Protein AF-A0A550BS75-F1 (afdb_monomer_lite)

Secondary structure (DSSP, 8-state):
--HHHHHHHHHHHHHHHHHHHHHHHHIIIIIHHHHHHHHS-TTSS--SS----------PPPPTTS------STHHHHHHHHHHHHHHHHHHHHHHHHHHHHHTT-S-TTHHHHHIIIIIIHHHHHHIIIIIHHHHHHHHHHHHHHTT-------S--HHHHHHHHHHHHHHHHHHHSPPPGGGGGG-HHHHHHHHHHHHHHHHHHHHHHHHHHHHHGGG-TTTGGGS-PPPHHHHHHHHHHHHHHHHHHHHHHHHHHHHHHHGGGS-HHHHHHHHTTTTHHHHHHHHHHHHHHHHHHHHHHHHHHHHHHHHHHHSHHHHHHHHHHHHH-TTT--S-SS-HHHHHHHHHHHHHHT-----TTSTHHHHHHHHHHHHHHHHHHHH--

InterPro domains:
  IPR015672 The Golgi pH regulator/GPCR-type G protein [PTHR15948] (98-323)
  IPR022535 Golgi pH regulator, conserved domain [PF12537] (189-252)

Structure (mmCIF, N/CA/C/O backbone):
data_AF-A0A550BS75-F1
#
_entry.id   AF-A0A550BS75-F1
#
loop_
_atom_site.group_PDB
_atom_site.id
_atom_site.type_symbol
_atom_site.label_atom_id
_atom_site.label_alt_id
_atom_site.label_comp_id
_atom_site.label_asym_id
_atom_site.label_entity_id
_atom_site.label_seq_id
_atom_site.pdbx_PDB_ins_code
_atom_site.Cartn_x
_atom_site.Cartn_y
_atom_site.Cartn_z
_atom_site.occupancy
_atom_site.B_iso_or_equiv
_atom_site.auth_seq_id
_atom_site.auth_comp_id
_atom_site.auth_asym_id
_atom_site.auth_atom_id
_atom_site.pdbx_PDB_model_num
ATOM 1 N N . MET A 1 1 ? 33.231 5.946 -32.849 1.00 60.25 1 MET A N 1
ATOM 2 C CA . MET A 1 1 ? 33.269 6.600 -31.519 1.00 60.25 1 MET A CA 1
ATOM 3 C C . MET A 1 1 ? 34.719 6.919 -31.216 1.00 60.25 1 MET A C 1
ATOM 5 O O . MET A 1 1 ? 35.546 6.039 -31.408 1.00 60.25 1 MET A O 1
ATOM 9 N N . SER A 1 2 ? 35.047 8.150 -30.823 1.00 84.81 2 SER A N 1
ATOM 10 C CA . SER A 1 2 ? 36.417 8.503 -30.438 1.00 84.81 2 SER A CA 1
ATOM 11 C C . SER A 1 2 ? 36.807 7.779 -29.144 1.00 84.81 2 SER A C 1
ATOM 13 O O . SER A 1 2 ? 35.966 7.582 -28.264 1.00 84.81 2 SER A O 1
ATOM 15 N N . ALA A 1 3 ? 38.078 7.394 -29.007 1.00 84.44 3 ALA A N 1
ATOM 16 C CA . ALA A 1 3 ? 38.593 6.762 -27.789 1.00 84.44 3 ALA A CA 1
ATOM 17 C C . ALA A 1 3 ? 38.352 7.627 -26.532 1.00 84.44 3 ALA A C 1
ATOM 19 O O . ALA A 1 3 ? 38.075 7.095 -25.459 1.00 84.44 3 ALA A O 1
ATOM 20 N N . SER A 1 4 ? 38.349 8.956 -26.690 1.00 80.62 4 SER A N 1
ATOM 21 C CA . SER A 1 4 ? 38.010 9.915 -25.633 1.00 80.62 4 SER A CA 1
ATOM 22 C C . SER A 1 4 ? 36.599 9.717 -25.071 1.00 80.62 4 SER A C 1
ATOM 24 O O . SER A 1 4 ? 36.425 9.689 -23.858 1.00 80.62 4 SER A O 1
ATOM 26 N N . ALA A 1 5 ? 35.600 9.480 -25.926 1.00 73.38 5 ALA A N 1
ATOM 27 C CA . ALA A 1 5 ? 34.220 9.281 -25.488 1.00 73.38 5 ALA A CA 1
ATOM 28 C C . ALA A 1 5 ? 34.053 7.978 -24.688 1.00 73.38 5 ALA A C 1
ATOM 30 O O . ALA A 1 5 ? 33.287 7.921 -23.728 1.00 73.38 5 ALA A O 1
ATOM 31 N N . VAL A 1 6 ? 34.786 6.923 -25.060 1.00 78.44 6 VAL A N 1
ATOM 32 C CA . VAL A 1 6 ? 34.768 5.646 -24.329 1.00 78.44 6 VAL A CA 1
ATOM 33 C C . VAL A 1 6 ? 35.383 5.814 -22.939 1.00 78.44 6 VAL A C 1
ATOM 35 O O . VAL A 1 6 ? 34.824 5.317 -21.960 1.00 78.44 6 VAL A O 1
ATOM 38 N N . LEU A 1 7 ? 36.489 6.554 -22.840 1.00 83.94 7 LEU A N 1
ATOM 39 C CA . LEU A 1 7 ? 37.190 6.799 -21.582 1.00 83.94 7 LEU A CA 1
ATOM 40 C C . LEU A 1 7 ? 36.371 7.694 -20.640 1.00 83.94 7 LEU A C 1
ATOM 42 O O . LEU A 1 7 ? 36.239 7.376 -19.459 1.00 83.94 7 LEU A O 1
ATOM 46 N N . GLU A 1 8 ? 35.723 8.736 -21.166 1.00 77.44 8 GLU A N 1
ATOM 47 C CA . GLU A 1 8 ? 34.765 9.555 -20.410 1.00 77.44 8 GLU A CA 1
ATOM 48 C C . GLU A 1 8 ? 33.591 8.717 -19.888 1.00 77.44 8 GLU A C 1
ATOM 50 O O . GLU A 1 8 ? 33.224 8.809 -18.714 1.00 77.44 8 GLU A O 1
ATOM 55 N N . HIS A 1 9 ? 33.020 7.843 -20.722 1.00 73.94 9 HIS A N 1
ATOM 56 C CA . HIS A 1 9 ? 31.948 6.950 -20.291 1.00 73.94 9 HIS A CA 1
ATOM 57 C C . HIS A 1 9 ? 32.401 5.979 -19.200 1.00 73.94 9 HIS A C 1
ATOM 59 O O . HIS A 1 9 ? 31.669 5.799 -18.224 1.00 73.94 9 HIS A O 1
ATOM 65 N N . ALA A 1 10 ? 33.591 5.391 -19.331 1.00 77.75 10 ALA A N 1
ATOM 66 C CA . ALA A 1 10 ? 34.159 4.498 -18.330 1.00 77.75 10 ALA A CA 1
ATOM 67 C C . ALA A 1 10 ? 34.405 5.227 -17.000 1.00 77.75 10 ALA A C 1
ATOM 69 O O . ALA A 1 10 ? 33.974 4.744 -15.954 1.00 77.75 10 ALA A O 1
ATOM 70 N N . ALA A 1 11 ? 34.993 6.427 -17.034 1.00 80.94 11 ALA A N 1
ATOM 71 C CA . ALA A 1 11 ? 35.231 7.247 -15.848 1.00 80.94 11 ALA A CA 1
ATOM 72 C C . ALA A 1 11 ? 33.920 7.601 -15.128 1.00 80.94 11 ALA A C 1
ATOM 74 O O . ALA A 1 11 ? 33.794 7.413 -13.917 1.00 80.94 11 ALA A O 1
ATOM 75 N N . ILE A 1 12 ? 32.898 8.023 -15.878 1.00 73.00 12 ILE A N 1
ATOM 76 C CA . ILE A 1 12 ? 31.569 8.305 -15.329 1.00 73.00 12 ILE A CA 1
ATOM 77 C C . ILE A 1 12 ? 30.957 7.039 -14.705 1.00 73.00 12 ILE A C 1
ATOM 79 O O . ILE A 1 12 ? 30.314 7.114 -13.656 1.00 73.00 12 ILE A O 1
ATOM 83 N N . LEU A 1 13 ? 31.133 5.869 -15.324 1.00 72.88 13 LEU A N 1
ATOM 84 C CA . LEU A 1 13 ? 30.605 4.598 -14.823 1.00 72.88 13 LEU A CA 1
ATOM 85 C C . LEU A 1 13 ? 31.321 4.156 -13.536 1.00 72.88 13 LEU A C 1
ATOM 87 O O . LEU A 1 13 ? 30.653 3.730 -12.594 1.00 72.88 13 LEU A O 1
ATOM 91 N N . CYS A 1 14 ? 32.637 4.362 -13.450 1.00 80.00 14 CYS A N 1
ATOM 92 C CA . CYS A 1 14 ? 33.440 4.124 -12.250 1.00 80.00 14 CYS A CA 1
ATOM 93 C C . CYS A 1 14 ? 33.055 5.061 -11.099 1.00 80.00 14 CYS A C 1
ATOM 95 O O . CYS A 1 14 ? 32.780 4.583 -9.999 1.00 80.00 14 CYS A O 1
ATOM 97 N N . ILE A 1 15 ? 32.937 6.372 -11.348 1.00 79.44 15 ILE A N 1
ATOM 98 C CA . ILE A 1 15 ? 32.496 7.353 -10.338 1.00 79.44 15 ILE A CA 1
ATOM 99 C C . ILE A 1 15 ? 31.094 6.996 -9.827 1.00 79.44 15 ILE A C 1
ATOM 101 O O . ILE A 1 15 ? 30.830 7.025 -8.626 1.00 79.44 15 ILE A O 1
ATOM 105 N N . ARG A 1 16 ? 30.194 6.575 -10.724 1.00 67.88 16 ARG A N 1
ATOM 106 C CA . ARG A 1 16 ? 28.850 6.102 -10.353 1.00 67.88 16 ARG A CA 1
ATOM 107 C C . ARG A 1 16 ? 28.875 4.829 -9.519 1.00 67.88 16 ARG A C 1
ATOM 109 O O . ARG A 1 16 ? 28.086 4.719 -8.582 1.00 67.88 16 ARG A O 1
ATOM 116 N N . GLY A 1 17 ? 29.731 3.873 -9.873 1.00 72.50 17 GLY A N 1
ATOM 117 C CA . GLY A 1 17 ? 29.932 2.644 -9.109 1.00 72.50 17 GLY A CA 1
ATOM 118 C C . GLY A 1 17 ? 30.440 2.949 -7.702 1.00 72.50 17 GLY A C 1
ATOM 119 O O . GLY A 1 17 ? 29.854 2.480 -6.728 1.00 72.50 17 GLY A O 1
ATOM 120 N N . GLY A 1 18 ? 31.451 3.815 -7.597 1.00 78.00 18 GLY A N 1
ATOM 121 C CA . GLY A 1 18 ? 32.013 4.280 -6.330 1.00 78.00 18 GLY A CA 1
ATOM 122 C C . GLY A 1 18 ? 30.983 4.991 -5.455 1.00 78.00 18 GLY A C 1
ATOM 123 O O . GLY A 1 18 ? 30.810 4.620 -4.298 1.00 78.00 18 GLY A O 1
ATOM 124 N N . PHE A 1 19 ? 30.221 5.935 -6.015 1.00 71.69 19 PHE A N 1
ATOM 125 C CA . PHE A 1 19 ? 29.166 6.637 -5.279 1.00 71.69 19 PHE A CA 1
ATOM 126 C C . PHE A 1 19 ? 28.059 5.687 -4.804 1.00 71.69 19 PHE A C 1
ATOM 128 O O . PHE A 1 19 ? 27.620 5.764 -3.661 1.00 71.69 19 PHE A O 1
ATOM 135 N N . PHE A 1 20 ? 27.635 4.736 -5.645 1.00 70.00 20 PHE A N 1
ATOM 136 C CA . PHE A 1 20 ? 26.650 3.725 -5.253 1.00 70.00 20 PHE A CA 1
ATOM 137 C C . PHE A 1 20 ? 27.153 2.855 -4.095 1.00 70.00 20 PHE A C 1
ATOM 139 O O . PHE A 1 20 ? 26.419 2.638 -3.130 1.00 70.00 20 PHE A O 1
ATOM 146 N N . LEU A 1 21 ? 28.394 2.371 -4.173 1.00 76.56 21 LEU A N 1
ATOM 147 C CA . LEU A 1 21 ? 29.000 1.560 -3.118 1.00 76.56 21 LEU A CA 1
ATOM 148 C C . LEU A 1 21 ? 29.202 2.369 -1.830 1.00 76.56 21 LEU A C 1
ATOM 150 O O . LEU A 1 21 ? 28.936 1.847 -0.750 1.00 76.56 21 LEU A O 1
ATOM 154 N N . GLY A 1 22 ? 29.584 3.643 -1.944 1.00 77.62 22 GLY A N 1
ATOM 155 C CA . GLY A 1 22 ? 29.719 4.579 -0.828 1.00 77.62 22 GLY A CA 1
ATOM 156 C C . GLY A 1 22 ? 28.389 4.844 -0.126 1.00 77.62 22 GLY A C 1
ATOM 157 O O . GLY A 1 22 ? 28.277 4.596 1.071 1.00 77.62 22 GLY A O 1
ATOM 158 N N . CYS A 1 23 ? 27.348 5.244 -0.864 1.00 68.38 23 CYS A N 1
ATOM 159 C CA . CYS A 1 23 ? 26.009 5.448 -0.305 1.00 68.38 23 CYS A CA 1
ATOM 160 C C . CYS A 1 23 ? 25.440 4.167 0.301 1.00 68.38 23 CYS A C 1
ATOM 162 O O . CYS A 1 23 ? 24.813 4.222 1.352 1.00 68.38 23 CYS A O 1
ATOM 164 N N . ARG A 1 24 ? 25.662 3.010 -0.334 1.00 72.94 24 ARG A N 1
ATOM 165 C CA . ARG A 1 24 ? 25.230 1.721 0.210 1.00 72.94 24 ARG A CA 1
ATOM 166 C C . ARG A 1 24 ? 25.935 1.421 1.529 1.00 72.94 24 ARG A C 1
ATOM 168 O O . ARG A 1 24 ? 25.268 1.072 2.495 1.00 72.94 24 ARG A O 1
ATOM 175 N N . ARG A 1 25 ? 27.262 1.559 1.576 1.00 79.62 25 ARG A N 1
ATOM 176 C CA . ARG A 1 25 ? 28.042 1.315 2.794 1.00 79.62 25 ARG A CA 1
ATOM 177 C C . ARG A 1 25 ? 27.626 2.279 3.904 1.00 79.62 25 ARG A C 1
ATOM 179 O O . ARG A 1 25 ? 27.410 1.828 5.018 1.00 79.62 25 ARG A O 1
ATOM 186 N N . TYR A 1 26 ? 27.437 3.557 3.583 1.00 77.25 26 TYR A N 1
ATOM 187 C CA . TYR A 1 26 ? 27.027 4.585 4.537 1.00 77.25 26 TYR A CA 1
ATOM 188 C C . TYR A 1 26 ? 25.593 4.388 5.055 1.00 77.25 26 TYR A C 1
ATOM 190 O O . TYR A 1 26 ? 25.383 4.399 6.260 1.00 77.25 26 TYR A O 1
ATOM 198 N N . LEU A 1 27 ? 24.612 4.132 4.180 1.00 71.19 27 LEU A N 1
ATOM 199 C CA . LEU A 1 27 ? 23.220 3.901 4.590 1.00 71.19 27 LEU A CA 1
ATOM 200 C C . LEU A 1 27 ? 23.070 2.642 5.449 1.00 71.19 27 LEU A C 1
ATOM 202 O O . LEU A 1 27 ? 22.338 2.665 6.434 1.00 71.19 27 LEU A O 1
ATOM 206 N N . ILE A 1 28 ? 23.765 1.559 5.085 1.00 74.00 28 ILE A N 1
ATOM 207 C CA . ILE A 1 28 ? 23.700 0.298 5.831 1.00 74.00 28 ILE A CA 1
ATOM 208 C C . ILE A 1 28 ? 24.412 0.417 7.182 1.00 74.00 28 ILE A C 1
ATOM 210 O O . ILE A 1 28 ? 23.908 -0.114 8.162 1.00 74.00 28 ILE A O 1
ATOM 214 N N . HIS A 1 29 ? 25.560 1.097 7.260 1.00 76.56 29 HIS A N 1
ATOM 215 C CA . HIS A 1 29 ? 26.286 1.193 8.529 1.00 76.56 29 HIS A CA 1
ATOM 216 C C . HIS A 1 29 ? 25.791 2.303 9.450 1.00 76.56 29 HIS A C 1
ATOM 218 O O . HIS A 1 29 ? 25.704 2.074 10.644 1.00 76.56 29 HIS A O 1
ATOM 224 N N . SER A 1 30 ? 25.511 3.498 8.931 1.00 74.44 30 SER A N 1
ATOM 225 C CA . SER A 1 30 ? 25.225 4.663 9.773 1.00 74.44 30 SER A CA 1
ATOM 226 C C . SER A 1 30 ? 23.747 4.747 10.127 1.00 74.44 30 SER A C 1
ATOM 228 O O . SER A 1 30 ? 23.403 4.854 11.292 1.00 74.44 30 SER A O 1
ATOM 230 N N . LEU A 1 31 ? 22.867 4.669 9.127 1.00 67.50 31 LEU A N 1
ATOM 231 C CA . LEU A 1 31 ? 21.444 4.967 9.317 1.00 67.50 31 LEU A CA 1
ATOM 232 C C . LEU A 1 31 ? 20.690 3.767 9.903 1.00 67.50 31 LEU A C 1
ATOM 234 O O . LEU A 1 31 ? 19.785 3.922 10.717 1.00 67.50 31 LEU A O 1
ATOM 238 N N . TYR A 1 32 ? 21.078 2.554 9.504 1.00 69.38 32 TYR A N 1
ATOM 239 C CA . TYR A 1 32 ? 20.466 1.340 10.033 1.00 69.38 32 TYR A CA 1
ATOM 240 C C . TYR A 1 32 ? 20.931 0.971 11.438 1.00 69.38 32 TYR A C 1
ATOM 242 O O . TYR A 1 32 ? 20.114 0.420 12.170 1.00 69.38 32 TYR A O 1
ATOM 250 N N . ALA A 1 33 ? 22.174 1.285 11.815 1.00 72.69 33 ALA A N 1
ATOM 251 C CA . ALA A 1 33 ? 22.626 1.122 13.195 1.00 72.69 33 ALA A CA 1
ATOM 252 C C . ALA A 1 33 ? 21.849 2.064 14.127 1.00 72.69 33 ALA A C 1
ATOM 254 O O . ALA A 1 33 ? 21.237 1.592 15.076 1.00 72.69 33 ALA A O 1
ATOM 255 N N . ASP A 1 34 ? 21.726 3.345 13.760 1.00 70.75 34 ASP A N 1
ATOM 256 C CA . ASP A 1 34 ? 20.965 4.337 14.538 1.00 70.75 34 ASP A CA 1
ATOM 257 C C . ASP A 1 34 ? 19.481 3.963 14.684 1.00 70.75 34 ASP A C 1
ATOM 259 O O . ASP A 1 34 ? 18.894 4.047 15.761 1.00 70.75 34 ASP A O 1
ATOM 263 N N . LEU A 1 35 ? 18.844 3.507 13.598 1.00 65.06 35 LEU A N 1
ATOM 264 C CA . LEU A 1 35 ? 17.446 3.070 13.648 1.00 65.06 35 LEU A CA 1
ATOM 265 C C . LEU A 1 35 ? 17.264 1.771 14.436 1.00 65.06 35 LEU A C 1
ATOM 267 O O . LEU A 1 35 ? 16.202 1.578 15.024 1.00 65.06 35 LEU A O 1
ATOM 271 N N . GLN A 1 36 ? 18.253 0.872 14.427 1.00 70.50 36 GLN A N 1
ATOM 272 C CA . GLN A 1 36 ? 18.213 -0.323 15.267 1.00 70.50 36 GLN A CA 1
ATOM 273 C C . GLN A 1 36 ? 18.312 0.054 16.741 1.00 70.50 36 GLN A C 1
ATOM 275 O O . GLN A 1 36 ? 17.477 -0.425 17.508 1.00 70.50 36 GLN A O 1
ATOM 280 N N . ASP A 1 37 ? 19.212 0.968 17.096 1.00 69.25 37 ASP A N 1
ATOM 281 C CA . ASP A 1 37 ? 19.374 1.470 18.462 1.00 69.25 37 ASP A CA 1
ATOM 282 C C . ASP A 1 37 ? 18.117 2.201 18.962 1.00 69.25 37 ASP A C 1
ATOM 284 O O . ASP A 1 37 ? 17.707 2.009 20.103 1.00 69.25 37 ASP A O 1
ATOM 288 N N . LEU A 1 38 ? 17.420 2.940 18.090 1.00 59.62 38 LEU A N 1
ATOM 289 C CA . LEU A 1 38 ? 16.133 3.581 18.407 1.00 59.62 38 LEU A CA 1
ATOM 290 C C . LEU A 1 38 ? 14.944 2.604 18.470 1.00 59.62 38 LEU A C 1
ATOM 292 O O . LEU A 1 38 ? 13.938 2.897 19.114 1.00 59.62 38 LEU A O 1
ATOM 296 N N . SER A 1 39 ? 15.019 1.472 17.762 1.00 56.56 39 SER A N 1
ATOM 297 C CA . SER A 1 39 ? 13.948 0.461 17.721 1.00 56.56 39 SER A CA 1
ATOM 298 C C . SER A 1 39 ? 14.070 -0.605 18.806 1.00 56.56 39 SER A C 1
ATOM 300 O O . SER A 1 39 ? 13.109 -1.337 19.057 1.00 56.56 39 SER A O 1
ATOM 302 N N . LEU A 1 40 ? 15.245 -0.718 19.431 1.00 59.38 40 LEU A N 1
ATOM 303 C CA . LEU A 1 40 ? 15.440 -1.588 20.574 1.00 59.38 40 LEU A CA 1
ATOM 304 C C . LEU A 1 40 ? 14.643 -1.003 21.747 1.00 59.38 40 LEU A C 1
ATOM 306 O O . LEU A 1 40 ? 14.858 0.150 22.123 1.00 59.38 40 LEU A O 1
ATOM 310 N N . PRO A 1 41 ? 13.694 -1.760 22.325 1.00 51.22 41 PRO A N 1
ATOM 311 C CA . PRO A 1 41 ? 12.966 -1.293 23.488 1.00 51.22 41 PRO A CA 1
ATOM 312 C C . PRO A 1 41 ? 13.979 -1.024 24.602 1.00 51.22 41 PRO A C 1
ATOM 314 O O . PRO A 1 41 ? 14.676 -1.933 25.051 1.00 51.22 41 PRO A O 1
ATOM 317 N N . VAL A 1 42 ? 14.032 0.229 25.053 1.00 53.75 42 VAL A N 1
ATOM 318 C CA . VAL A 1 42 ? 14.948 0.784 26.072 1.00 53.75 42 VAL A CA 1
ATOM 319 C C . VAL A 1 42 ? 14.864 0.061 27.439 1.00 53.75 42 VAL A C 1
ATOM 321 O O . VAL A 1 42 ? 15.567 0.407 28.379 1.00 53.75 42 VAL A O 1
ATOM 324 N N . GLY A 1 43 ? 14.050 -0.991 27.571 1.00 52.81 43 GLY A N 1
ATOM 325 C CA . GLY A 1 43 ? 13.818 -1.729 28.814 1.00 52.81 43 GLY A CA 1
ATOM 326 C C . GLY A 1 43 ? 14.587 -3.042 29.004 1.00 52.81 43 GLY A C 1
ATOM 327 O O . GLY A 1 43 ? 14.337 -3.702 30.002 1.00 52.81 43 GLY A O 1
ATOM 328 N N . ALA A 1 44 ? 15.470 -3.472 28.092 1.00 50.16 44 ALA A N 1
ATOM 329 C CA . ALA A 1 44 ? 16.069 -4.821 28.170 1.00 50.16 44 ALA A CA 1
ATOM 330 C C . ALA A 1 44 ? 17.578 -4.882 28.485 1.00 50.16 44 ALA A C 1
ATOM 332 O O . ALA A 1 44 ? 18.136 -5.975 28.546 1.00 50.16 44 ALA A O 1
ATOM 333 N N . ALA A 1 45 ? 18.260 -3.750 28.678 1.00 45.91 45 ALA A N 1
ATOM 334 C CA . ALA A 1 45 ? 19.715 -3.735 28.855 1.00 45.91 45 ALA A CA 1
ATOM 335 C C . ALA A 1 45 ? 20.167 -2.822 30.004 1.00 45.91 45 ALA A C 1
ATOM 337 O O . ALA A 1 45 ? 20.856 -1.836 29.774 1.00 45.91 45 ALA A O 1
ATOM 338 N N . ALA A 1 46 ? 19.787 -3.160 31.240 1.00 47.31 46 ALA A N 1
ATOM 339 C CA . ALA A 1 46 ? 20.484 -2.706 32.450 1.00 47.31 46 ALA A CA 1
ATOM 340 C C . ALA A 1 46 ? 20.111 -3.553 33.685 1.00 47.31 46 ALA A C 1
ATOM 342 O O . ALA A 1 46 ? 19.722 -3.015 34.713 1.00 47.31 46 ALA A O 1
ATOM 343 N N . GLU A 1 47 ? 20.248 -4.880 33.612 1.00 43.25 47 GLU A N 1
ATOM 344 C CA . GLU A 1 47 ? 20.249 -5.734 34.810 1.00 43.25 47 GLU A CA 1
ATOM 345 C C . GLU A 1 47 ? 21.483 -6.636 34.822 1.00 43.25 47 GLU A C 1
ATOM 347 O O . GLU A 1 47 ? 21.433 -7.842 34.604 1.00 43.25 47 GLU A O 1
ATOM 352 N N . THR A 1 48 ? 22.630 -6.031 35.116 1.00 48.19 48 THR A N 1
ATOM 353 C CA . THR A 1 48 ? 23.692 -6.738 35.831 1.00 48.19 48 THR A CA 1
ATOM 354 C C . THR A 1 48 ? 24.202 -5.824 36.933 1.00 48.19 48 THR A C 1
ATOM 356 O O . THR A 1 48 ? 24.764 -4.772 36.645 1.00 48.19 48 THR A O 1
ATOM 359 N N . SER A 1 49 ? 24.053 -6.279 38.180 1.00 43.59 49 SER A N 1
ATOM 360 C CA . SER A 1 49 ? 24.693 -5.756 39.395 1.00 43.59 49 SER A CA 1
ATOM 361 C C . SER A 1 49 ? 24.032 -4.558 40.098 1.00 43.59 49 SER A C 1
ATOM 363 O O . SER A 1 49 ? 24.430 -3.411 39.938 1.00 43.59 49 SER A O 1
ATOM 365 N N . SER A 1 50 ? 23.121 -4.832 41.032 1.00 35.50 50 SER A N 1
ATOM 366 C CA . SER A 1 50 ? 23.408 -4.755 42.479 1.00 35.50 50 SER A CA 1
ATOM 367 C C . SER A 1 50 ? 22.123 -4.958 43.290 1.00 35.50 50 SER A C 1
ATOM 369 O O . SER A 1 50 ? 21.056 -4.458 42.950 1.00 35.50 50 SER A O 1
ATOM 371 N N . LYS A 1 51 ? 22.233 -5.752 44.358 1.00 37.66 51 LYS A N 1
ATOM 372 C CA . LYS A 1 51 ? 21.164 -6.065 45.311 1.00 37.66 51 LYS A CA 1
ATOM 373 C C . LYS A 1 51 ? 20.542 -4.784 45.883 1.00 37.66 51 LYS A C 1
ATOM 375 O O . LYS A 1 51 ? 21.179 -4.097 46.674 1.00 37.66 51 LYS A O 1
ATOM 380 N N . SER A 1 52 ? 19.276 -4.539 45.570 1.00 32.78 52 SER A N 1
ATOM 381 C CA . SER A 1 52 ? 18.361 -3.770 46.416 1.00 32.78 52 SER A CA 1
ATOM 382 C C . SER A 1 52 ? 16.987 -4.454 46.372 1.00 32.78 52 SER A C 1
ATOM 384 O O . SER A 1 52 ? 16.657 -5.040 45.340 1.00 32.78 52 SER A O 1
ATOM 386 N N . PRO A 1 53 ? 16.221 -4.483 47.476 1.00 41.88 53 PRO A N 1
ATOM 387 C CA . PRO A 1 53 ? 14.933 -5.165 47.522 1.00 41.88 53 PRO A CA 1
ATOM 388 C C . PRO A 1 53 ? 13.888 -4.298 46.810 1.00 41.88 53 PRO A C 1
ATOM 390 O O . PRO A 1 53 ? 13.246 -3.446 47.423 1.00 41.88 53 PRO A O 1
ATOM 393 N N . SER A 1 54 ? 13.766 -4.472 45.496 1.00 33.12 54 SER A N 1
ATOM 394 C CA . SER A 1 54 ? 12.694 -3.900 44.690 1.00 33.12 54 SER A CA 1
ATOM 395 C C . SER A 1 54 ? 11.471 -4.812 44.729 1.00 33.12 54 SER A C 1
ATOM 397 O O . SER A 1 54 ? 11.545 -6.023 44.550 1.00 33.12 54 SER A O 1
ATOM 399 N N . ILE A 1 55 ? 10.342 -4.175 45.008 1.00 41.09 55 ILE A N 1
ATOM 400 C CA . ILE A 1 55 ? 8.996 -4.726 45.089 1.00 41.09 55 ILE A CA 1
ATOM 401 C C . ILE A 1 55 ? 8.629 -5.402 43.761 1.00 41.09 55 ILE A C 1
ATOM 403 O O . ILE A 1 55 ? 8.642 -4.762 42.709 1.00 41.09 55 ILE A O 1
ATOM 407 N N . GLU A 1 56 ? 8.304 -6.691 43.831 1.00 34.88 56 GLU A N 1
ATOM 408 C CA . GLU A 1 56 ? 7.701 -7.473 42.754 1.00 34.88 56 GLU A CA 1
ATOM 409 C C . GLU A 1 56 ? 6.357 -6.837 42.359 1.00 34.88 56 GLU A C 1
ATOM 411 O O . GLU A 1 56 ? 5.353 -6.988 43.052 1.00 34.88 56 GLU A O 1
ATOM 416 N N . LEU A 1 57 ? 6.319 -6.106 41.238 1.00 40.22 57 LEU A N 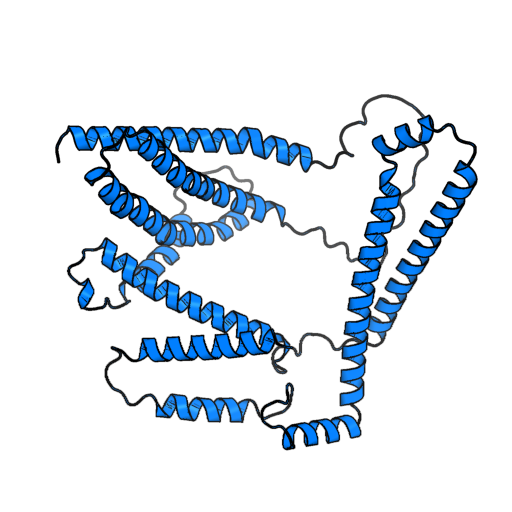1
ATOM 417 C CA . LEU A 1 57 ? 5.065 -5.854 40.526 1.00 40.22 57 LEU A CA 1
ATOM 418 C C . LEU A 1 57 ? 4.700 -7.143 39.788 1.00 40.22 57 LEU A C 1
ATOM 420 O O . LEU A 1 57 ? 5.027 -7.340 38.616 1.00 40.22 57 LEU A O 1
ATOM 424 N N . GLU A 1 58 ? 4.051 -8.036 40.530 1.00 37.53 58 GLU A N 1
ATOM 425 C CA . GLU A 1 58 ? 3.309 -9.174 40.010 1.00 37.53 58 GLU A CA 1
ATOM 426 C C . GLU A 1 58 ? 2.436 -8.722 38.831 1.00 37.53 58 GLU A C 1
ATOM 428 O O . GLU A 1 58 ? 1.522 -7.905 38.950 1.00 37.53 58 GLU A O 1
ATOM 433 N N . THR A 1 59 ? 2.794 -9.251 37.666 1.00 43.28 59 THR A N 1
ATOM 434 C CA . THR A 1 59 ? 1.949 -9.541 36.508 1.00 43.28 59 THR A CA 1
ATOM 435 C C . THR A 1 59 ? 0.465 -9.216 36.686 1.00 43.28 59 THR A C 1
ATOM 437 O O . THR A 1 59 ? -0.317 -10.036 37.168 1.00 43.28 59 THR A O 1
ATOM 440 N N . LEU A 1 60 ? 0.058 -8.045 36.189 1.00 38.09 60 LEU A N 1
ATOM 441 C CA . LEU A 1 60 ? -1.346 -7.774 35.904 1.00 38.09 60 LEU A CA 1
ATOM 442 C C . LEU A 1 60 ? -1.874 -8.856 34.940 1.00 38.09 60 LEU A C 1
ATO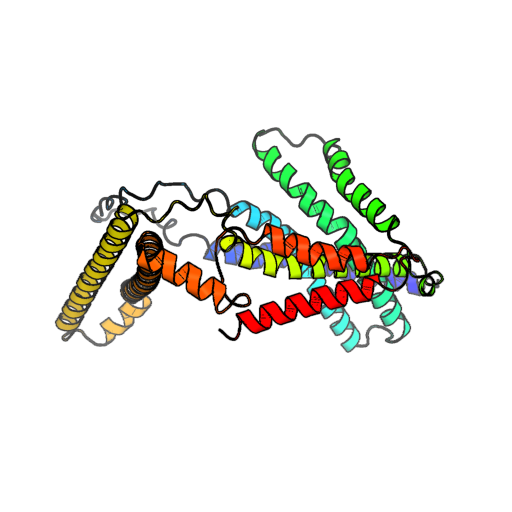M 444 O O . LEU A 1 60 ? -1.233 -9.123 33.915 1.00 38.09 60 LEU A O 1
ATOM 448 N N . PRO A 1 61 ? -3.025 -9.488 35.231 1.00 40.75 61 PRO A N 1
ATOM 449 C CA . PRO A 1 61 ? -3.596 -10.510 34.370 1.00 40.75 61 PRO A CA 1
ATOM 450 C C . PRO A 1 61 ? -3.920 -9.918 32.995 1.00 40.75 61 PRO A C 1
ATOM 452 O O . PRO A 1 61 ? -4.676 -8.952 32.866 1.00 40.75 61 PRO A O 1
ATOM 455 N N . MET A 1 62 ? -3.338 -10.516 31.954 1.00 42.03 62 MET A N 1
ATOM 456 C CA . MET A 1 62 ? -3.644 -10.203 30.559 1.00 42.03 62 MET A CA 1
ATOM 457 C C . MET A 1 62 ? -5.165 -10.342 30.349 1.00 42.03 62 MET A C 1
ATOM 459 O O . MET A 1 62 ? -5.728 -11.370 30.736 1.00 42.03 62 MET A O 1
ATOM 463 N N . PRO A 1 63 ? -5.858 -9.343 29.769 1.00 42.91 63 PRO A N 1
ATOM 464 C CA . PRO A 1 63 ? -7.308 -9.383 29.614 1.00 42.91 63 PRO A CA 1
ATOM 465 C C . PRO A 1 63 ? -7.719 -10.632 28.826 1.00 42.91 63 PRO A C 1
ATOM 467 O O . PRO A 1 63 ? -7.352 -10.796 27.662 1.00 42.91 63 PRO A O 1
ATOM 470 N N . SER A 1 64 ? -8.507 -11.500 29.466 1.00 44.91 64 SER A N 1
ATOM 471 C CA . SER A 1 64 ? -8.892 -12.846 29.009 1.00 44.91 64 SER A CA 1
ATOM 472 C C . SER A 1 64 ? -9.733 -12.910 27.720 1.00 44.91 64 SER A C 1
ATOM 474 O O . SER A 1 64 ? -10.272 -13.962 27.397 1.00 44.91 64 SER A O 1
ATOM 476 N N . GLY A 1 65 ? -9.856 -11.815 26.966 1.00 44.44 65 GLY A N 1
ATOM 477 C CA . GLY A 1 65 ? -10.594 -11.754 25.699 1.00 44.44 65 GLY A CA 1
ATOM 478 C C . GLY A 1 65 ? -9.725 -11.580 24.451 1.00 44.44 65 GLY A C 1
ATOM 479 O O . GLY A 1 65 ? -10.197 -11.820 23.341 1.00 44.44 65 GLY A O 1
ATOM 480 N N . ALA A 1 66 ? -8.454 -11.190 24.589 1.00 38.06 66 ALA A N 1
ATOM 481 C CA . ALA A 1 66 ? -7.569 -11.056 23.439 1.00 38.06 66 ALA A CA 1
ATOM 482 C C . ALA A 1 66 ? -6.919 -12.412 23.153 1.00 38.06 66 ALA A C 1
ATOM 484 O O . ALA A 1 66 ? -5.944 -12.791 23.799 1.00 38.06 66 ALA A O 1
ATOM 485 N N . SER A 1 67 ? -7.452 -13.151 22.174 1.00 38.12 67 SER A N 1
ATOM 486 C CA . SER A 1 67 ? -6.723 -14.249 21.533 1.00 38.12 67 SER A CA 1
ATOM 487 C C . SER A 1 67 ? -5.322 -13.737 21.194 1.00 38.12 67 SER A C 1
ATOM 489 O O . SER A 1 67 ? -5.167 -12.952 20.255 1.00 38.12 67 SER A O 1
ATOM 491 N N . ALA A 1 68 ? -4.320 -14.178 21.956 1.00 41.34 68 ALA A N 1
ATOM 492 C CA . ALA A 1 68 ? -2.912 -13.907 21.734 1.00 41.34 68 ALA A CA 1
ATOM 493 C C . ALA A 1 68 ? -2.486 -14.568 20.418 1.00 41.34 68 ALA A C 1
ATOM 495 O O . ALA A 1 68 ? -1.855 -15.622 20.386 1.00 41.34 68 ALA A O 1
ATOM 496 N N . GLN A 1 69 ? -2.858 -13.958 19.295 1.00 42.97 69 GLN A N 1
ATOM 497 C CA . GLN A 1 69 ? -2.113 -14.162 18.077 1.00 42.97 69 GLN A CA 1
ATOM 498 C C . GLN A 1 69 ? -0.802 -13.405 18.276 1.00 42.97 69 GLN A C 1
ATOM 500 O O . GLN A 1 69 ? -0.832 -12.177 18.382 1.00 42.97 69 GLN A O 1
ATOM 505 N N . PRO A 1 70 ? 0.351 -14.097 18.346 1.00 40.81 70 PRO A N 1
AT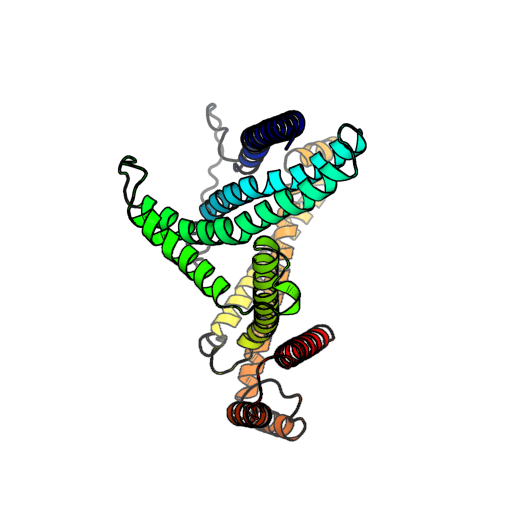OM 506 C CA . PRO A 1 70 ? 1.628 -13.402 18.294 1.00 40.81 70 PRO A CA 1
ATOM 507 C C . PRO A 1 70 ? 1.616 -12.523 17.037 1.00 40.81 70 PRO A C 1
ATOM 509 O O . PRO A 1 70 ? 1.066 -12.979 16.026 1.00 40.81 70 PRO A O 1
ATOM 512 N N . PRO A 1 71 ? 2.180 -11.299 17.057 1.00 47.41 71 PRO A N 1
ATOM 513 C CA . PRO A 1 71 ? 2.262 -10.455 15.872 1.00 47.41 71 PRO A CA 1
ATOM 514 C C . PRO A 1 71 ? 2.985 -11.245 14.778 1.00 47.41 71 PRO A C 1
ATOM 516 O O . PRO A 1 71 ? 4.208 -11.402 14.766 1.00 47.41 71 PRO A O 1
ATOM 519 N N . ARG A 1 72 ? 2.200 -11.864 13.893 1.00 49.56 72 ARG A N 1
ATOM 520 C CA . ARG A 1 72 ? 2.693 -12.804 12.897 1.00 49.56 72 ARG A CA 1
ATOM 521 C C . ARG A 1 72 ? 3.429 -11.995 11.834 1.00 49.56 72 ARG A C 1
ATOM 523 O O . ARG A 1 72 ? 2.858 -11.561 10.843 1.00 49.56 72 ARG A O 1
ATOM 530 N N . SER A 1 73 ? 4.749 -11.931 11.980 1.00 50.91 73 SER A N 1
ATOM 531 C CA . SER A 1 73 ? 5.709 -11.958 10.868 1.00 50.91 73 SER A CA 1
ATOM 532 C C . SER A 1 73 ? 5.766 -10.759 9.902 1.00 50.91 73 SER A C 1
ATOM 534 O O . SER A 1 73 ? 6.093 -10.944 8.730 1.00 50.91 73 SER A O 1
ATOM 536 N N . THR A 1 74 ? 5.538 -9.527 10.360 1.00 53.00 74 THR A N 1
ATOM 537 C CA . THR A 1 74 ? 5.759 -8.318 9.532 1.00 53.00 74 THR A CA 1
ATOM 538 C C . THR A 1 74 ? 7.241 -7.953 9.345 1.00 53.00 74 THR A C 1
ATOM 540 O O . THR A 1 74 ? 7.600 -7.422 8.296 1.00 53.00 74 THR A O 1
ATOM 543 N N . LEU A 1 75 ? 8.126 -8.364 10.262 1.00 57.44 75 LEU A N 1
ATOM 544 C CA . LEU A 1 75 ? 9.561 -8.011 10.269 1.00 57.44 75 LEU A CA 1
ATOM 545 C C . LEU A 1 75 ? 10.335 -8.336 8.973 1.00 57.44 75 LEU A C 1
ATOM 547 O O . LEU A 1 75 ? 11.338 -7.699 8.670 1.00 57.44 75 LEU A O 1
ATOM 551 N N . HIS A 1 76 ? 9.901 -9.316 8.174 1.00 56.28 76 HIS A N 1
ATOM 552 C CA . HIS A 1 76 ? 10.640 -9.723 6.967 1.00 56.28 76 HIS A CA 1
ATOM 553 C C . HIS A 1 76 ? 10.178 -9.035 5.685 1.00 56.28 76 HIS A C 1
ATOM 555 O O . HIS A 1 76 ? 10.949 -8.968 4.722 1.00 56.28 76 HIS A O 1
ATOM 561 N N . PHE A 1 77 ? 8.944 -8.515 5.658 1.00 58.75 77 PHE A N 1
ATOM 562 C CA . PHE A 1 77 ? 8.554 -7.604 4.586 1.00 58.75 77 PHE A CA 1
ATOM 563 C C . PHE A 1 77 ? 9.407 -6.339 4.673 1.00 58.75 77 PHE A C 1
ATOM 565 O O . PHE A 1 77 ? 9.849 -5.845 3.641 1.00 58.75 77 PHE A O 1
ATOM 572 N N . ASP A 1 78 ? 9.755 -5.918 5.890 1.00 65.75 78 ASP A N 1
ATOM 573 C CA . ASP A 1 78 ? 10.633 -4.778 6.122 1.00 65.75 78 ASP A CA 1
ATOM 574 C C . ASP A 1 78 ? 12.062 -5.005 5.638 1.00 65.75 78 ASP A C 1
ATOM 576 O O . ASP A 1 78 ? 12.629 -4.077 5.078 1.00 65.75 78 ASP A O 1
ATOM 580 N N . ASP A 1 79 ? 12.640 -6.207 5.750 1.00 66.75 79 ASP A N 1
ATOM 581 C CA . ASP A 1 79 ? 13.992 -6.498 5.236 1.00 66.75 79 ASP A CA 1
ATOM 582 C C . ASP A 1 79 ? 14.061 -6.542 3.706 1.00 66.75 79 ASP A C 1
ATOM 584 O O . ASP A 1 79 ? 15.011 -6.053 3.086 1.00 66.75 79 ASP A O 1
ATOM 588 N N . LEU A 1 80 ? 13.053 -7.135 3.064 1.00 63.84 80 LEU A N 1
ATOM 589 C CA . LEU A 1 80 ? 12.993 -7.189 1.606 1.00 63.84 80 LEU A CA 1
ATOM 590 C C . LEU A 1 80 ? 12.623 -5.818 1.032 1.00 63.84 80 LEU A C 1
ATOM 592 O O . LEU A 1 80 ? 13.261 -5.364 0.081 1.00 63.84 80 LEU A O 1
ATOM 596 N N . ALA A 1 81 ? 11.666 -5.119 1.647 1.00 65.94 81 ALA A N 1
ATOM 597 C CA . ALA A 1 81 ? 11.358 -3.732 1.328 1.00 65.94 81 ALA A CA 1
ATOM 598 C C . ALA A 1 81 ? 12.571 -2.832 1.574 1.00 65.94 81 ALA A C 1
ATOM 600 O O . ALA A 1 81 ? 12.822 -1.956 0.757 1.00 65.94 81 ALA A O 1
ATOM 601 N N . ARG A 1 82 ? 13.367 -3.082 2.620 1.00 67.62 82 ARG A N 1
ATOM 602 C CA . ARG A 1 82 ? 14.651 -2.423 2.905 1.00 67.62 82 ARG A CA 1
ATOM 603 C C . ARG A 1 82 ? 15.659 -2.659 1.795 1.00 67.62 82 ARG A C 1
ATOM 605 O O . ARG A 1 82 ? 16.134 -1.687 1.232 1.00 67.62 82 ARG A O 1
ATOM 612 N N . ARG A 1 83 ? 15.896 -3.900 1.362 1.00 70.00 83 ARG A N 1
ATOM 613 C CA . ARG A 1 83 ? 16.810 -4.187 0.236 1.00 70.00 83 ARG A CA 1
ATOM 614 C C . ARG A 1 83 ? 16.337 -3.588 -1.087 1.00 70.00 83 ARG A C 1
ATOM 616 O O . ARG A 1 83 ? 17.144 -3.062 -1.848 1.00 70.00 83 ARG A O 1
ATOM 623 N N . ILE A 1 84 ? 15.034 -3.636 -1.373 1.00 67.25 84 ILE A N 1
ATOM 624 C CA . ILE A 1 84 ? 14.461 -2.996 -2.567 1.00 67.25 84 ILE A CA 1
ATOM 625 C C . ILE A 1 84 ? 14.595 -1.473 -2.464 1.00 67.25 84 ILE A C 1
ATOM 627 O O . ILE A 1 84 ? 14.991 -0.828 -3.433 1.00 67.25 84 ILE A O 1
ATOM 631 N N . ARG A 1 85 ? 14.328 -0.891 -1.292 1.00 67.38 85 ARG A N 1
ATOM 632 C CA . ARG A 1 85 ? 14.468 0.544 -1.007 1.00 67.38 85 ARG A CA 1
ATOM 633 C C . ARG A 1 85 ? 15.926 0.988 -1.087 1.00 67.38 85 ARG A C 1
ATOM 635 O O . ARG A 1 85 ? 16.187 2.029 -1.673 1.00 67.38 85 ARG A O 1
ATOM 642 N N . GLU A 1 86 ? 16.873 0.185 -0.616 1.00 69.44 86 GLU A N 1
ATOM 643 C CA . GLU A 1 86 ? 18.318 0.389 -0.766 1.00 69.44 86 GLU A CA 1
ATOM 644 C C . GLU A 1 86 ? 18.770 0.282 -2.225 1.00 69.44 86 GLU A C 1
ATOM 646 O O . GLU A 1 86 ? 19.668 1.005 -2.642 1.00 69.44 86 GLU A O 1
ATOM 651 N N . LEU A 1 87 ? 18.140 -0.572 -3.038 1.00 66.94 87 LEU A N 1
ATOM 652 C CA . LEU A 1 87 ? 18.426 -0.659 -4.472 1.00 66.94 87 LEU A CA 1
ATOM 653 C C . LEU A 1 87 ? 17.843 0.542 -5.246 1.00 66.94 87 LEU A C 1
ATOM 655 O O . LEU A 1 87 ? 18.404 0.974 -6.260 1.00 66.94 87 LEU A O 1
ATOM 659 N N . LEU A 1 88 ? 16.719 1.092 -4.772 1.00 63.66 88 LEU A N 1
ATOM 660 C CA . LEU A 1 88 ? 15.989 2.194 -5.406 1.00 63.66 88 LEU A CA 1
ATOM 661 C C . LEU A 1 88 ? 16.468 3.590 -4.957 1.00 63.66 88 LEU A C 1
ATOM 663 O O . LEU A 1 88 ? 16.492 4.512 -5.768 1.00 63.66 88 LEU A O 1
ATOM 667 N N . SER A 1 89 ? 16.887 3.758 -3.702 1.00 68.19 89 SER A N 1
ATOM 668 C CA . SER A 1 89 ? 17.337 5.027 -3.101 1.00 68.19 89 SER A CA 1
ATOM 669 C C . SER A 1 89 ? 18.530 5.687 -3.822 1.00 68.19 89 SER A C 1
ATOM 671 O O . SER A 1 89 ? 18.405 6.835 -4.266 1.00 68.19 89 SER A O 1
ATOM 673 N N . PRO A 1 90 ? 19.648 4.987 -4.103 1.00 64.06 90 PRO A N 1
ATOM 674 C CA . PRO A 1 90 ? 20.796 5.587 -4.777 1.00 64.06 90 PRO A CA 1
ATOM 675 C C . PRO A 1 90 ? 20.507 5.901 -6.252 1.00 64.06 90 PRO A C 1
ATOM 677 O O . PRO A 1 90 ? 21.330 6.513 -6.926 1.00 64.06 90 PRO A O 1
ATOM 680 N N . ARG A 1 91 ? 19.355 5.495 -6.808 1.00 61.97 91 ARG A N 1
ATOM 681 C CA . ARG A 1 91 ? 18.917 5.936 -8.146 1.00 61.97 91 ARG A CA 1
ATOM 682 C C . ARG A 1 91 ? 18.406 7.376 -8.125 1.00 61.97 91 ARG A C 1
ATOM 684 O O . ARG A 1 91 ? 18.725 8.116 -9.048 1.00 61.97 91 ARG A O 1
ATOM 691 N N . ARG A 1 92 ? 17.705 7.795 -7.064 1.00 63.75 92 ARG A N 1
ATOM 692 C CA . ARG A 1 92 ? 17.239 9.187 -6.903 1.00 63.75 92 ARG A CA 1
ATOM 693 C C . ARG A 1 92 ? 18.409 10.133 -6.627 1.00 63.75 92 ARG A C 1
ATOM 695 O O . ARG A 1 92 ? 18.527 11.165 -7.280 1.00 63.75 92 ARG A O 1
ATOM 702 N N . ALA A 1 93 ? 19.337 9.711 -5.763 1.00 62.88 93 ALA A N 1
ATOM 703 C CA . ALA A 1 93 ? 20.568 10.454 -5.486 1.00 62.88 93 ALA A CA 1
ATOM 704 C C . ALA A 1 93 ? 21.467 10.607 -6.730 1.00 62.88 93 ALA A C 1
ATOM 706 O O . ALA A 1 93 ? 22.125 11.628 -6.894 1.00 62.88 93 ALA A O 1
ATOM 707 N N . ARG A 1 94 ? 21.451 9.637 -7.658 1.00 67.56 94 ARG A N 1
ATOM 708 C CA . ARG A 1 94 ? 22.193 9.720 -8.929 1.00 67.56 94 ARG A CA 1
ATOM 709 C C . ARG A 1 94 ? 21.690 10.822 -9.857 1.00 67.56 94 ARG A C 1
ATOM 711 O O . ARG A 1 94 ? 22.514 11.498 -10.461 1.00 67.56 94 ARG A O 1
ATOM 718 N N . CYS A 1 95 ? 20.377 11.012 -9.986 1.00 65.25 95 CYS A N 1
ATOM 719 C CA . CYS A 1 95 ? 19.832 12.109 -10.795 1.00 65.25 95 CYS A CA 1
ATOM 720 C C . CYS A 1 95 ? 20.249 13.471 -10.226 1.00 65.25 95 CYS A C 1
ATOM 722 O O . CYS A 1 95 ? 20.649 14.350 -10.982 1.00 65.25 95 CYS A O 1
ATOM 724 N N . PHE A 1 96 ? 20.238 13.602 -8.898 1.00 67.69 96 PHE A N 1
ATOM 725 C CA . PHE A 1 96 ? 20.687 14.806 -8.202 1.00 67.69 96 PHE A CA 1
ATOM 726 C C . PHE A 1 96 ? 22.196 15.049 -8.356 1.00 67.69 96 PHE A C 1
ATOM 728 O O . PHE A 1 96 ? 22.606 16.143 -8.724 1.00 67.69 96 PHE A O 1
ATOM 735 N N . PHE A 1 97 ? 23.029 14.019 -8.183 1.00 70.56 97 PHE A N 1
ATOM 736 C CA . PHE A 1 97 ? 24.479 14.123 -8.381 1.00 70.56 97 PHE A CA 1
ATOM 737 C C . PHE A 1 97 ? 24.842 14.522 -9.819 1.00 70.56 97 PHE A C 1
ATOM 739 O O . PHE A 1 97 ? 25.714 15.357 -10.035 1.00 70.56 97 PHE A O 1
ATOM 746 N N . LEU A 1 98 ? 24.134 13.978 -10.815 1.00 66.69 98 LEU A N 1
ATOM 747 C CA . LEU A 1 98 ? 24.332 14.358 -12.215 1.00 66.69 98 LEU A CA 1
ATOM 748 C C . LEU A 1 98 ? 23.927 15.812 -12.494 1.00 66.69 98 LEU A C 1
ATOM 750 O O . LEU A 1 98 ? 24.610 16.474 -13.271 1.00 66.69 98 LEU A O 1
ATOM 754 N N . LEU A 1 99 ? 22.873 16.317 -11.845 1.00 67.00 99 LEU A N 1
ATOM 755 C CA . LEU A 1 99 ? 22.516 17.739 -11.893 1.00 67.00 99 LEU A CA 1
ATOM 756 C C . LEU A 1 99 ? 23.603 18.615 -11.251 1.00 67.00 99 LEU A C 1
ATOM 758 O O . LEU A 1 99 ? 23.927 19.673 -11.782 1.00 67.00 99 LEU A O 1
ATOM 762 N N . LEU A 1 100 ? 24.216 18.150 -10.162 1.00 74.94 100 LEU A N 1
ATOM 763 C CA . LEU A 1 100 ? 25.252 18.879 -9.427 1.00 74.94 100 LEU A CA 1
ATOM 764 C C . LEU A 1 100 ? 26.565 18.963 -10.222 1.00 74.94 100 LEU A C 1
ATOM 766 O O . LEU A 1 100 ? 27.121 20.045 -10.387 1.00 74.94 100 LEU A O 1
ATOM 770 N N . CYS A 1 101 ? 27.008 17.861 -10.836 1.00 70.06 101 CYS A N 1
ATOM 771 C CA . CYS A 1 101 ? 28.153 17.885 -11.752 1.00 70.06 101 CYS A CA 1
ATOM 772 C C . CYS A 1 101 ? 27.895 18.727 -13.011 1.00 70.06 101 CYS A C 1
ATOM 774 O O . CYS A 1 101 ? 28.834 19.296 -13.566 1.00 70.06 101 CYS A O 1
ATOM 776 N N . GLN A 1 102 ? 26.638 18.810 -13.462 1.00 67.00 102 GLN A N 1
ATOM 777 C CA . GLN A 1 102 ? 26.248 19.693 -14.559 1.00 67.00 102 GLN A CA 1
ATOM 778 C C . GLN A 1 102 ? 26.311 21.171 -14.139 1.00 67.00 102 GLN A C 1
ATOM 780 O O . GLN A 1 102 ? 26.760 21.994 -14.931 1.00 67.00 102 GLN A O 1
ATOM 785 N N . GLY A 1 103 ? 25.922 21.502 -12.903 1.00 68.31 103 GLY A N 1
ATOM 786 C CA . GLY A 1 103 ? 26.072 22.848 -12.338 1.00 68.31 103 GLY A CA 1
ATOM 787 C C . GLY A 1 103 ? 27.534 23.291 -12.220 1.00 68.31 103 GLY A C 1
ATOM 788 O O . GLY A 1 103 ? 27.844 24.455 -12.444 1.00 68.31 103 GLY A O 1
ATOM 789 N N . MET A 1 104 ? 28.449 22.349 -11.976 1.00 81.06 104 MET A N 1
ATOM 790 C CA . MET A 1 104 ? 29.894 22.612 -11.915 1.00 81.06 104 MET A CA 1
ATOM 791 C C . MET A 1 104 ? 30.578 22.695 -13.291 1.00 81.06 104 MET A C 1
ATOM 793 O O . MET A 1 104 ? 31.800 22.765 -13.357 1.00 81.06 104 MET A O 1
ATOM 797 N N . SER A 1 105 ? 29.825 22.662 -14.398 1.00 75.81 105 SER A N 1
ATOM 798 C CA . SER A 1 105 ? 30.355 22.743 -15.773 1.00 75.81 105 SER A CA 1
ATOM 799 C C . SER A 1 105 ? 31.418 21.689 -16.136 1.00 75.81 105 SER A C 1
ATOM 801 O O . SER A 1 105 ? 32.097 21.829 -17.149 1.00 75.81 105 SER A O 1
ATOM 803 N N . MET A 1 106 ? 31.535 20.593 -15.372 1.00 75.62 106 MET A N 1
ATOM 804 C CA . MET A 1 106 ? 32.522 19.530 -15.634 1.00 75.62 106 MET A CA 1
ATOM 805 C C . MET A 1 106 ? 32.200 18.690 -16.880 1.00 75.62 106 MET A C 1
ATOM 807 O O . MET A 1 106 ? 33.036 17.914 -17.333 1.00 75.62 106 MET A O 1
ATOM 811 N N . PHE A 1 107 ? 30.994 18.823 -17.443 1.00 68.06 107 PHE A N 1
ATOM 812 C CA . PHE A 1 107 ? 30.554 18.081 -18.623 1.00 68.06 107 PHE A CA 1
ATOM 813 C C . PHE A 1 107 ? 30.027 19.023 -19.704 1.00 68.06 107 PHE A C 1
ATOM 815 O O . PHE A 1 107 ? 29.240 19.928 -19.422 1.00 68.06 107 PHE A O 1
ATOM 822 N N . GLN A 1 108 ? 30.391 18.765 -20.964 1.00 74.44 108 GLN A N 1
ATOM 823 C CA . GLN A 1 108 ? 29.875 19.540 -22.091 1.00 74.44 108 GLN A CA 1
ATOM 824 C C . GLN A 1 108 ? 28.339 19.399 -22.201 1.00 74.44 108 GLN A C 1
ATOM 826 O O . GLN A 1 108 ? 27.813 18.292 -22.369 1.00 74.44 108 GLN A O 1
ATOM 831 N N . PRO A 1 109 ? 27.582 20.511 -22.148 1.00 69.19 109 PRO A N 1
ATOM 832 C CA . PRO A 1 109 ? 26.151 20.492 -21.837 1.00 69.19 109 PRO A CA 1
ATOM 833 C C . PRO A 1 109 ? 25.246 19.983 -22.966 1.00 69.19 109 PRO A C 1
ATOM 835 O O . PRO A 1 109 ? 24.080 19.680 -22.717 1.00 69.19 109 PRO A O 1
ATOM 838 N N . ARG A 1 110 ? 25.723 19.899 -24.215 1.00 73.38 110 ARG A N 1
ATOM 839 C CA . ARG A 1 110 ? 24.852 19.602 -25.368 1.00 73.38 110 ARG A CA 1
ATOM 840 C C . ARG A 1 110 ? 24.781 18.117 -25.722 1.00 73.38 110 ARG A C 1
ATOM 842 O O . ARG A 1 110 ? 23.681 17.577 -25.791 1.00 73.38 110 ARG A O 1
ATOM 849 N N . VAL A 1 111 ? 25.919 17.449 -25.901 1.00 68.06 111 VAL A N 1
ATOM 850 C CA . VAL A 1 111 ? 25.950 16.067 -26.421 1.00 68.06 111 VAL A CA 1
ATOM 851 C C . VAL A 1 111 ? 25.836 15.040 -25.294 1.00 68.06 111 VAL A C 1
ATOM 853 O O . VAL A 1 111 ? 24.990 14.145 -25.349 1.00 68.06 111 VAL A O 1
ATOM 856 N N . VAL A 1 112 ? 26.606 15.222 -24.217 1.00 69.12 112 VAL A N 1
ATOM 857 C CA . VAL A 1 112 ? 26.618 14.298 -23.072 1.00 69.12 112 VAL A CA 1
ATOM 858 C C . VAL A 1 112 ? 25.256 14.275 -22.383 1.00 69.12 112 VAL A C 1
ATOM 860 O O . VAL A 1 112 ? 24.759 13.208 -22.044 1.00 69.12 112 VAL A O 1
ATOM 863 N N . ARG A 1 113 ? 24.587 15.426 -22.251 1.00 71.69 113 ARG A N 1
ATOM 864 C CA . ARG A 1 113 ? 23.276 15.528 -21.592 1.00 71.69 113 ARG A CA 1
ATOM 865 C C . ARG A 1 113 ? 22.192 14.719 -22.302 1.00 71.69 113 ARG A C 1
ATOM 867 O O . ARG A 1 113 ? 21.449 13.995 -21.647 1.00 71.69 113 ARG A O 1
ATOM 874 N N . LEU A 1 114 ? 22.110 14.818 -23.628 1.00 72.94 114 LEU A N 1
ATOM 875 C CA . LEU A 1 114 ? 21.050 14.177 -24.409 1.00 72.94 114 LEU A CA 1
ATOM 876 C C . LEU A 1 114 ? 21.263 12.663 -24.498 1.00 72.94 114 LEU A C 1
ATOM 878 O O . LEU A 1 114 ? 20.328 11.902 -24.271 1.00 72.94 114 LEU A O 1
ATOM 882 N N . VAL A 1 115 ? 22.502 12.219 -24.724 1.00 73.44 115 VAL A N 1
ATOM 883 C CA . VAL A 1 115 ? 22.869 10.793 -24.732 1.00 73.44 115 VAL A CA 1
ATOM 884 C C . VAL A 1 115 ? 22.666 10.179 -23.346 1.00 73.44 115 VAL A C 1
ATOM 886 O O . VAL A 1 115 ? 22.032 9.138 -23.202 1.00 73.44 115 VAL A O 1
ATOM 889 N N . GLN A 1 116 ? 23.127 10.848 -22.294 1.00 74.00 116 GLN A N 1
ATOM 890 C CA . GLN A 1 116 ? 23.034 10.341 -20.928 1.00 74.00 116 GLN A CA 1
ATOM 891 C C . GLN A 1 116 ? 21.595 10.268 -20.416 1.00 74.00 116 GLN A C 1
ATOM 893 O O . GLN A 1 116 ? 21.214 9.293 -19.766 1.00 74.00 116 GLN A O 1
ATOM 898 N N . TRP A 1 117 ? 20.786 11.279 -20.728 1.00 74.62 117 TRP A N 1
ATOM 899 C CA . TRP A 1 117 ? 19.385 11.309 -20.335 1.00 74.62 117 TRP A CA 1
ATOM 900 C C . TRP A 1 117 ? 18.560 10.305 -21.144 1.00 74.62 117 TRP A C 1
ATOM 902 O O . TRP A 1 117 ? 17.814 9.509 -20.578 1.00 74.62 117 TRP A O 1
ATOM 912 N N . LYS A 1 118 ? 18.741 10.276 -22.467 1.00 73.69 118 LYS A N 1
ATOM 913 C CA . LYS A 1 118 ? 17.895 9.486 -23.364 1.00 73.69 118 LYS A CA 1
ATOM 914 C C . LYS A 1 118 ? 18.288 8.015 -23.426 1.00 73.69 118 LYS A C 1
ATOM 916 O O . LYS A 1 118 ? 17.412 7.174 -23.554 1.00 73.69 118 LYS A O 1
ATOM 921 N N . ILE A 1 119 ? 19.576 7.690 -23.336 1.00 72.88 119 ILE A N 1
ATOM 922 C CA . ILE A 1 119 ? 20.040 6.299 -23.411 1.00 72.88 119 ILE A CA 1
ATOM 923 C C . ILE A 1 119 ? 20.180 5.735 -22.007 1.00 72.88 119 ILE A C 1
ATOM 925 O O . ILE A 1 119 ? 19.540 4.744 -21.685 1.00 72.88 119 ILE A O 1
ATOM 929 N N . LEU A 1 120 ? 20.964 6.367 -21.135 1.00 72.12 120 LEU A N 1
ATOM 930 C CA . LEU A 1 120 ? 21.341 5.720 -19.881 1.00 72.12 120 LEU A CA 1
ATOM 931 C C . LEU A 1 120 ? 20.258 5.827 -18.803 1.00 72.12 120 LEU A C 1
ATOM 933 O O . LEU A 1 120 ? 19.983 4.838 -18.132 1.00 72.12 120 LEU A O 1
ATOM 937 N N . SER A 1 121 ? 19.610 6.985 -18.651 1.00 78.06 121 SER A N 1
ATOM 938 C CA . SER A 1 121 ? 18.505 7.123 -17.691 1.00 78.06 121 SER A CA 1
ATOM 939 C C . SER A 1 121 ? 17.280 6.326 -18.142 1.00 78.06 121 SER A C 1
ATOM 941 O O . SER A 1 121 ? 16.762 5.509 -17.381 1.00 78.06 121 SER A O 1
ATOM 943 N N . LEU A 1 122 ? 16.864 6.493 -19.403 1.00 79.69 122 LEU A N 1
ATOM 944 C CA . LEU A 1 122 ? 15.684 5.813 -19.936 1.00 79.69 122 LEU A CA 1
ATOM 945 C C . LEU A 1 122 ? 15.877 4.296 -20.038 1.00 79.69 122 LEU A C 1
ATOM 947 O O . LEU A 1 122 ? 15.002 3.561 -19.593 1.00 79.69 122 LEU A O 1
ATOM 951 N N . ALA A 1 123 ? 17.002 3.802 -20.573 1.00 78.56 123 ALA A N 1
ATOM 952 C CA . ALA A 1 123 ? 17.211 2.357 -20.691 1.00 78.56 123 ALA A CA 1
ATOM 953 C C . ALA A 1 123 ? 17.365 1.698 -19.318 1.00 78.56 123 ALA A C 1
ATOM 955 O O . ALA A 1 123 ? 16.838 0.612 -19.103 1.00 78.56 123 ALA A O 1
ATOM 956 N N . LEU A 1 124 ? 18.026 2.350 -18.356 1.00 74.44 124 LEU A N 1
ATOM 957 C CA . LEU A 1 124 ? 18.158 1.806 -17.003 1.00 74.44 124 LEU A CA 1
ATOM 958 C C . LEU A 1 124 ? 16.814 1.817 -16.264 1.00 74.44 124 LEU A C 1
ATOM 960 O O . LEU A 1 124 ? 16.497 0.849 -15.572 1.00 74.44 124 LEU A O 1
ATOM 964 N N . LEU A 1 125 ? 15.996 2.860 -16.447 1.00 78.19 125 LEU A N 1
ATOM 965 C CA . LEU A 1 125 ? 14.608 2.888 -15.979 1.00 78.19 125 LEU A CA 1
ATOM 966 C C . LEU A 1 125 ? 13.807 1.731 -16.590 1.00 78.19 125 LEU A C 1
ATOM 968 O O . LEU A 1 125 ? 13.121 1.012 -15.867 1.00 78.19 125 LEU A O 1
ATOM 972 N N . LEU A 1 126 ? 13.944 1.518 -17.898 1.00 80.06 126 LEU A N 1
ATOM 973 C CA . LEU A 1 126 ? 13.241 0.479 -18.640 1.00 80.06 126 LEU A CA 1
ATOM 974 C C . LEU A 1 126 ? 13.639 -0.924 -18.164 1.00 80.06 126 LEU A C 1
ATOM 976 O O . LEU A 1 126 ? 12.772 -1.721 -17.820 1.00 80.06 126 LEU A O 1
ATOM 980 N N . VAL A 1 127 ? 14.940 -1.201 -18.045 1.00 81.75 127 VAL A N 1
ATOM 981 C CA . VAL A 1 127 ? 15.464 -2.457 -17.481 1.00 81.75 127 VAL A CA 1
ATOM 982 C C . VAL A 1 127 ? 14.964 -2.652 -16.052 1.00 81.75 127 VAL A C 1
ATOM 984 O O . VAL A 1 127 ? 14.601 -3.755 -15.661 1.00 81.75 127 VAL A O 1
ATOM 987 N N . ASN A 1 128 ? 14.896 -1.591 -15.254 1.00 78.25 128 ASN A N 1
ATOM 988 C CA . ASN A 1 128 ? 14.404 -1.693 -13.890 1.00 78.25 128 ASN A CA 1
ATOM 989 C C . ASN A 1 128 ? 12.913 -2.067 -13.840 1.00 78.25 128 ASN A C 1
ATOM 991 O O . ASN A 1 128 ? 12.539 -3.005 -13.139 1.00 78.25 128 ASN A O 1
ATOM 995 N N . ILE A 1 129 ? 12.071 -1.373 -14.608 1.00 81.31 129 ILE A N 1
ATOM 996 C CA . ILE A 1 129 ? 10.627 -1.632 -14.632 1.00 81.31 129 ILE A CA 1
ATOM 997 C C . ILE A 1 129 ? 10.332 -3.020 -15.207 1.00 81.31 129 ILE A C 1
ATOM 999 O O . ILE A 1 129 ? 9.529 -3.752 -14.641 1.00 81.31 129 ILE A O 1
ATOM 1003 N N . ILE A 1 130 ? 11.000 -3.396 -16.298 1.00 82.75 130 ILE A N 1
ATOM 1004 C CA . ILE A 1 130 ? 10.710 -4.635 -17.024 1.00 82.75 130 ILE A CA 1
ATOM 1005 C C . ILE A 1 130 ? 11.358 -5.857 -16.367 1.00 82.75 130 ILE A C 1
ATOM 1007 O O . ILE A 1 130 ? 10.742 -6.915 -16.313 1.00 82.75 130 ILE A O 1
ATOM 1011 N N . LEU A 1 131 ? 12.590 -5.740 -15.863 1.00 82.38 131 LEU A N 1
ATOM 1012 C CA . LEU A 1 131 ? 13.342 -6.885 -15.340 1.00 82.38 131 LEU A CA 1
ATOM 1013 C C . LEU A 1 131 ? 13.357 -6.924 -13.813 1.00 82.38 131 LEU A C 1
ATOM 1015 O O . LEU A 1 131 ? 13.156 -7.978 -13.217 1.00 82.38 131 LEU A O 1
ATOM 1019 N N . THR A 1 132 ? 13.606 -5.789 -13.155 1.00 79.31 132 THR A N 1
ATOM 1020 C CA . THR A 1 132 ? 13.862 -5.780 -11.704 1.00 79.31 132 THR A CA 1
ATOM 1021 C C . THR A 1 132 ? 12.578 -5.915 -10.890 1.00 79.31 132 THR A C 1
ATOM 1023 O O . THR A 1 132 ? 12.583 -6.642 -9.901 1.00 79.31 132 THR A O 1
ATOM 1026 N N . ILE A 1 133 ? 11.480 -5.259 -11.289 1.00 81.75 133 ILE A N 1
ATOM 1027 C CA . ILE A 1 133 ? 10.202 -5.350 -10.559 1.00 81.75 133 ILE A CA 1
ATOM 1028 C C . ILE A 1 133 ? 9.601 -6.766 -10.654 1.00 81.75 133 ILE A C 1
ATOM 1030 O O . ILE A 1 133 ? 9.332 -7.355 -9.608 1.00 81.75 133 ILE A O 1
ATOM 1034 N N . PRO A 1 134 ? 9.444 -7.385 -11.841 1.00 79.94 134 PRO A N 1
ATOM 1035 C CA . PRO A 1 134 ? 8.872 -8.730 -11.916 1.00 79.94 134 PRO A CA 1
ATOM 1036 C C . PRO A 1 134 ? 9.780 -9.788 -11.277 1.00 79.94 134 PRO A C 1
ATOM 1038 O O . PRO A 1 134 ? 9.294 -10.724 -10.639 1.00 79.94 134 PRO A O 1
ATOM 1041 N N . SER A 1 135 ? 11.104 -9.612 -11.376 1.00 74.94 135 SER A N 1
ATOM 1042 C CA . SER A 1 135 ? 12.074 -10.478 -10.699 1.00 74.94 135 SER A CA 1
ATOM 1043 C C . SER A 1 135 ? 11.989 -10.353 -9.175 1.00 74.94 135 SER A C 1
ATOM 1045 O O . SER A 1 135 ? 11.979 -11.368 -8.480 1.00 74.94 135 SER A O 1
ATOM 1047 N N . SER A 1 136 ? 11.840 -9.140 -8.626 1.00 79.25 136 SER A N 1
ATOM 1048 C CA . SER A 1 136 ? 11.722 -8.958 -7.174 1.00 79.25 136 SER A CA 1
ATOM 1049 C C . SER A 1 136 ? 10.441 -9.580 -6.618 1.00 79.25 136 SER A C 1
ATOM 1051 O O . SER A 1 136 ? 10.512 -10.271 -5.603 1.00 79.25 136 SER A O 1
ATOM 1053 N N . ILE A 1 137 ? 9.307 -9.436 -7.317 1.00 80.12 137 ILE A N 1
ATOM 1054 C CA . ILE A 1 137 ? 8.035 -10.087 -6.959 1.00 80.12 137 ILE A CA 1
ATOM 1055 C C . ILE A 1 137 ? 8.189 -11.612 -6.996 1.00 80.12 137 ILE A C 1
ATOM 1057 O O . ILE A 1 137 ? 7.765 -12.300 -6.067 1.00 80.12 137 ILE A O 1
ATOM 1061 N N . SER A 1 138 ? 8.859 -12.135 -8.026 1.00 79.19 138 SER A N 1
ATOM 1062 C CA . SER A 1 138 ? 9.099 -13.572 -8.178 1.00 79.19 138 SER A CA 1
ATOM 1063 C C . SER A 1 138 ? 10.036 -14.130 -7.106 1.00 79.19 138 SER A C 1
ATOM 1065 O O . SER A 1 138 ? 9.905 -15.293 -6.753 1.00 79.19 138 SER A O 1
ATOM 1067 N N . LEU A 1 139 ? 10.939 -13.323 -6.533 1.00 74.25 139 LEU A N 1
ATOM 1068 C CA . LEU A 1 139 ? 11.865 -13.741 -5.471 1.00 74.25 139 LEU A CA 1
ATOM 1069 C C . LEU A 1 139 ? 11.214 -13.835 -4.077 1.00 74.25 139 LEU A C 1
ATOM 1071 O O . LEU A 1 139 ? 11.639 -14.663 -3.266 1.00 74.25 139 LEU A O 1
ATOM 1075 N N . VAL A 1 140 ? 10.166 -13.049 -3.796 1.00 75.62 140 VAL A N 1
ATOM 1076 C CA . VAL A 1 140 ? 9.438 -13.057 -2.507 1.00 75.62 140 VAL A CA 1
ATOM 1077 C C . VAL A 1 140 ? 8.999 -14.467 -2.060 1.00 75.62 140 VAL A C 1
ATOM 1079 O O . VAL A 1 140 ? 9.283 -14.838 -0.913 1.00 75.62 140 VAL A O 1
ATOM 1082 N N . PRO A 1 141 ? 8.350 -15.300 -2.900 1.00 71.75 141 PRO A N 1
ATOM 1083 C CA . PRO A 1 141 ? 7.928 -16.638 -2.487 1.00 71.75 141 PRO A CA 1
ATOM 1084 C C . PRO A 1 141 ? 9.095 -17.610 -2.243 1.00 71.75 141 PRO A C 1
ATOM 1086 O O . PRO A 1 141 ? 8.969 -18.504 -1.402 1.00 71.75 141 PRO A O 1
ATOM 1089 N N . LEU A 1 142 ? 10.248 -17.444 -2.905 1.00 71.50 142 LEU A N 1
ATOM 1090 C CA . LEU A 1 142 ? 11.405 -18.323 -2.665 1.00 71.50 142 LEU A CA 1
ATOM 1091 C C . LEU A 1 142 ? 12.065 -18.020 -1.334 1.00 71.50 142 LEU A C 1
ATOM 1093 O O . LEU A 1 142 ? 12.399 -18.956 -0.605 1.00 71.50 142 LEU A O 1
ATOM 1097 N N . CYS A 1 143 ? 12.172 -16.737 -0.984 1.00 67.12 143 CYS A N 1
ATOM 1098 C CA . CYS A 1 143 ? 12.659 -16.321 0.325 1.00 67.12 143 CYS A CA 1
ATOM 1099 C C . CYS A 1 143 ? 11.794 -16.910 1.454 1.00 67.12 143 CYS A C 1
ATOM 1101 O O . CYS A 1 143 ? 12.335 -17.368 2.461 1.00 67.12 143 CYS A O 1
ATOM 1103 N N . ARG A 1 144 ? 10.464 -16.999 1.271 1.00 66.06 144 ARG A N 1
ATOM 1104 C CA . ARG A 1 144 ? 9.563 -17.637 2.255 1.00 66.06 144 ARG A CA 1
ATOM 1105 C C . ARG A 1 144 ? 9.843 -19.132 2.437 1.00 66.06 144 ARG A C 1
ATOM 1107 O O . ARG A 1 144 ? 9.815 -19.628 3.561 1.00 66.06 144 ARG A O 1
ATOM 1114 N N . ARG A 1 145 ? 10.133 -19.862 1.356 1.00 65.38 145 ARG A N 1
ATOM 1115 C CA . ARG A 1 145 ? 10.261 -21.333 1.382 1.00 65.38 145 ARG A CA 1
ATOM 1116 C C . ARG A 1 145 ? 11.627 -21.822 1.875 1.00 65.38 145 ARG A C 1
ATOM 1118 O O . ARG A 1 145 ? 11.734 -22.934 2.388 1.00 65.38 145 ARG A O 1
ATOM 1125 N N . GLN A 1 146 ? 12.670 -21.003 1.747 1.00 62.16 146 GLN A N 1
ATOM 1126 C CA . GLN A 1 146 ? 14.045 -21.372 2.101 1.00 62.16 146 GLN A CA 1
ATOM 1127 C C . GLN A 1 146 ? 14.279 -21.464 3.623 1.00 62.16 146 GLN A C 1
ATOM 1129 O O . GLN A 1 146 ? 15.202 -22.145 4.060 1.00 62.16 146 GLN A O 1
ATOM 1134 N N . ARG A 1 147 ? 13.397 -20.872 4.442 1.00 59.06 147 ARG A N 1
ATOM 1135 C CA . ARG A 1 147 ? 13.520 -20.851 5.911 1.00 59.06 147 ARG A CA 1
ATOM 1136 C C . ARG A 1 147 ? 13.279 -22.204 6.592 1.00 59.06 147 ARG A C 1
ATOM 1138 O O . ARG A 1 147 ? 13.778 -22.426 7.688 1.00 59.06 147 ARG A O 1
ATOM 1145 N N . SER A 1 148 ? 12.552 -23.124 5.956 1.00 60.75 148 SER A N 1
ATOM 1146 C CA . SER A 1 148 ? 12.183 -24.403 6.586 1.00 60.75 148 SER A CA 1
ATOM 1147 C C . SER A 1 148 ? 13.326 -25.435 6.612 1.00 60.75 148 SER A C 1
ATOM 1149 O O . SER A 1 148 ? 13.263 -26.404 7.362 1.00 60.75 148 SER A O 1
ATOM 1151 N N . ARG A 1 149 ? 14.414 -25.235 5.855 1.00 59.91 149 ARG A N 1
ATOM 1152 C CA . ARG A 1 149 ? 15.559 -26.160 5.850 1.00 59.91 149 ARG A CA 1
ATOM 1153 C C . ARG A 1 149 ? 16.855 -25.423 6.174 1.00 59.91 149 ARG A C 1
ATOM 1155 O O . ARG A 1 149 ? 17.425 -24.778 5.301 1.00 59.91 149 ARG A O 1
ATOM 1162 N N . ARG A 1 150 ? 17.356 -25.607 7.405 1.00 66.62 150 ARG A N 1
ATOM 1163 C CA . ARG A 1 150 ? 18.742 -25.317 7.831 1.00 66.62 150 ARG A CA 1
ATOM 1164 C C . ARG A 1 150 ? 19.736 -26.215 7.079 1.00 66.62 150 ARG A C 1
ATOM 1166 O O . ARG A 1 150 ? 20.371 -27.084 7.667 1.00 66.62 150 ARG A O 1
ATOM 1173 N N . ARG A 1 151 ? 19.825 -26.085 5.758 1.00 64.62 151 ARG A N 1
ATOM 1174 C CA . ARG A 1 151 ? 20.866 -26.747 4.969 1.00 64.62 151 ARG A CA 1
ATOM 1175 C C . ARG A 1 151 ? 21.802 -25.694 4.384 1.00 64.62 151 ARG A C 1
ATOM 1177 O O . ARG A 1 151 ? 21.317 -24.652 3.943 1.00 64.62 151 ARG A O 1
ATOM 1184 N N . PRO A 1 152 ? 23.120 -25.954 4.403 1.00 68.38 152 PRO A N 1
ATOM 1185 C CA . PRO A 1 152 ? 24.117 -25.016 3.915 1.00 68.38 152 PRO A CA 1
ATOM 1186 C C . PRO A 1 152 ? 23.891 -24.695 2.428 1.00 68.38 152 PRO A C 1
ATOM 1188 O O . PRO A 1 152 ? 23.352 -25.530 1.690 1.00 68.38 152 PRO A O 1
ATOM 1191 N N . PRO A 1 153 ? 24.288 -23.491 1.982 1.00 58.28 153 PRO A N 1
ATOM 1192 C CA . PRO A 1 153 ? 24.034 -22.996 0.636 1.00 58.28 153 PRO A CA 1
ATOM 1193 C C . PRO A 1 153 ? 24.860 -23.788 -0.383 1.00 58.28 153 PRO A C 1
ATOM 1195 O O . PRO A 1 153 ? 26.006 -23.458 -0.669 1.00 58.28 153 PRO A O 1
ATOM 1198 N N . ARG A 1 154 ? 24.290 -24.856 -0.945 1.00 58.12 154 ARG A N 1
ATOM 1199 C CA . ARG A 1 154 ? 24.880 -25.547 -2.096 1.00 58.12 154 ARG A CA 1
ATOM 1200 C C . ARG A 1 154 ? 24.347 -24.926 -3.392 1.00 58.12 154 ARG A C 1
ATOM 1202 O O . ARG A 1 154 ? 23.153 -25.009 -3.655 1.00 58.12 154 ARG A O 1
ATOM 1209 N N . ALA A 1 155 ? 25.276 -24.323 -4.140 1.00 59.41 155 ALA A N 1
ATOM 1210 C CA . ALA A 1 155 ? 25.254 -23.871 -5.538 1.00 59.41 155 ALA A CA 1
ATOM 1211 C C . ALA A 1 155 ? 24.094 -22.959 -6.017 1.00 59.41 155 ALA A C 1
ATOM 1213 O O . ALA A 1 155 ? 22.920 -23.318 -6.020 1.00 59.41 155 ALA A O 1
ATOM 1214 N N . PHE A 1 156 ? 24.472 -21.783 -6.535 1.00 58.62 156 PHE A N 1
ATOM 1215 C CA . PHE A 1 156 ? 23.613 -20.710 -7.066 1.00 58.62 156 PHE A CA 1
ATOM 1216 C C . PHE A 1 156 ? 22.782 -21.073 -8.319 1.00 58.62 156 PHE A C 1
ATOM 1218 O O . PHE A 1 156 ? 21.863 -20.334 -8.668 1.00 58.62 156 PHE A O 1
ATOM 1225 N N . CYS A 1 157 ? 23.035 -22.211 -8.972 1.00 61.78 157 CYS A N 1
ATOM 1226 C CA . CYS A 1 157 ? 22.269 -22.681 -10.134 1.00 61.78 157 CYS A CA 1
ATOM 1227 C C . CYS A 1 157 ? 21.142 -23.632 -9.720 1.00 61.78 157 CYS A C 1
ATOM 1229 O O . CYS A 1 157 ? 21.120 -24.808 -10.078 1.00 61.78 157 CYS A O 1
ATOM 1231 N N . SER A 1 158 ? 20.182 -23.131 -8.942 1.00 76.06 158 SER A N 1
ATOM 1232 C CA . SER A 1 158 ? 18.956 -23.891 -8.712 1.00 76.06 158 SER A CA 1
ATOM 1233 C C . SER A 1 158 ? 18.059 -23.780 -9.954 1.00 76.06 158 SER A C 1
ATOM 1235 O O . SER A 1 158 ? 17.804 -22.654 -10.385 1.00 76.06 158 SER A O 1
ATOM 1237 N N . PRO A 1 159 ? 17.481 -24.877 -10.484 1.00 81.62 159 PRO A N 1
ATOM 1238 C CA . PRO A 1 159 ? 16.471 -24.824 -11.558 1.00 81.62 159 PRO A CA 1
ATOM 1239 C C . PRO A 1 159 ? 15.262 -23.939 -11.199 1.00 81.62 159 PRO A C 1
ATOM 1241 O O . PRO A 1 159 ? 14.503 -23.501 -12.057 1.00 81.62 159 PRO A O 1
ATOM 1244 N N . ARG A 1 160 ? 15.116 -23.598 -9.915 1.00 76.50 160 ARG A N 1
ATOM 1245 C CA . ARG A 1 160 ? 14.155 -22.618 -9.408 1.00 76.50 160 ARG A CA 1
ATOM 1246 C C . ARG A 1 160 ? 14.409 -21.197 -9.914 1.00 76.50 160 ARG A C 1
ATOM 1248 O O . ARG A 1 160 ? 13.452 -20.460 -10.096 1.00 76.50 160 ARG A O 1
ATOM 1255 N N . LEU A 1 161 ? 15.664 -20.814 -10.161 1.00 79.44 161 LEU A N 1
ATOM 1256 C CA . LEU A 1 161 ? 15.989 -19.521 -10.770 1.00 79.44 161 LEU A CA 1
ATOM 1257 C C . LEU A 1 161 ? 15.464 -19.454 -12.211 1.00 79.44 161 LEU A C 1
ATOM 1259 O O . LEU A 1 161 ? 14.919 -18.434 -12.616 1.00 79.44 161 LEU A O 1
ATOM 1263 N N . LEU A 1 162 ? 15.558 -20.569 -12.941 1.00 84.62 162 LEU A N 1
ATOM 1264 C CA . LEU A 1 162 ? 14.987 -20.735 -14.279 1.00 84.62 162 LEU A CA 1
ATOM 1265 C C . LEU A 1 162 ? 13.455 -20.641 -14.249 1.00 84.62 162 LEU A C 1
ATOM 1267 O O . LEU A 1 162 ? 12.877 -19.898 -15.035 1.00 84.62 162 LEU A O 1
ATOM 1271 N N . LEU A 1 163 ? 12.801 -21.296 -13.281 1.00 84.56 163 LEU A N 1
ATOM 1272 C CA . LEU A 1 163 ? 11.351 -21.167 -13.076 1.00 84.56 163 LEU A CA 1
ATOM 1273 C C . LEU A 1 163 ? 10.927 -19.723 -12.744 1.00 84.56 163 LEU A C 1
ATOM 1275 O O . LEU A 1 163 ? 9.880 -19.279 -13.201 1.00 84.56 163 LEU A O 1
ATOM 1279 N N . ASN A 1 164 ? 11.750 -18.956 -12.021 1.00 82.25 164 ASN A N 1
ATOM 1280 C CA . ASN A 1 164 ? 11.482 -17.535 -11.747 1.00 82.25 164 ASN A CA 1
ATOM 1281 C C . ASN A 1 164 ? 11.673 -16.625 -12.959 1.00 82.25 164 ASN A C 1
ATOM 1283 O O . ASN A 1 164 ? 11.196 -15.492 -12.951 1.00 82.25 164 ASN A O 1
ATOM 1287 N N . LEU A 1 165 ? 12.382 -17.094 -13.985 1.00 84.50 165 LEU A N 1
ATOM 1288 C CA . LEU A 1 165 ? 12.514 -16.371 -15.242 1.00 84.50 165 LEU A CA 1
ATOM 1289 C C . LEU A 1 165 ? 11.245 -16.515 -16.096 1.00 84.50 165 LEU A C 1
ATOM 1291 O O . LEU A 1 165 ? 10.975 -15.644 -16.916 1.00 84.50 165 LEU A O 1
ATOM 1295 N N . ILE A 1 166 ? 10.434 -17.560 -15.882 1.00 89.12 166 ILE A N 1
ATOM 1296 C CA . ILE A 1 166 ? 9.224 -17.820 -16.677 1.00 89.12 166 ILE A CA 1
ATOM 1297 C C . ILE A 1 166 ? 8.246 -16.632 -16.649 1.00 89.12 166 ILE A C 1
ATOM 1299 O O . ILE A 1 166 ? 7.885 -16.172 -17.731 1.00 89.12 166 ILE A O 1
ATOM 1303 N N . PRO A 1 167 ? 7.860 -16.056 -15.489 1.00 83.00 167 PRO A N 1
ATOM 1304 C CA . PRO A 1 167 ? 6.983 -14.882 -15.461 1.00 83.00 167 PRO A CA 1
ATOM 1305 C C . PRO A 1 167 ? 7.573 -13.673 -16.193 1.00 83.00 167 PRO A C 1
ATOM 1307 O O . PRO A 1 167 ? 6.844 -12.921 -16.831 1.00 83.00 167 PRO A O 1
ATOM 1310 N N . VAL A 1 168 ? 8.896 -13.496 -16.132 1.00 84.88 168 VAL A N 1
ATOM 1311 C CA . VAL A 1 168 ? 9.603 -12.402 -16.811 1.00 84.88 168 VAL A CA 1
ATOM 1312 C C . VAL A 1 168 ? 9.562 -12.591 -18.328 1.00 84.88 168 VAL A C 1
ATOM 1314 O O . VAL A 1 168 ? 9.261 -11.649 -19.057 1.00 84.88 168 VAL A O 1
ATOM 1317 N N . VAL A 1 169 ? 9.831 -13.806 -18.810 1.00 89.44 169 VAL A N 1
ATOM 1318 C CA . VAL A 1 169 ? 9.783 -14.144 -20.240 1.00 89.44 169 VAL A CA 1
ATOM 1319 C C . VAL A 1 169 ? 8.358 -14.026 -20.771 1.00 89.44 169 VAL A C 1
ATOM 1321 O O . VAL A 1 169 ? 8.152 -13.439 -21.829 1.00 89.44 169 VAL A O 1
ATOM 1324 N N . LEU A 1 170 ? 7.369 -14.513 -20.019 1.00 88.19 170 LEU A N 1
ATOM 1325 C CA . LEU A 1 170 ? 5.958 -14.403 -20.381 1.00 88.19 170 LEU A CA 1
ATOM 1326 C C . LEU A 1 170 ? 5.523 -12.933 -20.433 1.00 88.19 170 LEU A C 1
ATOM 1328 O O . LEU A 1 170 ? 4.875 -12.525 -21.391 1.00 88.19 170 LEU A O 1
ATOM 1332 N N . TYR A 1 171 ? 5.958 -12.110 -19.475 1.00 85.44 171 TYR A N 1
ATOM 1333 C CA . TYR A 1 171 ? 5.713 -10.667 -19.484 1.00 85.44 171 TYR A CA 1
ATOM 1334 C C . TYR A 1 171 ? 6.349 -9.966 -20.696 1.00 85.44 171 TYR A C 1
ATOM 1336 O O . TYR A 1 171 ? 5.695 -9.164 -21.360 1.00 85.44 171 TYR A O 1
ATOM 1344 N N . LEU A 1 172 ? 7.602 -10.292 -21.030 1.00 86.75 172 LEU A N 1
ATOM 1345 C CA . LEU A 1 172 ? 8.285 -9.770 -22.220 1.00 86.75 172 LEU A CA 1
ATOM 1346 C C . LEU A 1 172 ? 7.593 -10.203 -23.519 1.00 86.75 172 LEU A C 1
ATOM 1348 O O . LEU A 1 172 ? 7.460 -9.401 -24.444 1.00 86.75 172 LEU A O 1
ATOM 1352 N N . SER A 1 173 ? 7.122 -11.449 -23.572 1.00 91.12 173 SER A N 1
ATOM 1353 C CA . SER A 1 173 ? 6.357 -11.977 -24.698 1.00 91.12 173 SER A CA 1
ATOM 1354 C C . SER A 1 173 ? 5.019 -11.249 -24.836 1.00 91.12 173 SER A C 1
ATOM 1356 O O . SER A 1 173 ? 4.733 -10.719 -25.907 1.00 91.12 173 SER A O 1
ATOM 1358 N N . ALA A 1 174 ? 4.256 -11.096 -23.752 1.00 88.31 174 ALA A N 1
ATOM 1359 C CA . ALA A 1 174 ? 3.014 -10.326 -23.745 1.00 88.31 174 ALA A CA 1
ATOM 1360 C C . ALA A 1 174 ? 3.232 -8.875 -24.212 1.00 88.31 174 ALA A C 1
ATOM 1362 O O . ALA A 1 174 ? 2.478 -8.368 -25.039 1.00 88.31 174 ALA A O 1
ATOM 1363 N N . LEU A 1 175 ? 4.316 -8.228 -23.767 1.00 86.69 175 LEU A N 1
ATOM 1364 C CA . LEU A 1 175 ? 4.717 -6.897 -24.237 1.00 86.69 175 LEU A CA 1
ATOM 1365 C C . LEU A 1 175 ? 5.000 -6.861 -25.744 1.00 86.69 175 LEU A C 1
ATOM 1367 O O . LEU A 1 175 ? 4.680 -5.868 -26.395 1.00 86.69 175 LEU A O 1
ATOM 1371 N N . SER A 1 176 ? 5.598 -7.913 -26.309 1.00 91.00 176 SER A N 1
ATOM 1372 C CA . SER A 1 176 ? 5.895 -7.979 -27.744 1.00 91.00 176 SER A CA 1
ATOM 1373 C C . SER A 1 176 ? 4.646 -8.076 -28.624 1.00 91.00 176 SER A C 1
ATOM 1375 O O . SER A 1 176 ? 4.671 -7.546 -29.736 1.00 91.00 176 SER A O 1
ATOM 1377 N N . TYR A 1 177 ? 3.554 -8.654 -28.110 1.00 93.56 177 TYR A N 1
ATOM 1378 C CA . TYR A 1 177 ? 2.277 -8.771 -28.823 1.00 93.56 177 TYR A CA 1
ATOM 1379 C C . TYR A 1 177 ? 1.511 -7.449 -28.940 1.00 93.56 177 TYR A C 1
ATOM 1381 O O . TYR A 1 177 ? 0.601 -7.344 -29.757 1.00 93.56 177 TYR A O 1
ATOM 1389 N N . ILE A 1 178 ? 1.877 -6.418 -28.172 1.00 89.88 178 ILE A N 1
ATOM 1390 C CA . ILE A 1 178 ? 1.216 -5.113 -28.252 1.00 89.88 178 ILE A CA 1
ATOM 1391 C C . ILE A 1 178 ? 1.635 -4.422 -29.564 1.00 89.88 178 ILE A C 1
ATOM 1393 O O . ILE A 1 178 ? 2.827 -4.101 -29.731 1.00 89.88 178 ILE A O 1
ATOM 1397 N N . PRO A 1 179 ? 0.690 -4.159 -30.493 1.00 91.12 179 PRO A N 1
ATOM 1398 C CA . PRO A 1 179 ? 1.006 -3.532 -31.767 1.00 91.12 179 PRO A CA 1
ATOM 1399 C C . PRO A 1 179 ? 1.493 -2.101 -31.539 1.00 91.12 179 PRO A C 1
ATOM 1401 O O . PRO A 1 179 ? 0.922 -1.339 -30.746 1.00 91.12 179 PRO A O 1
ATOM 1404 N N . LEU A 1 180 ? 2.572 -1.739 -32.234 1.00 85.75 180 LEU A N 1
ATOM 1405 C CA . LEU A 1 180 ? 3.084 -0.376 -32.213 1.00 85.75 180 LEU A CA 1
ATOM 1406 C C . LEU A 1 180 ? 2.236 0.505 -33.134 1.00 85.75 180 LEU A C 1
ATOM 1408 O O . LEU A 1 180 ? 1.889 0.073 -34.234 1.00 85.75 180 LEU A O 1
ATOM 1412 N N . PRO A 1 181 ? 1.932 1.749 -32.736 1.00 83.88 181 PRO A N 1
ATOM 1413 C CA . PRO A 1 181 ? 1.339 2.709 -33.654 1.00 83.88 181 PRO A CA 1
ATOM 1414 C C . PRO A 1 181 ? 2.303 2.950 -34.825 1.00 83.88 181 PRO A C 1
ATOM 1416 O O . PRO A 1 181 ? 3.491 3.199 -34.608 1.00 83.88 181 PRO A O 1
ATOM 1419 N N . GLY A 1 182 ? 1.794 2.898 -36.060 1.00 86.94 182 GLY A N 1
ATOM 1420 C CA . GLY A 1 182 ? 2.617 2.974 -37.278 1.00 86.94 182 GLY A CA 1
ATOM 1421 C C . GLY A 1 182 ? 3.529 4.207 -37.348 1.00 86.94 182 GLY A C 1
ATOM 1422 O O . GLY A 1 182 ? 4.631 4.127 -37.880 1.00 86.94 182 GLY A O 1
ATOM 1423 N N . ALA A 1 183 ? 3.136 5.311 -36.705 1.00 85.50 183 ALA A N 1
ATOM 1424 C CA . ALA A 1 183 ? 3.927 6.539 -36.617 1.00 85.50 183 ALA A CA 1
ATOM 1425 C C . ALA A 1 183 ? 5.275 6.384 -35.875 1.00 85.50 183 ALA A C 1
ATOM 1427 O O . ALA A 1 183 ? 6.174 7.196 -36.074 1.00 85.50 183 ALA A O 1
ATOM 1428 N N . LEU A 1 184 ? 5.440 5.358 -35.028 1.00 79.44 184 LEU A N 1
ATOM 1429 C CA . LEU A 1 184 ? 6.672 5.118 -34.263 1.00 79.44 184 LEU A CA 1
ATOM 1430 C C . LEU A 1 184 ? 7.526 3.967 -34.815 1.00 79.44 184 LEU A C 1
ATOM 1432 O O . LEU A 1 184 ? 8.613 3.725 -34.285 1.00 79.44 184 LEU A O 1
ATOM 1436 N N . ALA A 1 185 ? 7.099 3.304 -35.894 1.00 82.31 185 ALA A N 1
ATOM 1437 C CA . ALA A 1 185 ? 7.847 2.214 -36.523 1.00 82.31 185 ALA A CA 1
ATOM 1438 C C . ALA A 1 185 ? 9.328 2.547 -36.839 1.00 82.31 185 ALA A C 1
ATOM 1440 O O . ALA A 1 185 ? 10.176 1.695 -36.568 1.00 82.31 185 ALA A O 1
ATOM 1441 N N . PRO A 1 186 ? 9.703 3.761 -37.307 1.00 83.75 186 PRO A N 1
ATOM 1442 C CA . PRO A 1 186 ? 11.105 4.054 -37.627 1.00 83.75 186 PRO A CA 1
ATOM 1443 C C . PRO A 1 186 ? 11.969 4.465 -36.417 1.00 83.75 186 PRO A C 1
ATOM 1445 O O . PRO A 1 186 ? 13.173 4.650 -36.561 1.00 83.75 186 PRO A O 1
ATOM 1448 N N . THR A 1 187 ? 11.405 4.624 -35.212 1.00 79.81 187 THR A N 1
ATOM 1449 C CA . THR A 1 187 ? 12.094 5.302 -34.086 1.00 79.81 187 THR A CA 1
ATOM 1450 C C . THR A 1 187 ? 13.036 4.421 -33.245 1.00 79.81 187 THR A C 1
ATOM 1452 O O . THR A 1 187 ? 13.601 4.878 -32.248 1.00 79.81 187 THR A O 1
ATOM 1455 N N . GLY A 1 188 ? 13.285 3.181 -33.675 1.00 86.50 188 GLY A N 1
ATOM 1456 C CA . GLY A 1 188 ? 14.221 2.251 -33.037 1.00 86.50 188 GLY A CA 1
ATOM 1457 C C . GLY A 1 188 ? 13.634 1.469 -31.853 1.00 86.50 188 GLY A C 1
ATOM 1458 O O . GLY A 1 188 ? 12.578 1.790 -31.306 1.00 86.50 188 GLY A O 1
ATOM 1459 N N . PHE A 1 189 ? 14.341 0.413 -31.439 1.00 86.12 189 PHE A N 1
ATOM 1460 C CA . PHE A 1 189 ? 13.853 -0.574 -30.464 1.00 86.12 189 PHE A CA 1
ATOM 1461 C C . PHE A 1 189 ? 13.436 0.039 -29.116 1.00 86.12 189 PHE A C 1
ATOM 1463 O O . PHE A 1 189 ? 12.361 -0.264 -28.604 1.00 86.12 189 PHE A O 1
ATOM 1470 N N . VAL A 1 190 ? 14.253 0.936 -28.551 1.00 83.12 190 VAL A N 1
ATOM 1471 C CA . VAL A 1 190 ? 13.999 1.542 -27.229 1.00 83.12 190 VAL A CA 1
ATOM 1472 C C . VAL A 1 190 ? 12.715 2.374 -27.227 1.00 83.12 190 VAL A C 1
ATOM 1474 O O . VAL A 1 190 ? 11.924 2.272 -26.290 1.00 83.12 190 VAL A O 1
ATOM 1477 N N . ALA A 1 191 ? 12.483 3.161 -28.281 1.00 85.56 191 ALA A N 1
ATOM 1478 C CA . ALA A 1 191 ? 11.260 3.946 -28.427 1.00 85.56 191 ALA A CA 1
ATOM 1479 C C . ALA A 1 191 ? 10.034 3.034 -28.566 1.00 85.56 191 ALA A C 1
ATOM 1481 O O . ALA A 1 191 ? 9.003 3.286 -27.943 1.00 85.56 191 ALA A O 1
ATOM 1482 N N . GLY A 1 192 ? 10.177 1.926 -29.299 1.00 89.31 192 GLY A N 1
ATOM 1483 C CA . GLY A 1 192 ? 9.120 0.934 -29.437 1.00 89.31 192 GLY A CA 1
ATOM 1484 C C . GLY A 1 192 ? 8.741 0.250 -28.120 1.00 89.31 192 GLY A C 1
ATOM 1485 O O . GLY A 1 192 ? 7.557 0.133 -27.797 1.00 89.31 192 GLY A O 1
ATOM 1486 N N . VAL A 1 193 ? 9.729 -0.156 -27.316 1.00 88.25 193 VAL A N 1
ATOM 1487 C CA . VAL A 1 193 ? 9.469 -0.749 -25.993 1.00 88.25 193 VAL A CA 1
ATOM 1488 C C . VAL A 1 193 ? 8.860 0.281 -25.040 1.00 88.25 193 VAL A C 1
ATOM 1490 O O . VAL A 1 193 ? 7.924 -0.053 -24.316 1.00 88.25 193 VAL A O 1
ATOM 1493 N N . LEU A 1 194 ? 9.322 1.537 -25.066 1.00 85.81 194 LEU A N 1
ATOM 1494 C CA . LEU A 1 194 ? 8.742 2.608 -24.254 1.00 85.81 194 LEU A CA 1
ATOM 1495 C C . LEU A 1 194 ? 7.275 2.864 -24.619 1.00 85.81 194 LEU A C 1
ATOM 1497 O O . LEU A 1 194 ? 6.444 2.981 -23.724 1.00 85.81 194 LEU A O 1
ATOM 1501 N N . ALA A 1 195 ? 6.944 2.913 -25.911 1.00 89.94 195 ALA A N 1
ATOM 1502 C CA . ALA A 1 195 ? 5.575 3.116 -26.376 1.00 89.94 195 ALA A CA 1
ATOM 1503 C C . ALA A 1 195 ? 4.642 1.985 -25.915 1.00 89.94 195 ALA A C 1
ATOM 1505 O O . ALA A 1 195 ? 3.554 2.245 -25.400 1.00 89.94 195 ALA A O 1
ATOM 1506 N N . ARG A 1 196 ? 5.090 0.727 -26.026 1.00 90.44 196 ARG A N 1
ATOM 1507 C CA . ARG A 1 196 ? 4.350 -0.442 -25.524 1.00 90.44 196 ARG A CA 1
ATOM 1508 C C . ARG A 1 196 ? 4.178 -0.403 -24.007 1.00 90.44 196 ARG A C 1
ATOM 1510 O O . ARG A 1 196 ? 3.082 -0.658 -23.517 1.00 90.44 196 ARG A O 1
ATOM 1517 N N . LEU A 1 197 ? 5.229 -0.039 -23.269 1.00 87.12 197 LEU A N 1
ATOM 1518 C CA . LEU A 1 197 ? 5.182 0.085 -21.813 1.00 87.12 197 LEU A CA 1
ATOM 1519 C C . LEU A 1 197 ? 4.254 1.222 -21.368 1.00 87.12 197 LEU A C 1
ATOM 1521 O O . LEU A 1 197 ? 3.526 1.055 -20.398 1.00 87.12 197 LEU A O 1
ATOM 1525 N N . LEU A 1 198 ? 4.245 2.354 -22.076 1.00 87.38 198 LEU A N 1
ATOM 1526 C CA . LEU A 1 198 ? 3.344 3.472 -21.798 1.00 87.38 198 LEU A CA 1
ATOM 1527 C C . LEU A 1 198 ? 1.886 3.064 -22.033 1.00 87.38 198 LEU A C 1
ATOM 1529 O O . LEU A 1 198 ? 1.031 3.335 -21.194 1.00 87.38 198 LEU A O 1
ATOM 1533 N N . ARG A 1 199 ? 1.603 2.364 -23.137 1.00 88.38 199 ARG A N 1
ATOM 1534 C CA . ARG A 1 199 ? 0.264 1.838 -23.435 1.00 88.38 199 ARG A CA 1
ATOM 1535 C C . ARG A 1 199 ? -0.190 0.842 -22.367 1.00 88.38 199 ARG A C 1
ATOM 1537 O O . ARG A 1 199 ? -1.253 1.012 -21.788 1.00 88.38 199 ARG A O 1
ATOM 1544 N N . ALA A 1 200 ? 0.651 -0.135 -22.031 1.00 86.44 200 ALA A N 1
ATOM 1545 C CA . ALA A 1 200 ? 0.354 -1.094 -20.970 1.00 86.44 200 ALA A CA 1
ATOM 1546 C C . ALA A 1 200 ? 0.171 -0.400 -19.606 1.00 86.44 200 ALA A C 1
ATOM 1548 O O . ALA A 1 200 ? -0.808 -0.637 -18.903 1.00 86.44 200 ALA A O 1
ATOM 1549 N N . GLY A 1 201 ? 1.069 0.518 -19.249 1.00 84.44 201 GLY A N 1
ATOM 1550 C CA . GLY A 1 201 ? 1.022 1.257 -17.990 1.00 84.44 201 GLY A CA 1
ATOM 1551 C C . GLY A 1 201 ? -0.228 2.124 -17.859 1.00 84.44 201 GLY A C 1
ATOM 1552 O O . GLY A 1 201 ? -0.870 2.101 -16.815 1.00 84.44 201 GLY A O 1
ATOM 1553 N N . THR A 1 202 ? -0.620 2.833 -18.918 1.00 85.62 202 THR A N 1
ATOM 1554 C CA . THR A 1 202 ? -1.857 3.633 -18.932 1.00 85.62 202 THR A CA 1
ATOM 1555 C C . THR A 1 202 ? -3.101 2.756 -18.831 1.00 85.62 202 THR A C 1
ATOM 1557 O O . THR A 1 202 ? -3.991 3.085 -18.052 1.00 85.62 202 THR A O 1
ATOM 1560 N N . THR A 1 203 ? -3.139 1.600 -19.506 1.00 85.06 203 THR A N 1
ATOM 1561 C CA . THR A 1 203 ? -4.249 0.646 -19.341 1.00 85.06 203 THR A CA 1
ATOM 1562 C C . THR A 1 203 ? -4.333 0.096 -17.919 1.00 85.06 203 THR A C 1
ATOM 1564 O O . THR A 1 203 ? -5.410 0.094 -17.335 1.00 85.06 203 THR A O 1
ATOM 1567 N N . ILE A 1 204 ? -3.208 -0.293 -17.311 1.00 80.75 204 ILE A N 1
ATOM 1568 C CA . ILE A 1 204 ? -3.180 -0.808 -15.936 1.00 80.75 204 ILE A CA 1
ATOM 1569 C C . ILE A 1 204 ? -3.569 0.287 -14.941 1.00 80.75 204 ILE A C 1
ATOM 1571 O O . ILE A 1 204 ? -4.337 0.018 -14.027 1.00 80.75 204 ILE A O 1
ATOM 1575 N N . LEU A 1 205 ? -3.087 1.521 -15.112 1.00 80.88 205 LEU A N 1
ATOM 1576 C CA . LEU A 1 205 ? -3.478 2.651 -14.265 1.00 80.88 205 LEU A CA 1
ATOM 1577 C C . LEU A 1 205 ? -4.970 2.971 -14.401 1.00 80.88 205 LEU A C 1
ATOM 1579 O O . LEU A 1 205 ? -5.620 3.216 -13.390 1.00 80.88 205 LEU A O 1
ATOM 1583 N N . GLY A 1 206 ? -5.523 2.914 -15.615 1.00 84.75 206 GLY A N 1
ATOM 1584 C CA . GLY A 1 206 ? -6.960 3.057 -15.848 1.00 84.75 206 GLY A CA 1
ATOM 1585 C C . GLY A 1 206 ? -7.763 1.955 -15.157 1.00 84.75 206 GLY A C 1
ATOM 1586 O O . GLY A 1 206 ? -8.712 2.245 -14.433 1.00 84.75 206 GLY A O 1
ATOM 1587 N N . LEU A 1 207 ? -7.331 0.697 -15.291 1.00 80.44 207 LEU A N 1
ATOM 1588 C CA . LEU A 1 207 ? -7.963 -0.445 -14.625 1.00 80.44 207 LEU A CA 1
ATOM 1589 C C . LEU A 1 207 ? -7.841 -0.376 -13.102 1.00 80.44 207 LEU A C 1
ATOM 1591 O O . LEU A 1 207 ? -8.810 -0.664 -12.416 1.00 80.44 207 LEU A O 1
ATOM 1595 N N . LEU A 1 208 ? -6.691 0.024 -12.556 1.00 75.69 208 LEU A N 1
ATOM 1596 C CA . LEU A 1 208 ? -6.496 0.200 -11.114 1.00 75.69 208 LEU A CA 1
ATOM 1597 C C . LEU A 1 208 ? -7.311 1.376 -10.575 1.00 75.69 208 LEU A C 1
ATOM 1599 O O . LEU A 1 208 ? -7.847 1.284 -9.475 1.00 75.69 208 LEU A O 1
ATOM 1603 N N . SER A 1 209 ? -7.444 2.456 -11.347 1.00 77.44 209 SER A N 1
ATOM 1604 C CA . SER A 1 209 ? -8.323 3.575 -11.006 1.00 77.44 209 SER A CA 1
ATOM 1605 C C . SER A 1 209 ? -9.789 3.131 -10.980 1.00 77.44 209 SER A C 1
ATOM 1607 O O . SER A 1 209 ? -10.494 3.446 -10.022 1.00 77.44 209 SER A O 1
ATOM 1609 N N . GLY A 1 210 ? -10.222 2.334 -11.963 1.00 78.56 210 GLY A N 1
ATOM 1610 C CA . GLY A 1 210 ? -11.553 1.723 -11.983 1.00 78.56 210 GLY A CA 1
ATOM 1611 C C . GLY A 1 210 ? -11.757 0.713 -10.850 1.00 78.56 210 GLY A C 1
ATOM 1612 O O . GLY A 1 210 ? -12.773 0.749 -10.162 1.00 78.56 210 GLY A O 1
ATOM 1613 N N . PHE A 1 211 ? -10.768 -0.140 -10.578 1.00 79.50 211 PHE A N 1
ATOM 1614 C CA . PHE A 1 211 ? -10.811 -1.120 -9.492 1.00 79.50 211 PHE A CA 1
ATOM 1615 C C . PHE A 1 211 ? -10.829 -0.446 -8.118 1.00 79.50 211 PHE A C 1
ATOM 1617 O O . PHE A 1 211 ? -11.515 -0.918 -7.221 1.00 79.50 211 PHE A O 1
ATOM 1624 N N . GLY A 1 212 ? -10.140 0.682 -7.939 1.00 74.50 212 GLY A N 1
ATOM 1625 C CA . GLY A 1 212 ? -10.236 1.504 -6.732 1.00 74.50 212 GLY A CA 1
ATOM 1626 C C . GLY A 1 212 ? -11.675 1.954 -6.461 1.00 74.50 212 GLY A C 1
ATOM 1627 O O . GLY A 1 212 ? -12.172 1.776 -5.352 1.00 74.50 212 GLY A O 1
ATOM 1628 N N . ALA A 1 213 ? -12.377 2.429 -7.492 1.00 74.81 213 ALA A N 1
ATOM 1629 C CA . ALA A 1 213 ? -13.789 2.802 -7.394 1.00 74.81 213 ALA A CA 1
ATOM 1630 C C . ALA A 1 213 ? -14.721 1.591 -7.182 1.00 74.81 213 ALA A C 1
ATOM 1632 O O . ALA A 1 213 ? -15.689 1.668 -6.430 1.00 74.81 213 ALA A O 1
ATOM 1633 N N . ILE A 1 214 ? -14.427 0.448 -7.804 1.00 78.94 214 ILE A N 1
ATOM 1634 C CA . ILE A 1 214 ? -15.213 -0.783 -7.627 1.00 78.94 214 ILE A CA 1
ATOM 1635 C C . ILE A 1 214 ? -14.977 -1.392 -6.239 1.00 78.94 214 ILE A C 1
ATOM 1637 O O . ILE A 1 214 ? -15.908 -1.891 -5.618 1.00 78.94 214 ILE A O 1
ATOM 1641 N N . SER A 1 215 ? -13.751 -1.337 -5.721 1.00 77.31 215 SER A N 1
ATOM 1642 C CA . SER A 1 215 ? -13.389 -1.878 -4.407 1.00 77.31 215 SER A CA 1
ATOM 1643 C C . SER A 1 215 ? -14.000 -1.073 -3.262 1.00 77.31 215 SER A C 1
ATOM 1645 O O . SER A 1 215 ? -14.437 -1.668 -2.277 1.00 77.31 215 SER A O 1
ATOM 1647 N N . SER A 1 216 ? -14.127 0.251 -3.409 1.00 69.81 216 SER A N 1
ATOM 1648 C CA . SER A 1 216 ? -14.892 1.075 -2.468 1.00 69.81 216 SER A CA 1
ATOM 1649 C C . SER A 1 216 ? -16.395 0.800 -2.556 1.00 69.81 216 SER A C 1
ATOM 1651 O O . SER A 1 216 ? -17.077 0.878 -1.539 1.00 69.81 216 SER A O 1
ATOM 1653 N N . ALA A 1 217 ? -16.898 0.386 -3.724 1.00 72.12 217 ALA A N 1
ATOM 1654 C CA . ALA A 1 217 ? -18.270 -0.086 -3.907 1.00 72.12 217 ALA A CA 1
ATOM 1655 C C . ALA A 1 217 ? -18.485 -1.558 -3.488 1.00 72.12 217 ALA A C 1
ATOM 1657 O O . ALA A 1 217 ? -19.617 -1.972 -3.260 1.00 72.12 217 ALA A O 1
ATOM 1658 N N . TRP A 1 218 ? -17.429 -2.358 -3.327 1.00 75.69 218 TRP A N 1
ATOM 1659 C CA . TRP A 1 218 ? -17.508 -3.774 -2.948 1.00 75.69 218 TRP A CA 1
ATOM 1660 C C . TRP A 1 218 ? -18.195 -4.053 -1.603 1.00 75.69 218 TRP A C 1
ATOM 1662 O O . TRP A 1 218 ? -19.009 -4.978 -1.549 1.00 75.69 218 TRP A O 1
ATOM 1672 N N . PRO A 1 219 ? -17.969 -3.273 -0.520 1.00 66.31 219 PRO A N 1
ATOM 1673 C CA . PRO A 1 219 ? -18.762 -3.419 0.701 1.00 66.31 219 PRO A CA 1
ATOM 1674 C C . PRO A 1 219 ? -20.251 -3.123 0.479 1.00 66.31 219 PRO A C 1
ATOM 1676 O O . PRO A 1 219 ? -21.068 -3.558 1.295 1.00 66.31 219 PRO A O 1
ATOM 1679 N N . TYR A 1 220 ? -20.588 -2.456 -0.634 1.00 67.62 220 TYR A N 1
ATOM 1680 C CA . TYR A 1 220 ? -21.945 -2.122 -1.035 1.00 67.62 220 TYR A CA 1
ATOM 1681 C C . TYR A 1 220 ? -22.652 -3.194 -1.870 1.00 67.62 220 TYR A C 1
ATOM 1683 O O . TYR A 1 220 ? -23.869 -3.133 -2.047 1.00 67.62 220 TYR A O 1
ATOM 1691 N N . LEU A 1 221 ? -21.933 -4.228 -2.317 1.00 69.12 221 LEU A N 1
ATOM 1692 C CA . LEU A 1 221 ? -22.526 -5.331 -3.067 1.00 69.12 221 LEU A CA 1
ATOM 1693 C C . LEU A 1 221 ? -23.127 -6.390 -2.118 1.00 69.12 221 LEU A C 1
ATOM 1695 O O . LEU A 1 221 ? -22.387 -7.048 -1.376 1.00 69.12 221 LEU A O 1
ATOM 1699 N N . PRO A 1 222 ? -24.454 -6.636 -2.166 1.00 57.97 222 PRO A N 1
ATOM 1700 C CA . PRO A 1 222 ? -25.135 -7.579 -1.269 1.00 57.97 222 PRO A CA 1
ATOM 1701 C C . PRO A 1 222 ? -24.689 -9.032 -1.437 1.00 57.97 222 PRO A C 1
ATOM 1703 O O . PRO A 1 222 ? -24.861 -9.837 -0.523 1.00 57.97 222 PRO A O 1
ATOM 1706 N N . PHE A 1 223 ? -24.147 -9.385 -2.603 1.00 60.94 223 PHE A N 1
ATOM 1707 C CA . PHE A 1 223 ? -23.802 -10.763 -2.943 1.00 60.94 223 PHE A CA 1
ATOM 1708 C C . PHE A 1 223 ? -22.459 -11.205 -2.360 1.00 60.94 223 PHE A C 1
ATOM 1710 O O . PHE A 1 223 ? -22.314 -12.369 -1.998 1.00 60.94 223 PHE A O 1
ATOM 1717 N N . VAL A 1 224 ? -21.500 -10.285 -2.210 1.00 59.97 224 VAL A N 1
ATOM 1718 C CA . VAL A 1 224 ? -20.144 -10.627 -1.748 1.00 59.97 224 VAL A CA 1
ATOM 1719 C C . VAL A 1 224 ? -19.971 -10.387 -0.249 1.00 59.97 224 VAL A C 1
ATOM 1721 O O . VAL A 1 224 ? -19.187 -11.068 0.406 1.00 59.97 224 VAL A O 1
ATOM 1724 N N . ASN A 1 225 ? -20.758 -9.480 0.335 1.00 51.00 225 ASN A N 1
ATOM 1725 C CA . ASN A 1 225 ? -20.636 -9.113 1.746 1.00 51.00 225 ASN A CA 1
ATOM 1726 C C . ASN A 1 225 ? -21.487 -9.979 2.700 1.00 51.00 225 ASN A C 1
ATOM 1728 O O . ASN A 1 225 ? -21.594 -9.657 3.881 1.00 51.00 225 ASN A O 1
ATOM 1732 N N . ARG A 1 226 ? -22.050 -11.108 2.228 1.00 54.78 226 ARG A N 1
ATOM 1733 C CA . ARG A 1 226 ? -22.782 -12.079 3.076 1.00 54.78 226 ARG A CA 1
ATOM 1734 C C . ARG A 1 226 ? -21.937 -12.648 4.226 1.00 54.78 226 ARG A C 1
ATOM 1736 O O . ARG A 1 226 ? -22.498 -13.216 5.154 1.00 54.78 226 ARG A O 1
ATOM 1743 N N . ALA A 1 227 ? -20.612 -12.499 4.167 1.00 54.31 227 ALA A N 1
ATOM 1744 C CA . ALA A 1 227 ? -19.681 -13.016 5.165 1.00 54.31 227 ALA A CA 1
ATOM 1745 C C . ALA A 1 227 ? -19.342 -12.037 6.304 1.00 54.31 227 ALA A C 1
ATOM 1747 O O . ALA A 1 227 ? -18.709 -12.456 7.271 1.00 54.31 227 ALA A O 1
ATOM 1748 N N . LYS A 1 228 ? -19.749 -10.759 6.242 1.00 64.00 228 LYS A N 1
ATOM 1749 C CA . LYS A 1 228 ? -19.717 -9.924 7.450 1.00 64.00 228 LYS A CA 1
ATOM 1750 C C . LYS A 1 228 ? -20.931 -10.314 8.279 1.00 64.00 228 LYS A C 1
ATOM 1752 O O . LYS A 1 228 ? -22.050 -9.933 7.939 1.00 64.00 228 LYS A O 1
ATOM 1757 N N . SER A 1 229 ? -20.701 -11.141 9.300 1.00 69.81 229 SER A N 1
ATOM 1758 C CA . SER A 1 229 ? -21.718 -11.520 10.277 1.00 69.81 229 SER A CA 1
ATOM 1759 C C . SER A 1 229 ? -22.460 -10.264 10.716 1.00 69.81 229 SER A C 1
ATOM 1761 O O . SER A 1 229 ? -21.842 -9.257 11.067 1.00 69.81 229 SER A O 1
ATOM 1763 N N . LEU A 1 230 ? -23.786 -10.303 10.606 1.00 79.00 230 LEU A N 1
ATOM 1764 C CA . LEU A 1 230 ? -24.643 -9.226 11.083 1.00 79.00 230 LEU A CA 1
ATOM 1765 C C . LEU A 1 230 ? -24.250 -8.917 12.537 1.00 79.00 230 LEU A C 1
ATOM 1767 O O . LEU A 1 230 ? -24.128 -9.876 13.302 1.00 79.00 230 LEU A O 1
ATOM 1771 N N . PRO A 1 231 ? -24.024 -7.640 12.906 1.00 84.56 231 PRO A N 1
ATOM 1772 C CA . PRO A 1 231 ? -23.699 -7.279 14.280 1.00 84.56 231 PRO A CA 1
ATOM 1773 C C . PRO A 1 231 ? -24.757 -7.860 15.210 1.00 84.56 231 PRO A C 1
ATOM 1775 O O . PRO A 1 231 ? -25.947 -7.553 15.074 1.00 84.56 231 PRO A O 1
ATOM 1778 N N . THR A 1 232 ? -24.336 -8.755 16.095 1.00 92.62 232 THR A N 1
ATOM 1779 C CA . THR A 1 232 ? -25.242 -9.384 17.052 1.00 92.62 232 THR A CA 1
ATOM 1780 C C . THR A 1 232 ? -25.451 -8.417 18.213 1.00 92.62 232 THR A C 1
ATOM 1782 O O . THR A 1 232 ? -24.576 -7.613 18.525 1.00 92.62 232 THR A O 1
ATOM 1785 N N . GLU A 1 233 ? -26.588 -8.498 18.905 1.00 95.12 233 GLU A N 1
ATOM 1786 C CA . GLU A 1 233 ? -26.806 -7.722 20.137 1.00 95.12 233 GLU A CA 1
ATOM 1787 C C . GLU A 1 233 ? -25.699 -7.985 21.178 1.00 95.12 233 GLU A C 1
ATOM 1789 O O . GLU A 1 233 ? -25.301 -7.092 21.919 1.00 95.12 233 GLU A O 1
ATOM 1794 N N . GLN A 1 234 ? -25.135 -9.197 21.173 1.00 94.69 234 GLN A N 1
ATOM 1795 C CA . GLN A 1 234 ? -23.979 -9.559 21.987 1.00 94.69 234 GLN A CA 1
ATOM 1796 C C . GLN A 1 234 ? -22.725 -8.742 21.640 1.00 94.69 234 GLN A C 1
ATOM 1798 O O . GLN A 1 234 ? -22.012 -8.335 22.554 1.00 94.69 234 GLN A O 1
ATOM 1803 N N . ASP A 1 235 ? -22.477 -8.456 20.359 1.00 93.31 235 ASP A N 1
ATOM 1804 C CA . ASP A 1 235 ? -21.342 -7.629 19.929 1.00 93.31 235 ASP A CA 1
ATOM 1805 C C . ASP A 1 235 ? -21.533 -6.177 20.375 1.00 93.31 235 ASP A C 1
ATOM 1807 O O . ASP A 1 235 ? -20.581 -5.524 20.800 1.00 93.31 235 ASP A O 1
ATOM 1811 N N . LEU A 1 236 ? -22.778 -5.688 20.328 1.00 96.44 236 LEU A N 1
ATOM 1812 C CA . LEU A 1 236 ? -23.130 -4.347 20.786 1.00 96.44 236 LEU A CA 1
ATOM 1813 C C . LEU A 1 236 ? -22.902 -4.201 22.296 1.00 96.44 236 LEU A C 1
ATOM 1815 O O . LEU A 1 236 ? -22.216 -3.274 22.716 1.00 96.44 236 LEU A O 1
ATOM 1819 N N . ARG A 1 237 ? -23.392 -5.158 23.097 1.00 97.25 237 ARG A N 1
ATOM 1820 C CA . ARG A 1 237 ? -23.172 -5.181 24.554 1.00 97.25 237 ARG A CA 1
ATOM 1821 C C . ARG A 1 237 ? -21.695 -5.342 24.913 1.00 97.25 237 ARG A C 1
ATOM 1823 O O . ARG A 1 237 ? -21.227 -4.738 25.872 1.00 97.25 237 ARG A O 1
ATOM 1830 N N . ALA A 1 238 ? -20.944 -6.142 24.152 1.00 95.62 238 ALA A N 1
ATOM 1831 C CA . ALA A 1 238 ? -19.506 -6.295 24.358 1.00 95.62 238 ALA A CA 1
ATOM 1832 C C . ALA A 1 238 ? -18.749 -4.986 24.074 1.00 95.62 238 ALA A C 1
ATOM 1834 O O . ALA A 1 238 ? -17.870 -4.606 24.849 1.00 95.62 238 ALA A O 1
ATOM 1835 N N . ALA A 1 239 ? -19.111 -4.282 22.997 1.00 95.94 239 ALA A N 1
ATOM 1836 C CA . ALA A 1 239 ? -18.535 -2.986 22.657 1.00 95.94 239 ALA A CA 1
ATOM 1837 C C . ALA A 1 239 ? -18.891 -1.911 23.700 1.00 95.94 239 ALA A C 1
ATOM 1839 O O . ALA A 1 239 ? -17.994 -1.208 24.164 1.00 95.94 239 ALA A O 1
ATOM 1840 N N . GLU A 1 240 ? -20.152 -1.840 24.131 1.00 97.69 240 GLU A N 1
ATOM 1841 C CA . GLU A 1 240 ? -20.614 -0.951 25.208 1.00 97.69 240 GLU A CA 1
ATOM 1842 C C . GLU A 1 240 ? -19.821 -1.185 26.497 1.00 97.69 240 GLU A C 1
ATOM 1844 O O . GLU A 1 240 ? -19.207 -0.265 27.033 1.00 97.69 240 GLU A O 1
ATOM 1849 N N . HIS A 1 241 ? -19.711 -2.446 26.927 1.00 97.75 241 HIS A N 1
ATOM 1850 C CA . HIS A 1 241 ? -18.982 -2.787 28.142 1.00 97.75 241 HIS A CA 1
ATOM 1851 C C . HIS A 1 241 ? -17.487 -2.434 28.055 1.00 97.75 241 HIS A C 1
ATOM 1853 O O . HIS A 1 241 ? -16.899 -1.957 29.029 1.00 97.75 241 HIS A O 1
ATOM 1859 N N . SER A 1 242 ? -16.861 -2.632 26.887 1.00 95.31 242 SER A N 1
ATOM 1860 C CA . SER A 1 242 ? -15.462 -2.242 26.672 1.00 95.31 242 SER A CA 1
ATOM 1861 C C . SER A 1 242 ? -15.255 -0.727 26.754 1.00 95.31 242 SER A C 1
ATOM 1863 O O . SER A 1 242 ? -14.250 -0.267 27.296 1.00 95.31 242 SER A O 1
ATOM 1865 N N . LEU A 1 243 ? -16.231 0.044 26.276 1.00 97.50 243 LEU A N 1
ATOM 1866 C CA . LEU A 1 243 ? -16.210 1.498 26.287 1.00 97.50 243 LEU A CA 1
ATOM 1867 C C . LEU A 1 243 ? -16.408 2.035 27.710 1.00 97.50 243 LEU A C 1
ATOM 1869 O O . LEU A 1 243 ? -15.648 2.899 28.152 1.00 97.50 243 LEU A O 1
ATOM 1873 N N . ASP A 1 244 ? -17.363 1.481 28.455 1.00 98.06 244 ASP A N 1
ATOM 1874 C CA . ASP A 1 244 ? -17.599 1.844 29.854 1.00 98.06 244 ASP A CA 1
ATOM 1875 C C . ASP A 1 244 ? -16.381 1.560 30.734 1.00 98.06 244 ASP A C 1
ATOM 1877 O O . ASP A 1 244 ? -16.037 2.369 31.597 1.00 98.06 244 ASP A O 1
ATOM 1881 N N . ARG A 1 245 ? -15.666 0.461 30.467 1.00 97.50 245 ARG A N 1
ATOM 1882 C CA . ARG A 1 245 ? -14.400 0.161 31.143 1.00 97.50 245 ARG A CA 1
ATOM 1883 C C . ARG A 1 245 ? -13.354 1.251 30.901 1.00 97.50 245 ARG A C 1
ATOM 1885 O O . ARG A 1 245 ? -12.759 1.734 31.856 1.00 97.50 245 ARG A O 1
ATOM 1892 N N . ILE A 1 246 ? -13.168 1.689 29.656 1.00 97.19 246 ILE A N 1
ATOM 1893 C CA . ILE A 1 246 ? -12.195 2.747 29.322 1.00 97.19 246 ILE A CA 1
ATOM 1894 C C . ILE A 1 246 ? -12.582 4.080 29.967 1.00 97.19 246 ILE A C 1
ATOM 1896 O O . ILE A 1 246 ? -11.716 4.812 30.445 1.00 97.19 246 ILE A O 1
ATOM 1900 N N . ARG A 1 247 ? -13.881 4.395 30.024 1.00 97.75 247 ARG A N 1
ATOM 1901 C CA . ARG A 1 247 ? -14.381 5.585 30.725 1.00 97.75 247 ARG A CA 1
ATOM 1902 C C . ARG A 1 247 ? -14.118 5.519 32.227 1.00 97.75 247 ARG A C 1
ATOM 1904 O O . ARG A 1 247 ? -13.723 6.528 32.810 1.00 97.75 247 ARG A O 1
ATOM 1911 N N . ALA A 1 248 ? -14.297 4.353 32.846 1.00 97.88 248 ALA A N 1
ATOM 1912 C CA . ALA A 1 248 ? -13.978 4.138 34.255 1.00 97.88 248 ALA A CA 1
ATOM 1913 C C . ALA A 1 248 ? -12.470 4.279 34.527 1.00 97.88 248 ALA A C 1
ATOM 1915 O O . ALA A 1 248 ? -12.082 4.951 35.488 1.00 97.88 248 ALA A O 1
ATOM 1916 N N . ASP A 1 249 ? -11.623 3.735 33.647 1.00 96.69 249 ASP A N 1
ATOM 1917 C CA . ASP A 1 249 ? -10.165 3.870 33.730 1.00 96.69 249 ASP A CA 1
ATOM 1918 C C . ASP A 1 249 ? -9.746 5.349 33.598 1.00 96.69 249 ASP A C 1
ATOM 1920 O O . ASP A 1 249 ? -8.979 5.864 34.415 1.00 96.69 249 ASP A O 1
ATOM 1924 N N . LEU A 1 250 ? -10.329 6.089 32.644 1.00 97.25 250 LEU A N 1
ATOM 1925 C CA . LEU A 1 250 ? -10.110 7.533 32.489 1.00 97.25 250 LEU A CA 1
ATOM 1926 C C . LEU A 1 250 ? -10.578 8.343 33.702 1.00 97.25 250 LEU A C 1
ATOM 1928 O O . LEU A 1 250 ? -9.894 9.283 34.110 1.00 97.25 250 LEU A O 1
ATOM 1932 N N . ALA A 1 251 ? -11.735 8.016 34.280 1.00 97.56 251 ALA A N 1
ATOM 1933 C CA . ALA A 1 251 ? -12.243 8.681 35.478 1.00 97.56 251 ALA A CA 1
ATOM 1934 C C . ALA A 1 251 ? -11.314 8.452 36.681 1.00 97.56 251 ALA A C 1
ATOM 1936 O O . ALA A 1 251 ? -11.002 9.398 37.408 1.00 97.56 251 ALA A O 1
ATOM 1937 N N . THR A 1 252 ? -10.817 7.222 36.840 1.00 96.88 252 THR A N 1
ATOM 1938 C CA . THR A 1 252 ? -9.865 6.846 37.895 1.00 96.88 252 THR A CA 1
ATOM 1939 C C . THR A 1 252 ? -8.556 7.622 37.746 1.00 96.88 252 THR A C 1
ATOM 1941 O O . THR A 1 252 ? -8.126 8.291 38.687 1.00 96.88 252 THR A O 1
ATOM 1944 N N . LEU A 1 253 ? -7.982 7.644 36.539 1.00 94.81 253 LEU A N 1
ATOM 1945 C CA . LEU A 1 253 ? -6.721 8.334 36.252 1.00 94.81 253 LEU A CA 1
ATOM 1946 C C . LEU A 1 253 ? -6.854 9.862 36.404 1.00 94.81 253 LEU A C 1
ATOM 1948 O O . LEU A 1 253 ? -5.978 10.512 36.977 1.00 94.81 253 LEU A O 1
ATOM 1952 N N . ASN A 1 254 ? -7.981 10.454 35.988 1.00 95.25 254 ASN A N 1
ATOM 1953 C CA . ASN A 1 254 ? -8.270 11.873 36.245 1.00 95.25 254 ASN A CA 1
ATOM 1954 C C . ASN A 1 254 ? -8.382 12.184 37.751 1.00 95.25 254 ASN A C 1
ATOM 1956 O O . ASN A 1 254 ? -7.895 13.224 38.208 1.00 95.25 254 ASN A O 1
ATOM 1960 N N . GLY A 1 255 ? -8.999 11.291 38.532 1.00 95.06 255 GLY A N 1
ATOM 1961 C CA . GLY A 1 255 ? -9.092 11.415 39.988 1.00 95.06 255 GLY A CA 1
ATOM 1962 C C . GLY A 1 255 ? -7.724 11.353 40.673 1.00 95.06 255 GLY A C 1
ATOM 1963 O O . GLY A 1 255 ? -7.438 12.162 41.559 1.00 95.06 255 GLY A O 1
ATOM 1964 N N . GLU A 1 256 ? -6.842 10.457 40.227 1.00 92.44 256 GLU A N 1
ATOM 1965 C CA . GLU A 1 256 ? -5.457 10.371 40.707 1.00 92.44 256 GLU A CA 1
ATOM 1966 C C . GLU A 1 256 ? -4.634 11.610 40.356 1.00 92.44 256 GLU A C 1
ATOM 1968 O O . GLU A 1 256 ? -3.891 12.115 41.204 1.00 92.44 256 GLU A O 1
ATOM 1973 N N . LEU A 1 257 ? -4.784 12.138 39.136 1.00 90.12 257 LEU A N 1
ATOM 1974 C CA . LEU A 1 257 ? -4.138 13.385 38.729 1.00 90.12 257 LEU A CA 1
ATOM 1975 C C . LEU A 1 257 ? -4.599 14.547 39.607 1.00 90.12 257 LEU A C 1
ATOM 1977 O O . LEU A 1 257 ? -3.755 15.286 40.105 1.00 90.12 257 LEU A O 1
ATOM 1981 N N . THR A 1 258 ? -5.904 14.648 39.875 1.00 91.00 258 THR A N 1
ATOM 1982 C CA . THR A 1 258 ? -6.471 15.707 40.725 1.00 91.00 258 THR A CA 1
ATOM 1983 C C . THR A 1 258 ? -5.941 15.609 42.159 1.00 91.00 258 THR A C 1
ATOM 1985 O O . THR A 1 258 ? -5.496 16.613 42.723 1.00 91.00 258 THR A O 1
ATOM 1988 N N . ARG A 1 259 ? -5.891 14.396 42.733 1.00 89.06 259 ARG A N 1
ATOM 1989 C CA . ARG A 1 259 ? -5.306 14.146 44.063 1.00 89.06 259 ARG A CA 1
ATOM 1990 C C . ARG A 1 259 ? -3.821 14.505 44.116 1.00 89.06 259 ARG A C 1
ATOM 1992 O O . ARG A 1 259 ? -3.405 15.202 45.037 1.00 89.06 259 ARG A O 1
ATOM 1999 N N . THR A 1 260 ? -3.050 14.096 43.107 1.00 84.44 260 THR A N 1
ATOM 2000 C CA . THR A 1 260 ? -1.608 14.384 43.022 1.00 84.44 260 THR A CA 1
ATOM 2001 C C . THR A 1 260 ? -1.349 15.885 42.870 1.00 84.44 260 THR A C 1
ATOM 2003 O O . THR A 1 260 ? -0.439 16.426 43.499 1.00 84.44 260 THR A O 1
ATOM 2006 N N . SER A 1 261 ? -2.170 16.588 42.081 1.00 82.00 261 SER A N 1
ATOM 2007 C CA . SER A 1 261 ? -2.065 18.042 41.943 1.00 82.00 261 SER A CA 1
ATOM 2008 C C . SER A 1 261 ? -2.396 18.771 43.246 1.00 82.00 261 SER A C 1
ATOM 2010 O O . SER A 1 261 ? -1.649 19.674 43.618 1.00 82.00 261 SER A O 1
ATOM 2012 N N . ALA A 1 262 ? -3.420 18.335 43.991 1.00 83.94 262 ALA A N 1
ATOM 2013 C CA . ALA A 1 262 ? -3.791 18.936 45.272 1.00 83.94 262 ALA A CA 1
ATOM 2014 C C . ALA A 1 262 ? -2.698 18.765 46.346 1.00 83.94 262 ALA A C 1
ATOM 2016 O O . ALA A 1 262 ? -2.401 19.710 47.077 1.00 83.94 262 ALA A O 1
ATOM 2017 N N . SER A 1 263 ? -2.039 17.599 46.400 1.00 77.38 263 SER A N 1
ATOM 2018 C CA . SER A 1 263 ? -0.938 17.335 47.341 1.00 77.38 263 SER A CA 1
ATOM 2019 C C . SER A 1 263 ? 0.384 18.019 46.972 1.00 77.38 263 SER A C 1
ATOM 2021 O O . SER A 1 263 ? 1.279 18.117 47.803 1.00 77.38 263 SER A O 1
ATOM 2023 N N . SER A 1 264 ? 0.544 18.486 45.730 1.00 66.94 264 SER A N 1
ATOM 2024 C CA . SER A 1 264 ? 1.808 19.062 45.238 1.00 66.94 264 SER A CA 1
ATOM 2025 C C . SER A 1 264 ? 2.021 20.543 45.587 1.00 66.94 264 SER A C 1
ATOM 2027 O O . SER A 1 264 ? 3.032 21.126 45.182 1.00 66.94 264 SER A O 1
ATOM 2029 N N . THR A 1 265 ? 1.089 21.164 46.313 1.00 65.38 265 THR A N 1
ATOM 2030 C CA . THR A 1 265 ? 1.053 22.614 46.566 1.00 65.38 265 THR A CA 1
ATOM 2031 C C . THR A 1 265 ? 2.222 23.121 47.434 1.00 65.38 265 THR A C 1
ATOM 2033 O O . THR A 1 265 ? 2.643 24.253 47.228 1.00 65.38 265 THR A O 1
ATOM 2036 N N . ASP A 1 266 ? 2.854 22.273 48.261 1.00 66.19 266 ASP A N 1
ATOM 2037 C CA . ASP A 1 266 ? 3.980 22.658 49.148 1.00 66.19 266 ASP A CA 1
ATOM 2038 C C . ASP A 1 266 ? 5.392 22.293 48.626 1.00 66.19 266 ASP A C 1
ATOM 2040 O O . ASP A 1 266 ? 6.398 22.449 49.319 1.00 66.19 266 ASP A O 1
ATOM 2044 N N . GLY A 1 267 ? 5.515 21.807 47.387 1.00 60.62 267 GLY A N 1
ATOM 2045 C CA . GLY A 1 267 ? 6.799 21.381 46.816 1.00 60.62 267 GLY A CA 1
ATOM 2046 C C . GLY A 1 267 ? 7.585 22.500 46.121 1.00 60.62 267 GLY A C 1
ATOM 2047 O O . GLY A 1 267 ? 7.110 23.079 45.143 1.00 60.62 267 GLY A O 1
ATOM 2048 N N . SER A 1 268 ? 8.826 22.731 46.572 1.00 66.38 268 SER A N 1
ATOM 2049 C CA . SER A 1 268 ? 9.845 23.590 45.940 1.00 66.38 268 SER A CA 1
ATOM 2050 C C . SER A 1 268 ? 9.867 23.469 44.409 1.00 66.38 268 SER A C 1
ATOM 2052 O O . SER A 1 268 ? 9.870 22.380 43.833 1.00 66.38 268 SER A O 1
ATOM 2054 N N . TRP A 1 269 ? 9.917 24.617 43.743 1.00 68.94 269 TRP A N 1
ATOM 2055 C CA . TRP A 1 269 ? 9.645 24.818 42.317 1.00 68.94 269 TRP A CA 1
ATOM 2056 C C . TRP A 1 269 ? 10.689 24.101 41.441 1.00 68.94 269 TRP A C 1
ATOM 2058 O O . TRP A 1 269 ? 10.419 23.735 40.300 1.00 68.94 269 TRP A O 1
ATOM 2068 N N . ILE A 1 270 ? 11.855 23.8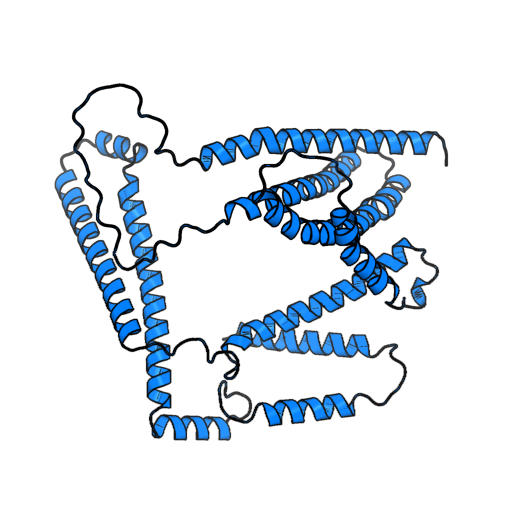10 42.027 1.00 66.12 270 ILE A N 1
ATOM 2069 C CA . ILE A 1 270 ? 12.966 23.057 41.436 1.00 66.12 270 ILE A CA 1
ATOM 2070 C C . ILE A 1 270 ? 12.654 21.551 41.318 1.00 66.12 270 ILE A C 1
ATOM 2072 O O . ILE A 1 270 ? 13.071 20.912 40.352 1.00 66.12 270 ILE A O 1
ATOM 2076 N N . SER A 1 271 ? 11.845 20.981 42.220 1.00 57.72 271 SER A N 1
ATOM 2077 C CA . SER A 1 271 ? 11.405 19.573 42.150 1.00 57.72 271 SER A CA 1
ATOM 2078 C C . SER A 1 271 ? 10.458 19.314 40.965 1.00 57.72 271 SER A C 1
ATOM 2080 O O . SER A 1 271 ? 10.481 18.251 40.337 1.00 57.72 271 SER A O 1
ATOM 2082 N N . ARG A 1 272 ? 9.671 20.329 40.584 1.00 60.09 272 ARG A N 1
ATOM 2083 C CA . ARG A 1 272 ? 8.718 20.251 39.465 1.00 60.09 272 ARG A CA 1
ATOM 2084 C C . ARG A 1 272 ? 9.399 20.205 38.091 1.00 60.09 272 ARG A C 1
ATOM 2086 O O . ARG A 1 272 ? 8.846 19.625 37.166 1.00 60.09 272 ARG A O 1
ATOM 2093 N N . VAL A 1 273 ? 10.605 20.761 37.955 1.00 60.78 273 VAL A N 1
ATOM 2094 C CA . VAL A 1 273 ? 11.343 20.770 36.675 1.00 60.78 273 VAL A CA 1
ATOM 2095 C C . VAL A 1 273 ? 12.227 19.526 36.524 1.00 60.78 273 VAL A C 1
ATOM 2097 O O . VAL A 1 273 ? 12.326 18.969 35.433 1.00 60.78 273 VAL A O 1
ATOM 2100 N N . ALA A 1 274 ? 12.807 19.019 37.617 1.00 59.16 274 ALA A N 1
ATOM 2101 C CA . ALA A 1 274 ? 13.662 17.828 37.579 1.00 59.16 274 ALA A CA 1
ATOM 2102 C C . ALA A 1 274 ? 12.895 16.522 37.273 1.00 59.16 274 ALA A C 1
ATOM 2104 O O . ALA A 1 274 ? 13.469 15.573 36.738 1.00 59.16 274 ALA A O 1
ATOM 2105 N N . THR A 1 275 ? 11.594 16.466 37.572 1.00 56.47 275 THR A N 1
ATOM 2106 C CA . THR A 1 275 ? 10.737 15.295 37.302 1.00 56.47 275 THR A CA 1
ATOM 2107 C C . THR A 1 275 ? 10.198 15.250 35.868 1.00 56.47 275 THR A C 1
ATOM 2109 O O . THR A 1 275 ? 9.971 14.159 35.340 1.00 56.47 275 THR A O 1
ATOM 2112 N N . SER A 1 276 ? 10.084 16.401 35.193 1.00 55.62 276 SER A N 1
ATOM 2113 C CA . SER A 1 276 ? 9.660 16.481 33.785 1.00 55.62 276 SER A CA 1
ATOM 2114 C C . SER A 1 276 ? 10.661 15.799 32.840 1.00 55.62 276 SER A C 1
ATOM 2116 O O . SER A 1 276 ? 10.256 15.087 31.930 1.00 55.62 276 SER A O 1
ATOM 2118 N N . PHE A 1 277 ? 11.966 15.880 33.120 1.00 57.03 277 PHE A N 1
ATOM 2119 C CA . PHE A 1 277 ? 12.991 15.266 32.263 1.00 57.03 277 PHE A CA 1
ATOM 2120 C C . PHE A 1 277 ? 13.272 13.781 32.544 1.00 57.03 277 PHE A C 1
ATOM 2122 O O . PHE A 1 277 ? 13.933 13.131 31.737 1.00 57.03 277 PHE A O 1
ATOM 2129 N N . ARG A 1 278 ? 12.785 13.219 33.662 1.00 52.66 278 ARG A N 1
ATOM 2130 C CA . ARG A 1 278 ? 13.113 11.841 34.088 1.00 52.66 278 ARG A CA 1
ATOM 2131 C C . ARG A 1 278 ? 11.971 10.825 33.933 1.00 52.66 278 ARG A C 1
ATOM 2133 O O . ARG A 1 278 ? 12.127 9.694 34.378 1.00 52.66 278 ARG A O 1
ATOM 2140 N N . GLY A 1 279 ? 10.851 11.198 33.303 1.00 55.09 279 GLY A N 1
ATOM 2141 C CA . GLY A 1 279 ? 9.721 10.286 33.045 1.00 55.09 279 GLY A CA 1
ATOM 2142 C C . GLY A 1 279 ? 8.353 10.734 33.578 1.00 55.09 279 GLY A C 1
ATOM 2143 O O . GLY A 1 279 ? 7.420 9.932 33.584 1.00 55.09 279 GLY A O 1
ATOM 2144 N N . GLY A 1 280 ? 8.197 11.994 34.005 1.00 61.12 280 GLY A N 1
ATOM 2145 C CA . GLY A 1 280 ? 6.910 12.545 34.461 1.00 61.12 280 GLY A CA 1
ATOM 2146 C C . GLY A 1 280 ? 5.817 12.603 33.381 1.00 61.12 280 GLY A C 1
ATOM 2147 O O . GLY A 1 280 ? 4.632 12.500 33.699 1.00 61.12 280 GLY A O 1
ATOM 2148 N N . ASP A 1 281 ? 6.200 12.666 32.103 1.00 72.25 281 ASP A N 1
ATOM 2149 C CA . ASP A 1 281 ? 5.259 12.709 30.974 1.00 72.25 281 ASP A CA 1
ATOM 2150 C C . ASP A 1 281 ? 4.562 11.367 30.707 1.00 72.25 281 ASP A C 1
ATOM 2152 O O . ASP A 1 281 ? 3.608 11.321 29.932 1.00 72.25 281 ASP A O 1
ATOM 2156 N N . SER A 1 282 ? 4.976 10.284 31.377 1.00 80.75 282 SER A N 1
ATOM 2157 C CA . SER A 1 282 ? 4.395 8.949 31.192 1.00 80.75 282 SER A CA 1
ATOM 2158 C C . SER A 1 282 ? 2.882 8.938 31.454 1.00 80.75 282 SER A C 1
ATOM 2160 O O . SER A 1 282 ? 2.115 8.476 30.613 1.00 80.75 282 SER A O 1
ATOM 2162 N N . ARG A 1 283 ? 2.419 9.567 32.548 1.00 84.50 283 ARG A N 1
ATOM 2163 C CA . ARG A 1 283 ? 0.980 9.651 32.879 1.00 84.50 283 ARG A CA 1
ATOM 2164 C C . ARG A 1 283 ? 0.200 10.565 31.936 1.00 84.50 283 ARG A C 1
ATOM 2166 O O . ARG A 1 283 ? -0.949 10.287 31.602 1.00 84.50 283 ARG A O 1
ATOM 2173 N N . ALA A 1 284 ? 0.810 11.664 31.493 1.00 84.75 284 ALA A N 1
ATOM 2174 C CA . ALA A 1 284 ? 0.182 12.565 30.529 1.00 84.75 284 ALA A CA 1
ATOM 2175 C C . ALA A 1 284 ? 0.046 11.894 29.150 1.00 84.75 284 ALA A C 1
ATOM 2177 O O . ALA A 1 284 ? -0.982 12.039 28.482 1.00 84.75 284 ALA A O 1
ATOM 2178 N N . GLN A 1 285 ? 1.057 11.122 28.744 1.00 87.25 285 GLN A N 1
ATOM 2179 C CA . GLN A 1 285 ? 1.043 10.310 27.534 1.00 87.25 285 GLN A CA 1
ATOM 2180 C C . GLN A 1 285 ? 0.033 9.162 27.633 1.00 87.25 285 GLN A C 1
ATOM 2182 O O . GLN A 1 285 ? -0.703 8.932 26.675 1.00 87.25 285 GLN A O 1
ATOM 2187 N N . GLU A 1 286 ? -0.061 8.499 28.785 1.00 90.00 286 GLU A N 1
ATOM 2188 C CA . GLU A 1 286 ? -1.063 7.468 29.066 1.00 90.00 286 GLU A CA 1
ATOM 2189 C C . GLU A 1 286 ? -2.487 8.031 28.977 1.00 90.00 286 GLU A C 1
ATOM 2191 O O . GLU A 1 286 ? -3.308 7.510 28.226 1.00 90.00 286 GLU A O 1
ATOM 2196 N N . MET A 1 287 ? -2.762 9.168 29.628 1.00 93.69 287 MET A N 1
ATOM 2197 C CA . MET A 1 287 ? -4.053 9.861 29.534 1.00 93.69 287 MET A CA 1
ATOM 2198 C C . MET A 1 287 ? -4.392 10.244 28.085 1.00 93.69 287 MET A C 1
ATOM 2200 O O . MET A 1 287 ? -5.535 10.105 27.646 1.00 93.69 287 MET A O 1
ATOM 2204 N N . LYS A 1 288 ? -3.407 10.724 27.315 1.00 93.50 288 LYS A N 1
ATOM 2205 C CA . LYS A 1 288 ? -3.588 11.033 25.889 1.00 93.50 288 LYS A CA 1
ATOM 2206 C C . LYS A 1 288 ? -3.895 9.770 25.076 1.00 93.50 288 LYS A C 1
ATOM 2208 O O . LYS A 1 288 ? -4.749 9.824 24.192 1.00 93.50 288 LYS A O 1
ATOM 2213 N N . GLY A 1 289 ? -3.235 8.655 25.387 1.00 93.75 289 GLY A N 1
ATOM 2214 C CA . GLY A 1 289 ? -3.483 7.349 24.781 1.00 93.75 289 GLY A CA 1
ATOM 2215 C C . GLY A 1 289 ? -4.891 6.832 25.069 1.00 93.75 289 GLY A C 1
ATOM 2216 O O . GLY A 1 289 ? -5.609 6.482 24.136 1.00 93.75 289 GLY A O 1
ATOM 2217 N N . LEU A 1 290 ? -5.327 6.875 26.330 1.00 96.56 290 LEU A N 1
ATOM 2218 C CA . LEU A 1 290 ? -6.668 6.445 26.735 1.00 96.56 290 LEU A CA 1
ATOM 2219 C C . LEU A 1 290 ? -7.775 7.310 26.123 1.00 96.56 290 LEU A C 1
ATOM 2221 O O . LEU A 1 290 ? -8.784 6.771 25.686 1.00 96.56 290 LEU A O 1
ATOM 2225 N N . ARG A 1 291 ? -7.584 8.631 26.000 1.00 97.12 291 ARG A N 1
ATOM 2226 C CA . ARG A 1 291 ? -8.546 9.497 25.289 1.00 97.12 291 ARG A CA 1
ATOM 2227 C C . ARG A 1 291 ? -8.626 9.192 23.796 1.00 97.12 291 ARG A C 1
ATOM 2229 O O . ARG A 1 291 ? -9.708 9.241 23.218 1.00 97.12 291 ARG A O 1
ATOM 2236 N N . ALA A 1 292 ? -7.494 8.894 23.159 1.00 94.62 292 ALA A N 1
ATOM 2237 C CA . ALA A 1 292 ? -7.489 8.480 21.759 1.00 94.62 292 ALA A CA 1
ATOM 2238 C C . ALA A 1 292 ? -8.224 7.139 21.579 1.00 94.62 292 ALA A C 1
ATOM 2240 O O . ALA A 1 292 ? -9.036 7.009 20.666 1.00 94.62 292 ALA A O 1
ATOM 2241 N N . LEU A 1 293 ? -7.997 6.192 22.495 1.00 95.88 293 LEU A N 1
ATOM 2242 C CA . LEU A 1 293 ? -8.680 4.900 22.537 1.00 95.88 293 LEU A CA 1
ATOM 2243 C C . LEU A 1 293 ? -10.194 5.060 22.763 1.00 95.88 293 LEU A C 1
ATOM 2245 O O . LEU A 1 293 ? -10.978 4.445 22.048 1.00 95.88 293 LEU A O 1
ATOM 2249 N N . GLU A 1 294 ? -10.622 5.911 23.702 1.00 97.69 294 GLU A N 1
ATOM 2250 C CA . GLU A 1 294 ? -12.040 6.223 23.939 1.00 97.69 294 GLU A CA 1
ATOM 2251 C C . GLU A 1 294 ? -12.698 6.809 22.680 1.00 97.69 294 GLU A C 1
ATOM 2253 O O . GLU A 1 294 ? -13.786 6.386 22.283 1.00 97.69 294 GLU A O 1
ATOM 2258 N N . ALA A 1 295 ? -12.032 7.756 22.012 1.00 97.31 295 ALA A N 1
ATOM 2259 C CA . ALA A 1 295 ? -12.531 8.367 20.781 1.00 97.31 295 ALA A CA 1
ATOM 2260 C C . ALA A 1 295 ? -12.653 7.355 19.626 1.00 97.31 295 ALA A C 1
ATOM 2262 O O . ALA A 1 295 ? -13.562 7.454 18.802 1.00 97.31 295 ALA A O 1
ATOM 2263 N N . GLU A 1 296 ? -11.752 6.375 19.548 1.00 95.50 296 GLU A N 1
ATOM 2264 C CA . GLU A 1 296 ? -11.821 5.305 18.552 1.00 95.50 296 GLU A CA 1
ATOM 2265 C C . GLU A 1 296 ? -12.917 4.279 18.886 1.00 95.50 296 GLU A C 1
ATOM 2267 O O . GLU A 1 296 ? -13.719 3.932 18.016 1.00 95.50 296 GLU A O 1
ATOM 2272 N N . MET A 1 297 ? -13.013 3.844 20.146 1.00 96.31 297 MET A N 1
ATOM 2273 C CA . MET A 1 297 ? -14.026 2.881 20.589 1.00 96.31 297 MET A CA 1
ATOM 2274 C C . MET A 1 297 ? -15.445 3.447 20.526 1.00 96.31 297 MET A C 1
ATOM 2276 O O . MET A 1 297 ? -16.353 2.732 20.115 1.00 96.31 297 MET A O 1
ATOM 2280 N N . SER A 1 298 ? -15.640 4.726 20.856 1.00 97.50 298 SER A N 1
ATOM 2281 C CA . SER A 1 298 ? -16.938 5.404 20.714 1.00 97.50 298 SER A CA 1
ATOM 2282 C C . SER A 1 298 ? -17.402 5.468 19.265 1.00 97.50 298 SER A C 1
ATOM 2284 O O . SER A 1 298 ? -18.523 5.064 18.970 1.00 97.50 298 SER A O 1
ATOM 2286 N N . ARG A 1 299 ? -16.523 5.846 18.330 1.00 94.62 299 ARG A N 1
ATOM 2287 C CA . ARG A 1 299 ? -16.846 5.819 16.893 1.00 94.62 299 ARG A CA 1
ATOM 2288 C C . ARG A 1 299 ? -17.194 4.417 16.399 1.00 94.62 299 ARG A C 1
ATOM 2290 O O . ARG A 1 299 ? -18.096 4.265 15.579 1.00 94.62 299 ARG A O 1
ATOM 2297 N N . ASN A 1 300 ? -16.480 3.399 16.878 1.00 92.69 300 ASN A N 1
ATOM 2298 C CA . ASN A 1 300 ? -16.762 2.010 16.523 1.00 92.69 300 ASN A CA 1
ATOM 2299 C C . ASN A 1 300 ? -18.115 1.545 17.092 1.00 92.69 300 ASN A C 1
ATOM 2301 O O . ASN A 1 300 ? -18.903 0.917 16.387 1.00 92.69 300 ASN A O 1
ATOM 2305 N N . PHE A 1 301 ? -18.418 1.903 18.341 1.00 96.75 301 PHE A N 1
ATOM 2306 C CA . PHE A 1 301 ? -19.705 1.620 18.968 1.00 96.75 301 PHE A CA 1
ATOM 2307 C C . PHE A 1 301 ? -20.869 2.303 18.233 1.00 96.75 301 PHE A C 1
ATOM 2309 O O . PHE A 1 301 ? -21.883 1.656 17.963 1.00 96.75 301 PHE A O 1
ATOM 2316 N N . ASP A 1 302 ? -20.716 3.566 17.833 1.00 96.62 302 ASP A N 1
ATOM 2317 C CA . ASP A 1 302 ? -21.727 4.297 17.062 1.00 96.62 302 ASP A CA 1
ATOM 2318 C C . ASP A 1 302 ? -21.974 3.652 15.688 1.00 96.62 302 ASP A C 1
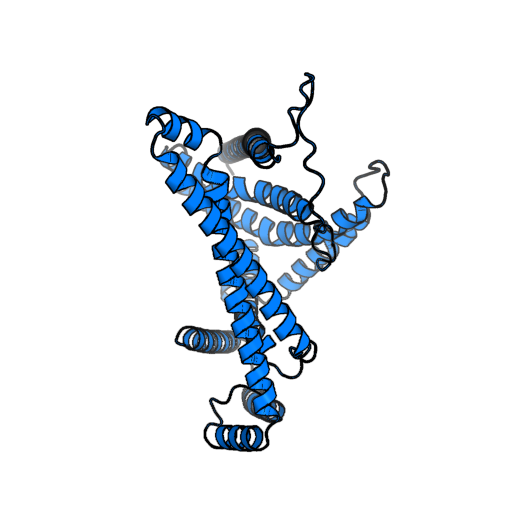ATOM 2320 O O . ASP A 1 302 ? -23.121 3.509 15.258 1.00 96.62 302 ASP A O 1
ATOM 2324 N N . ASP A 1 303 ? -20.917 3.206 15.000 1.00 92.69 303 ASP A N 1
ATOM 2325 C CA . ASP A 1 303 ? -21.029 2.498 13.718 1.00 92.69 303 ASP A CA 1
ATOM 2326 C C . ASP A 1 303 ? -21.731 1.137 13.878 1.00 92.69 303 ASP A C 1
ATOM 2328 O O . ASP A 1 303 ? -22.622 0.797 13.094 1.00 92.69 303 ASP A O 1
ATOM 2332 N N . LEU A 1 304 ? -21.411 0.375 14.931 1.00 93.62 304 LEU A N 1
ATOM 2333 C CA . LEU A 1 304 ? -22.119 -0.867 15.266 1.00 93.62 304 LEU A CA 1
ATOM 2334 C C . LEU A 1 304 ? -23.596 -0.610 15.584 1.00 93.62 304 LEU A C 1
ATOM 2336 O O . LEU A 1 304 ? -24.465 -1.295 15.038 1.00 93.62 304 LEU A O 1
ATOM 2340 N N . THR A 1 305 ? -23.884 0.405 16.401 1.00 95.62 305 THR A N 1
ATOM 2341 C CA . THR A 1 305 ? -25.245 0.813 16.775 1.00 95.62 305 THR A CA 1
ATOM 2342 C C . THR A 1 305 ? -26.050 1.193 15.542 1.00 95.62 305 THR A C 1
ATOM 2344 O O . THR A 1 305 ? -27.164 0.705 15.345 1.00 95.62 305 THR A O 1
ATOM 2347 N N . ARG A 1 306 ? -25.472 2.012 14.660 1.00 93.62 306 ARG A N 1
ATOM 2348 C CA . ARG A 1 306 ? -26.109 2.433 13.414 1.00 93.62 306 ARG A CA 1
ATOM 2349 C C . ARG A 1 306 ? -26.430 1.238 12.521 1.00 93.62 306 ARG A C 1
ATOM 2351 O O . ARG A 1 306 ? -27.566 1.102 12.073 1.00 93.62 306 ARG A O 1
ATOM 2358 N N . ARG A 1 307 ? -25.473 0.332 12.300 1.00 88.31 307 ARG A N 1
ATOM 2359 C CA . ARG A 1 307 ? -25.691 -0.883 11.492 1.00 88.31 307 ARG A CA 1
ATOM 2360 C C . ARG A 1 307 ? -26.747 -1.800 12.108 1.00 88.31 307 ARG A C 1
ATOM 2362 O O . ARG A 1 307 ? -27.552 -2.381 11.378 1.00 88.31 307 ARG A O 1
ATOM 2369 N N . TYR A 1 308 ? -26.772 -1.913 13.434 1.00 93.62 308 TYR A N 1
ATOM 2370 C CA . TYR A 1 308 ? -27.775 -2.686 14.160 1.00 93.62 308 TYR A CA 1
ATOM 2371 C C . TYR A 1 308 ? -29.180 -2.082 14.018 1.00 93.62 308 TYR A C 1
ATOM 2373 O O . TYR A 1 308 ? -30.136 -2.801 13.713 1.00 93.62 308 TYR A O 1
ATOM 2381 N N . GLN A 1 309 ? -29.314 -0.762 14.165 1.00 93.44 309 GLN A N 1
ATOM 2382 C CA . GLN A 1 309 ? -30.576 -0.046 13.970 1.00 93.44 309 GLN A CA 1
ATOM 2383 C C . GLN A 1 309 ? -31.061 -0.143 12.522 1.00 93.44 309 GLN A C 1
ATOM 2385 O O . GLN A 1 309 ? -32.228 -0.450 12.293 1.00 93.44 309 GLN A O 1
ATOM 2390 N N . GLU A 1 310 ? -30.175 0.039 11.540 1.00 87.75 310 GLU A N 1
ATOM 2391 C CA . GLU A 1 310 ? -30.498 -0.115 10.118 1.00 87.75 310 GLU A CA 1
ATOM 2392 C C . GLU A 1 310 ? -30.981 -1.541 9.809 1.00 87.75 310 GLU A C 1
ATOM 2394 O O . GLU A 1 310 ? -31.975 -1.732 9.101 1.00 87.75 310 GLU A O 1
ATOM 2399 N N . HIS A 1 311 ? -30.328 -2.555 10.380 1.00 86.19 311 HIS A N 1
ATOM 2400 C CA . HIS A 1 311 ? -30.742 -3.947 10.233 1.00 86.19 311 HIS A CA 1
ATOM 2401 C C . HIS A 1 311 ? -32.100 -4.226 10.897 1.00 86.19 311 HIS A C 1
ATOM 2403 O O . HIS A 1 311 ? -32.972 -4.859 10.294 1.00 86.19 311 HIS A O 1
ATOM 2409 N N . THR A 1 312 ? -32.311 -3.715 12.109 1.00 89.56 312 THR A N 1
ATOM 2410 C CA . THR A 1 312 ? -33.570 -3.873 12.850 1.00 89.56 312 THR A CA 1
ATOM 2411 C C . THR A 1 312 ? -34.716 -3.168 12.129 1.00 89.56 312 THR A C 1
ATOM 2413 O O . THR A 1 312 ? -35.774 -3.761 11.913 1.00 89.56 312 THR A O 1
ATOM 2416 N N . TYR A 1 313 ? -34.488 -1.946 11.644 1.00 87.88 313 TYR A N 1
ATOM 2417 C CA . TYR A 1 313 ? -35.459 -1.184 10.867 1.00 87.88 313 TYR A CA 1
ATOM 2418 C C . TYR A 1 313 ? -35.837 -1.905 9.569 1.00 87.88 313 TYR A C 1
ATOM 2420 O O . TYR A 1 313 ? -37.025 -2.035 9.269 1.00 87.88 313 TYR A O 1
ATOM 2428 N N . ARG A 1 314 ? -34.864 -2.472 8.840 1.00 77.12 314 ARG A N 1
ATOM 2429 C CA . ARG A 1 314 ? -35.112 -3.276 7.625 1.00 77.12 314 ARG A CA 1
ATOM 2430 C C . ARG A 1 314 ? -35.943 -4.537 7.877 1.00 77.12 314 ARG A C 1
ATOM 2432 O O . ARG A 1 314 ? -36.604 -5.025 6.958 1.00 77.12 314 ARG A O 1
ATOM 2439 N N . ARG A 1 315 ? -35.938 -5.077 9.100 1.00 83.31 315 ARG A N 1
ATOM 2440 C CA . ARG A 1 315 ? -36.817 -6.198 9.465 1.00 83.31 315 ARG A CA 1
ATOM 2441 C C . ARG A 1 315 ? -38.270 -5.771 9.665 1.00 83.31 315 ARG A C 1
ATOM 2443 O O . ARG A 1 315 ? -39.155 -6.595 9.453 1.00 83.31 315 ARG A O 1
ATOM 2450 N N . THR A 1 316 ? -38.533 -4.512 10.012 1.00 88.81 316 THR A N 1
ATOM 2451 C CA . THR A 1 316 ? -39.906 -4.023 10.204 1.00 88.81 316 THR A CA 1
ATOM 2452 C C . THR A 1 316 ? -40.666 -3.914 8.878 1.00 88.81 316 THR A C 1
ATOM 2454 O O . THR A 1 316 ? -40.099 -3.569 7.840 1.00 88.81 316 THR A O 1
ATOM 2457 N N . PHE A 1 317 ? -41.979 -4.169 8.905 1.00 86.50 317 PHE A N 1
ATOM 2458 C CA . PHE A 1 317 ? -42.841 -4.041 7.722 1.00 86.50 317 PHE A CA 1
ATOM 2459 C C . PHE A 1 317 ? -42.815 -2.614 7.151 1.00 86.50 317 PHE A C 1
ATOM 2461 O O . PHE A 1 317 ? -42.691 -2.434 5.943 1.00 86.50 317 PHE A O 1
ATOM 2468 N N . ARG A 1 318 ? -42.815 -1.593 8.024 1.00 84.06 318 ARG A N 1
ATOM 2469 C CA . ARG A 1 318 ? -42.655 -0.185 7.624 1.00 84.06 318 ARG A CA 1
ATOM 2470 C C . ARG A 1 318 ? -41.335 0.054 6.896 1.00 84.06 318 ARG A C 1
ATOM 2472 O O . ARG A 1 318 ? -41.349 0.688 5.850 1.00 84.06 318 ARG A O 1
ATOM 2479 N N . GLY A 1 319 ? -40.227 -0.498 7.392 1.00 77.94 319 GLY A N 1
ATOM 2480 C CA . GLY A 1 319 ? -38.927 -0.375 6.734 1.00 77.94 319 GLY A CA 1
ATOM 2481 C C . GLY A 1 319 ? -38.897 -1.015 5.347 1.00 77.94 319 GLY A C 1
ATOM 2482 O O . GLY A 1 319 ? -38.328 -0.436 4.426 1.00 77.94 319 GLY A O 1
ATOM 2483 N N . ARG A 1 320 ? -39.574 -2.155 5.157 1.00 79.00 320 ARG A N 1
ATOM 2484 C CA . ARG A 1 320 ? -39.712 -2.794 3.835 1.00 79.00 320 ARG A CA 1
ATOM 2485 C C . ARG A 1 320 ? -40.550 -1.961 2.868 1.00 79.00 320 ARG A C 1
ATOM 2487 O O . ARG A 1 320 ? -40.154 -1.795 1.716 1.00 79.00 320 ARG A O 1
ATOM 2494 N N . VAL A 1 321 ? -41.677 -1.417 3.330 1.00 80.69 321 VAL A N 1
ATOM 2495 C CA . VAL A 1 321 ? -42.566 -0.585 2.502 1.00 80.69 321 VAL A CA 1
ATOM 2496 C C . VAL A 1 321 ? -41.895 0.742 2.143 1.00 80.69 321 VAL A C 1
ATOM 2498 O O . VAL A 1 321 ? -41.897 1.119 0.977 1.00 80.69 321 VAL A O 1
ATOM 2501 N N . VAL A 1 322 ? -41.250 1.412 3.104 1.00 82.50 322 VAL A N 1
ATOM 2502 C CA . VAL A 1 322 ? -40.514 2.666 2.873 1.00 82.50 322 VAL A CA 1
ATOM 2503 C C . VAL A 1 322 ? -39.324 2.443 1.945 1.00 82.50 322 VAL A C 1
ATOM 2505 O O . VAL A 1 322 ? -39.136 3.230 1.023 1.00 82.50 322 VAL A O 1
ATOM 2508 N N . ALA A 1 323 ? -38.559 1.361 2.122 1.00 72.62 323 ALA A N 1
ATOM 2509 C CA . ALA A 1 323 ? -37.468 1.021 1.209 1.00 72.62 323 ALA A CA 1
ATOM 2510 C C . ALA A 1 323 ? -37.980 0.762 -0.216 1.00 72.62 323 ALA A C 1
ATOM 2512 O O . ALA A 1 323 ? -37.405 1.275 -1.172 1.00 72.62 323 ALA A O 1
ATOM 2513 N N . SER A 1 324 ? -39.095 0.040 -0.354 1.00 73.50 324 SER A N 1
ATOM 2514 C CA . SER A 1 324 ? -39.720 -0.226 -1.657 1.00 73.50 324 SER A CA 1
ATOM 2515 C C . SER A 1 324 ? -40.252 1.058 -2.310 1.00 73.50 324 SER A C 1
ATOM 2517 O O . SER A 1 324 ? -40.059 1.269 -3.504 1.00 73.50 324 SER A O 1
ATOM 2519 N N . ALA A 1 325 ? -40.862 1.956 -1.531 1.00 79.12 325 ALA A N 1
ATOM 2520 C CA . ALA A 1 325 ? -41.385 3.235 -2.010 1.00 79.12 325 ALA A CA 1
ATOM 2521 C C . ALA A 1 325 ? -40.270 4.215 -2.413 1.00 79.12 325 ALA A C 1
ATOM 2523 O O . ALA A 1 325 ? -40.355 4.835 -3.470 1.00 79.12 325 ALA A O 1
ATOM 2524 N N . LEU A 1 326 ? -39.195 4.317 -1.623 1.00 74.38 326 LEU A N 1
ATOM 2525 C CA . LEU A 1 326 ? -38.002 5.103 -1.970 1.00 74.38 326 LEU A CA 1
ATOM 2526 C C . LEU A 1 326 ? -37.338 4.589 -3.251 1.00 74.38 326 LEU A C 1
ATOM 2528 O O . LEU A 1 326 ? -36.886 5.389 -4.067 1.00 74.38 326 LEU A O 1
ATOM 2532 N N . HIS A 1 327 ? -37.315 3.269 -3.445 1.00 65.50 327 HIS A N 1
ATOM 2533 C CA . HIS A 1 327 ? -36.774 2.643 -4.649 1.00 65.50 327 HIS A CA 1
ATOM 2534 C C . HIS A 1 327 ? -37.615 2.954 -5.901 1.00 65.50 327 HIS A C 1
ATOM 2536 O O . HIS A 1 327 ? -37.060 3.117 -6.984 1.00 65.50 327 HIS A O 1
ATOM 2542 N N . LEU A 1 328 ? -38.937 3.106 -5.751 1.00 68.75 328 LEU A N 1
ATOM 2543 C CA . LEU A 1 328 ? -39.849 3.511 -6.830 1.00 68.75 328 LEU A CA 1
ATOM 2544 C C . LEU A 1 328 ? -39.782 5.015 -7.144 1.00 68.75 328 LEU A C 1
ATOM 2546 O O . LEU A 1 328 ? -39.847 5.397 -8.308 1.00 68.75 328 LEU A O 1
ATOM 2550 N N . LEU A 1 329 ? -39.643 5.868 -6.124 1.00 71.12 329 LEU A N 1
ATOM 2551 C CA . LEU A 1 329 ? -39.613 7.330 -6.276 1.00 71.12 329 LEU A CA 1
ATOM 2552 C C . LEU A 1 329 ? -38.261 7.869 -6.760 1.00 71.12 329 LEU A C 1
ATOM 2554 O O . LEU A 1 329 ? -38.218 8.886 -7.447 1.00 71.12 329 LEU A O 1
ATOM 2558 N N . PHE A 1 330 ? -37.157 7.196 -6.425 1.00 62.59 330 PHE A N 1
ATOM 2559 C CA . PHE A 1 330 ? -35.808 7.622 -6.800 1.00 62.59 330 PHE A CA 1
ATOM 2560 C C . PHE A 1 330 ? -34.989 6.457 -7.374 1.00 62.59 330 PHE A C 1
ATOM 2562 O O . PHE A 1 330 ? -33.999 6.034 -6.764 1.00 62.59 330 PHE A O 1
ATOM 2569 N N . PRO A 1 331 ? -35.336 5.970 -8.582 1.00 55.16 331 PRO A N 1
ATOM 2570 C CA . PRO A 1 331 ? -34.642 4.846 -9.211 1.00 55.16 331 PRO A CA 1
ATOM 2571 C C . PRO A 1 331 ? -33.154 5.127 -9.485 1.00 55.16 331 PRO A C 1
ATOM 2573 O O . PRO A 1 331 ? -32.375 4.195 -9.653 1.00 55.16 331 PRO A O 1
ATOM 2576 N N . SER A 1 332 ? -32.718 6.394 -9.491 1.00 49.19 332 SER A N 1
ATOM 2577 C CA . SER A 1 332 ? -31.328 6.768 -9.789 1.00 49.19 332 SER A CA 1
ATOM 2578 C C . SER A 1 332 ? -30.433 7.010 -8.566 1.00 49.19 332 SER A C 1
ATOM 2580 O O . SER A 1 332 ? -29.260 7.324 -8.754 1.00 49.19 332 SER A O 1
ATOM 2582 N N . ASN A 1 333 ? -30.951 6.937 -7.332 1.00 47.34 333 ASN A N 1
ATOM 2583 C CA . ASN A 1 333 ? -30.185 7.302 -6.124 1.00 47.34 333 ASN A CA 1
ATOM 2584 C C . ASN A 1 333 ? -30.347 6.343 -4.932 1.00 47.34 333 ASN A C 1
ATOM 2586 O O . ASN A 1 333 ? -29.716 6.562 -3.893 1.00 47.34 333 ASN A O 1
ATOM 2590 N N . ALA A 1 334 ? -31.142 5.280 -5.058 1.00 45.25 334 ALA A N 1
ATOM 2591 C CA . ALA A 1 334 ? -31.307 4.294 -3.999 1.00 45.25 334 ALA A CA 1
ATOM 2592 C C . ALA A 1 334 ? -30.111 3.325 -3.960 1.00 45.25 334 ALA A C 1
ATOM 2594 O O . ALA A 1 334 ? -30.077 2.289 -4.619 1.00 45.25 334 ALA A O 1
ATOM 2595 N N . GLY A 1 335 ? -29.106 3.678 -3.159 1.00 55.66 335 GLY A N 1
ATOM 2596 C CA . GLY A 1 335 ? -28.109 2.724 -2.697 1.00 55.66 335 GLY A CA 1
ATOM 2597 C C . GLY A 1 335 ? -28.771 1.623 -1.862 1.00 55.66 335 GLY A C 1
ATOM 2598 O O . GLY A 1 335 ? -29.449 1.915 -0.880 1.00 55.66 335 GLY A O 1
ATOM 2599 N N . TYR A 1 336 ? -28.473 0.378 -2.240 1.00 49.31 336 TYR A N 1
ATOM 2600 C CA . TYR A 1 336 ? -28.724 -0.901 -1.563 1.00 49.31 336 TYR A CA 1
ATOM 2601 C C . TYR A 1 336 ? -30.079 -1.613 -1.713 1.00 49.31 336 TYR A C 1
ATOM 2603 O O . TYR A 1 336 ? -31.040 -1.355 -0.995 1.00 49.31 336 TYR A O 1
ATOM 2611 N N . ASN A 1 337 ? -29.961 -2.721 -2.456 1.00 54.25 337 ASN A N 1
ATOM 2612 C CA . ASN A 1 337 ? -30.507 -4.058 -2.204 1.00 54.25 337 ASN A CA 1
ATOM 2613 C C . ASN A 1 337 ? -32.013 -4.246 -2.386 1.00 54.25 337 ASN A C 1
ATOM 2615 O O . ASN A 1 337 ? -32.761 -4.280 -1.414 1.00 54.25 337 ASN A O 1
ATOM 2619 N N . THR A 1 338 ? -32.430 -4.596 -3.602 1.00 44.12 338 THR A N 1
ATOM 2620 C CA . THR A 1 338 ? -32.779 -5.988 -3.960 1.00 44.12 338 THR A CA 1
ATOM 2621 C C . THR A 1 338 ? -33.129 -6.087 -5.456 1.00 44.12 338 THR A C 1
ATOM 2623 O O . THR A 1 338 ? -33.809 -5.232 -6.008 1.00 44.12 338 THR A O 1
ATOM 2626 N N . THR A 1 339 ? -32.610 -7.131 -6.116 1.00 47.78 339 THR A N 1
ATOM 2627 C CA . THR A 1 339 ? -33.093 -7.720 -7.391 1.00 47.78 339 THR A CA 1
ATOM 2628 C C . THR A 1 339 ? -33.098 -6.898 -8.693 1.00 47.78 339 THR A C 1
ATOM 2630 O O . THR A 1 339 ? -33.673 -7.357 -9.671 1.00 47.78 339 THR A O 1
ATOM 2633 N N . THR A 1 340 ? -32.417 -5.752 -8.782 1.00 44.47 340 THR A N 1
ATOM 2634 C CA . THR A 1 340 ? -32.297 -4.984 -10.048 1.00 44.47 340 THR A CA 1
ATOM 2635 C C . THR A 1 340 ? -30.885 -4.911 -10.635 1.00 44.47 340 THR A C 1
ATOM 2637 O O . THR A 1 340 ? -30.703 -4.286 -11.679 1.00 44.47 340 THR A O 1
ATOM 2640 N N . SER A 1 341 ? -29.880 -5.555 -10.024 1.00 45.59 341 SER A N 1
ATOM 2641 C CA . SER A 1 341 ? -28.526 -5.562 -10.599 1.00 45.59 341 SER A CA 1
ATOM 2642 C C . SER A 1 341 ? -28.481 -6.280 -11.939 1.00 45.59 341 SER A C 1
ATOM 2644 O O . SER A 1 341 ? -27.822 -5.763 -12.827 1.00 45.59 341 SER A O 1
ATOM 2646 N N . ASP A 1 342 ? -29.240 -7.366 -12.112 1.00 47.91 342 ASP A N 1
ATOM 2647 C CA . ASP A 1 342 ? -29.259 -8.134 -13.364 1.00 47.91 342 ASP A CA 1
ATOM 2648 C C . ASP A 1 342 ? -29.854 -7.305 -14.509 1.00 47.91 342 ASP A C 1
ATOM 2650 O O . ASP A 1 342 ? -29.282 -7.261 -15.593 1.00 47.91 342 ASP A O 1
ATOM 2654 N N . LEU A 1 343 ? -30.896 -6.512 -14.229 1.00 48.91 343 LEU A N 1
ATOM 2655 C CA . LEU A 1 343 ? -31.494 -5.605 -15.210 1.00 48.91 343 LEU A CA 1
ATOM 2656 C C . LEU A 1 343 ? -30.586 -4.429 -15.567 1.00 48.91 343 LEU A C 1
ATOM 2658 O O . LEU A 1 343 ? -30.621 -3.984 -16.704 1.00 48.91 343 LEU A O 1
ATOM 2662 N N . LEU A 1 344 ? -29.769 -3.915 -14.643 1.00 47.72 344 LEU A N 1
ATOM 2663 C CA . LEU A 1 344 ? -28.864 -2.797 -14.934 1.00 47.72 344 LEU A CA 1
ATOM 2664 C C . LEU A 1 344 ? -27.586 -3.278 -15.639 1.00 47.72 344 LEU A C 1
ATOM 2666 O O . LEU A 1 344 ? -27.088 -2.571 -16.512 1.00 47.72 344 LEU A O 1
ATOM 2670 N N . THR A 1 345 ? -27.092 -4.489 -15.345 1.00 49.06 345 THR A N 1
ATOM 2671 C CA . THR A 1 345 ? -26.054 -5.134 -16.169 1.00 49.06 345 THR A CA 1
ATOM 2672 C C . THR A 1 345 ? -26.566 -5.515 -17.549 1.00 49.06 345 THR A C 1
ATOM 2674 O O . THR A 1 345 ? -25.831 -5.284 -18.499 1.00 49.06 345 THR A O 1
ATOM 2677 N N . ASP A 1 346 ? -27.808 -5.982 -17.703 1.00 48.28 346 ASP A N 1
ATOM 2678 C CA . ASP A 1 346 ? -28.392 -6.229 -19.027 1.00 48.28 346 ASP A CA 1
ATOM 2679 C C . ASP A 1 346 ? -28.647 -4.912 -19.779 1.00 48.28 346 ASP A C 1
ATOM 2681 O O . ASP A 1 346 ? -28.305 -4.792 -20.954 1.00 48.28 346 ASP A O 1
ATOM 2685 N N . LEU A 1 347 ? -29.123 -3.861 -19.100 1.00 48.81 347 LEU A N 1
ATOM 2686 C CA . LEU A 1 347 ? -29.350 -2.540 -19.702 1.00 48.81 347 LEU A CA 1
ATOM 2687 C C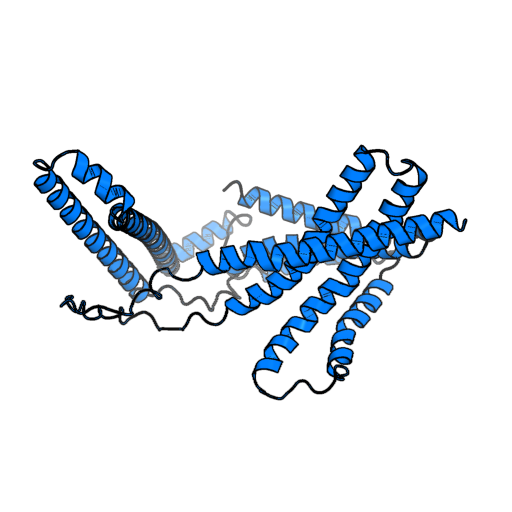 . LEU A 1 347 ? -28.050 -1.777 -20.012 1.00 48.81 347 LEU A C 1
ATOM 2689 O O . LEU A 1 347 ? -28.067 -0.899 -20.869 1.00 48.81 347 LEU A O 1
ATOM 2693 N N . LEU A 1 348 ? -26.928 -2.094 -19.350 1.00 53.25 348 LEU A N 1
ATOM 2694 C CA . LEU A 1 348 ? -25.587 -1.597 -19.703 1.00 53.25 348 LEU A CA 1
ATOM 2695 C C . LEU A 1 348 ? -24.868 -2.499 -20.714 1.00 53.25 348 LEU A C 1
ATOM 2697 O O . LEU A 1 348 ? -24.068 -1.998 -21.503 1.00 53.25 348 LEU A O 1
ATOM 2701 N N . ALA A 1 349 ? -25.165 -3.799 -20.744 1.00 50.12 349 ALA A N 1
ATOM 2702 C CA . ALA A 1 349 ? -24.664 -4.714 -21.762 1.00 50.12 349 ALA A CA 1
ATOM 2703 C C . ALA A 1 349 ? -25.266 -4.395 -23.136 1.00 50.12 349 ALA A C 1
ATOM 2705 O O . ALA A 1 349 ? -24.547 -4.463 -24.126 1.00 50.12 349 ALA A O 1
ATOM 2706 N N . ILE A 1 350 ? -26.528 -3.958 -23.202 1.00 51.97 350 ILE A N 1
ATOM 2707 C CA . ILE A 1 350 ? -27.211 -3.571 -24.447 1.00 51.97 350 ILE A CA 1
ATOM 2708 C C . ILE A 1 350 ? -26.498 -2.429 -25.209 1.00 51.97 350 ILE A C 1
ATOM 2710 O O . ILE A 1 350 ? -26.198 -2.625 -26.386 1.00 51.97 350 ILE A O 1
ATOM 2714 N N . PRO A 1 351 ? -26.140 -1.273 -24.611 1.00 55.34 351 PRO A N 1
ATOM 2715 C CA . PRO A 1 351 ? -25.374 -0.239 -25.305 1.00 55.34 351 PRO A CA 1
ATOM 2716 C C . PRO A 1 351 ? -23.927 -0.670 -25.584 1.00 55.34 351 PRO A C 1
ATOM 2718 O O . PRO A 1 351 ? -23.375 -0.269 -26.603 1.00 55.34 351 PRO A O 1
ATOM 2721 N N . CYS A 1 352 ? -23.324 -1.522 -24.746 1.00 51.22 352 CYS A N 1
ATOM 2722 C CA . CYS A 1 352 ? -21.981 -2.061 -24.997 1.00 51.22 352 CYS A CA 1
ATOM 2723 C C . CYS A 1 352 ? -21.956 -3.047 -26.182 1.00 51.22 352 CYS A C 1
ATOM 2725 O O . CYS A 1 352 ? -20.988 -3.069 -26.932 1.00 51.22 352 CYS A O 1
ATOM 2727 N N . LEU A 1 353 ? -23.029 -3.819 -26.390 1.00 50.84 353 LEU A N 1
ATOM 2728 C CA . LEU A 1 353 ? -23.221 -4.705 -27.546 1.00 50.84 353 LEU A CA 1
ATOM 2729 C C . LEU A 1 353 ? -23.636 -3.940 -28.811 1.00 50.84 353 LEU A C 1
ATOM 2731 O O . LEU A 1 353 ? -23.216 -4.310 -29.903 1.00 50.84 353 LEU A O 1
ATOM 2735 N N . LEU A 1 354 ? -24.401 -2.851 -28.679 1.00 55.56 354 LEU A N 1
ATOM 2736 C CA . LEU A 1 354 ? -24.782 -1.981 -29.802 1.00 55.56 354 LEU A CA 1
ATOM 2737 C C . LEU A 1 354 ? -23.615 -1.134 -30.339 1.00 55.56 354 LEU A C 1
ATOM 2739 O O . LEU A 1 354 ? -23.630 -0.766 -31.511 1.00 55.56 354 LEU A O 1
ATOM 2743 N N . PHE A 1 355 ? -22.597 -0.850 -29.519 1.00 53.88 355 PHE A N 1
ATOM 2744 C CA . PHE A 1 355 ? -21.410 -0.081 -29.921 1.00 53.88 355 PHE A CA 1
ATOM 2745 C C . PHE A 1 355 ? -20.235 -0.926 -30.441 1.00 53.88 355 PHE A C 1
ATOM 2747 O O . PHE A 1 355 ? -19.169 -0.370 -30.704 1.00 53.88 355 PHE A O 1
ATOM 2754 N N . VAL A 1 356 ? -20.423 -2.231 -30.680 1.00 48.31 356 VAL A N 1
ATOM 2755 C CA . VAL A 1 356 ? -19.448 -3.062 -31.412 1.00 48.31 356 VAL A CA 1
ATOM 2756 C C . VAL A 1 356 ? -19.992 -3.464 -32.795 1.00 48.31 356 VAL A C 1
ATOM 2758 O O . VAL A 1 356 ? -20.240 -4.644 -33.040 1.00 48.31 356 VAL A O 1
ATOM 2761 N N . PRO A 1 357 ? -20.175 -2.535 -33.757 1.00 44.22 357 PRO A N 1
ATOM 2762 C CA . PRO A 1 357 ? -20.193 -2.917 -35.158 1.00 44.22 357 PRO A CA 1
ATOM 2763 C C . PRO A 1 357 ? -18.738 -3.086 -35.621 1.00 44.22 357 PRO A C 1
ATOM 2765 O O . PRO A 1 357 ? -17.915 -2.178 -35.521 1.00 44.22 357 PRO A O 1
ATOM 2768 N N . GLY A 1 358 ? -18.405 -4.294 -36.073 1.00 53.16 358 GLY A N 1
ATOM 2769 C CA . GLY A 1 358 ? -17.046 -4.739 -36.373 1.00 53.16 358 GLY A CA 1
ATOM 2770 C C . GLY A 1 358 ? -16.326 -3.939 -37.462 1.00 53.16 358 GLY A C 1
ATOM 2771 O O . GLY A 1 358 ? -16.383 -4.291 -38.638 1.00 53.16 358 GLY A O 1
ATOM 2772 N N . GLY A 1 359 ? -15.560 -2.927 -37.056 1.00 53.66 359 GLY A N 1
ATOM 2773 C CA . GLY A 1 359 ? -14.691 -2.152 -37.937 1.00 53.66 359 GLY A CA 1
ATOM 2774 C C . GLY A 1 359 ? -13.379 -1.781 -37.251 1.00 53.66 359 GLY A C 1
ATOM 2775 O O . GLY A 1 359 ? -13.367 -0.980 -36.332 1.00 53.66 359 GLY A O 1
ATOM 2776 N N . SER A 1 360 ? -12.280 -2.396 -37.702 1.00 53.44 360 SER A N 1
ATOM 2777 C CA . SER A 1 360 ? -10.863 -2.058 -37.452 1.00 53.44 360 SER A CA 1
ATOM 2778 C C . SER A 1 360 ? -10.511 -1.279 -36.162 1.00 53.44 360 SER A C 1
ATOM 2780 O O . SER A 1 360 ? -10.598 -0.053 -36.113 1.00 53.44 360 SER A O 1
ATOM 2782 N N . VAL A 1 361 ? -9.959 -2.014 -35.188 1.00 52.97 361 VAL A N 1
ATOM 2783 C CA . VAL A 1 361 ? -9.487 -1.658 -33.823 1.00 52.97 361 VAL A CA 1
ATOM 2784 C C . VAL A 1 361 ? -8.322 -0.635 -33.793 1.00 52.97 361 VAL A C 1
ATOM 2786 O O . VAL A 1 361 ? -7.276 -0.839 -33.182 1.00 52.97 361 VAL A O 1
ATOM 2789 N N . GLY A 1 362 ? -8.435 0.480 -34.515 1.00 49.50 362 GLY A N 1
ATOM 2790 C CA . GLY A 1 362 ? -7.334 1.433 -34.696 1.00 49.50 362 GLY A CA 1
ATOM 2791 C C . GLY A 1 362 ? -7.399 2.685 -33.820 1.00 49.50 362 GLY A C 1
ATOM 2792 O O . GLY A 1 362 ? -6.355 3.190 -33.402 1.00 49.50 362 GLY A O 1
ATOM 2793 N N . ARG A 1 363 ? -8.602 3.220 -33.568 1.00 54.28 363 ARG A N 1
ATOM 2794 C CA . ARG A 1 363 ? -8.787 4.560 -32.972 1.00 54.28 363 ARG A CA 1
ATOM 2795 C C . ARG A 1 363 ? -9.813 4.639 -31.837 1.00 54.28 363 ARG A C 1
ATOM 2797 O O . ARG A 1 363 ? -9.704 5.553 -31.022 1.00 54.28 363 ARG A O 1
ATOM 2804 N N . ASP A 1 364 ? -10.707 3.665 -31.708 1.00 52.12 364 ASP A N 1
ATOM 2805 C CA . ASP A 1 364 ? -11.846 3.763 -30.780 1.00 52.12 364 ASP A CA 1
ATOM 2806 C C . ASP A 1 364 ? -11.516 3.331 -29.337 1.00 52.12 364 ASP A C 1
ATOM 2808 O O . ASP A 1 364 ? -12.168 3.765 -28.385 1.00 52.12 364 ASP A O 1
ATOM 2812 N N . ASP A 1 365 ? -10.413 2.600 -29.137 1.00 55.22 365 ASP A N 1
ATOM 2813 C CA . ASP A 1 365 ? -9.938 2.185 -27.806 1.00 55.22 365 ASP A CA 1
ATOM 2814 C C . ASP A 1 365 ? -9.569 3.371 -26.901 1.00 55.22 365 ASP A C 1
ATOM 2816 O O . ASP A 1 365 ? -9.728 3.302 -25.681 1.00 55.22 365 ASP A O 1
ATOM 2820 N N . LEU A 1 366 ? -9.087 4.485 -27.470 1.00 55.88 366 LEU A N 1
ATOM 2821 C CA . LEU A 1 366 ? -8.743 5.668 -26.673 1.00 55.88 366 LEU A CA 1
ATOM 2822 C C . LEU A 1 366 ? -9.998 6.389 -26.165 1.00 55.88 366 LEU A C 1
ATOM 2824 O O . LEU A 1 366 ? -9.988 6.937 -25.063 1.00 55.88 366 LEU A O 1
ATOM 2828 N N . GLY A 1 367 ? -11.075 6.361 -26.957 1.00 58.72 367 GLY A N 1
ATOM 2829 C CA . GLY A 1 367 ? -12.375 6.906 -26.582 1.00 58.72 367 GLY A CA 1
ATOM 2830 C C . GLY A 1 367 ? -12.994 6.108 -25.441 1.00 58.72 367 GLY A C 1
ATOM 2831 O O . GLY A 1 367 ? -13.411 6.692 -24.445 1.00 58.72 367 GLY A O 1
ATOM 2832 N N . LEU A 1 368 ? -12.952 4.776 -25.525 1.00 57.19 368 LEU A N 1
ATOM 2833 C CA . LEU A 1 368 ? -13.463 3.894 -24.476 1.00 57.19 368 LEU A CA 1
ATOM 2834 C C . LEU A 1 368 ? -12.687 4.059 -23.159 1.00 57.19 368 LEU A C 1
ATOM 2836 O O . LEU A 1 368 ? -13.290 4.210 -22.097 1.00 57.19 368 LEU A O 1
ATOM 2840 N N . VAL A 1 369 ? -11.354 4.135 -23.222 1.00 58.41 369 VAL A N 1
ATOM 2841 C CA . VAL A 1 369 ? -10.519 4.430 -22.044 1.00 58.41 369 VAL A CA 1
ATOM 2842 C C . VAL A 1 369 ? -10.817 5.829 -21.489 1.00 58.41 369 VAL A C 1
ATOM 2844 O O . VAL A 1 369 ? -10.932 5.989 -20.275 1.00 58.41 369 VAL A O 1
ATOM 2847 N N . GLY A 1 370 ? -11.015 6.833 -22.349 1.00 64.69 370 GLY A N 1
ATOM 2848 C CA . GLY A 1 370 ? -11.406 8.186 -21.944 1.00 64.69 370 GLY A CA 1
ATOM 2849 C C . GLY A 1 370 ? -12.772 8.240 -21.250 1.00 64.69 370 GLY A C 1
ATOM 2850 O O . GLY A 1 370 ? -12.909 8.899 -20.221 1.00 64.69 370 GLY A O 1
ATOM 2851 N N . VAL A 1 371 ? -13.761 7.497 -21.753 1.00 58.50 371 VAL A N 1
ATOM 2852 C CA . VAL A 1 371 ? -15.104 7.388 -21.161 1.00 58.50 371 VAL A CA 1
ATOM 2853 C C . VAL A 1 371 ? -15.056 6.661 -19.817 1.00 58.50 371 VAL A C 1
ATOM 2855 O O . VAL A 1 371 ? -15.682 7.122 -18.862 1.00 58.50 371 VAL A O 1
ATOM 2858 N N . ILE A 1 372 ? -14.266 5.588 -19.697 1.00 61.75 372 ILE A N 1
ATOM 2859 C CA . ILE A 1 372 ? -14.053 4.883 -18.423 1.00 61.75 372 ILE A CA 1
ATOM 2860 C C . ILE A 1 372 ? -13.392 5.814 -17.399 1.00 61.75 372 ILE A C 1
ATOM 2862 O O . ILE A 1 372 ? -13.846 5.879 -16.256 1.00 61.75 372 ILE A O 1
ATOM 2866 N N . ILE A 1 373 ? -12.372 6.585 -17.793 1.00 60.03 373 ILE A N 1
ATOM 2867 C CA . ILE A 1 373 ? -11.709 7.554 -16.906 1.00 60.03 373 ILE A CA 1
ATOM 2868 C C . ILE A 1 373 ? -12.680 8.668 -16.492 1.00 60.03 373 ILE A C 1
ATOM 2870 O O . ILE A 1 373 ? -12.759 8.979 -15.306 1.00 60.03 373 ILE A O 1
ATOM 2874 N N . LEU A 1 374 ? -13.462 9.234 -17.417 1.00 57.34 374 LEU A N 1
ATOM 2875 C CA . LEU A 1 374 ? -14.451 10.280 -17.116 1.00 57.34 374 LEU A CA 1
ATOM 2876 C C . LEU A 1 374 ? -15.571 9.781 -16.193 1.00 57.34 374 LEU A C 1
ATOM 2878 O O . LEU A 1 374 ? -15.955 10.491 -15.261 1.00 57.34 374 LEU A O 1
ATOM 2882 N N . MET A 1 375 ? -16.065 8.557 -16.399 1.00 55.00 375 MET A N 1
ATOM 2883 C CA . MET A 1 375 ? -17.051 7.933 -15.508 1.00 55.00 375 MET A CA 1
ATOM 2884 C C . MET A 1 375 ? -16.470 7.661 -14.118 1.00 55.00 375 MET A C 1
ATOM 2886 O O . MET A 1 375 ? -17.122 7.952 -13.113 1.00 55.00 375 MET A O 1
ATOM 2890 N N . SER A 1 376 ? -15.218 7.204 -14.051 1.00 49.94 376 SER A N 1
ATOM 2891 C CA . SER A 1 376 ? -14.495 6.997 -12.790 1.00 49.94 376 SER A CA 1
ATOM 2892 C C . SER A 1 376 ? -14.286 8.319 -12.038 1.00 49.94 376 SER A C 1
ATOM 2894 O O . SER A 1 376 ? -14.550 8.399 -10.840 1.00 49.94 376 SER A O 1
ATOM 2896 N N . LEU A 1 377 ? -13.893 9.389 -12.741 1.00 52.59 377 LEU A N 1
ATOM 2897 C CA . LEU A 1 377 ? -13.671 10.719 -12.164 1.00 52.59 377 LEU A CA 1
ATOM 2898 C C . LEU A 1 377 ? -14.972 11.323 -11.617 1.00 52.59 377 LEU A C 1
ATOM 2900 O O . LEU A 1 377 ? -14.989 11.901 -10.532 1.00 52.59 377 LEU A O 1
ATOM 2904 N N . ARG A 1 378 ? -16.082 11.152 -12.347 1.00 57.59 378 ARG A N 1
ATOM 2905 C CA . ARG A 1 378 ? -17.405 11.648 -11.949 1.00 57.59 378 ARG A CA 1
ATOM 2906 C C . ARG A 1 378 ? -17.932 10.950 -10.692 1.00 57.59 378 ARG A C 1
ATOM 2908 O O . ARG A 1 378 ? -18.575 11.599 -9.868 1.00 57.59 378 ARG A O 1
ATOM 2915 N N . LEU A 1 379 ? -17.653 9.655 -10.529 1.00 50.25 379 LEU A N 1
ATOM 2916 C CA . LEU A 1 379 ? -18.010 8.896 -9.326 1.00 50.25 379 LEU A CA 1
ATOM 2917 C C . LEU A 1 379 ? -17.164 9.312 -8.115 1.00 50.25 379 LEU A C 1
ATOM 2919 O O . LEU A 1 379 ? -17.716 9.496 -7.032 1.00 50.25 379 LEU A O 1
ATOM 2923 N N . VAL A 1 380 ? -15.862 9.552 -8.301 1.00 46.03 380 VAL A N 1
ATOM 2924 C CA . VAL A 1 380 ? -14.974 10.050 -7.235 1.00 46.03 380 VAL A CA 1
ATOM 2925 C C . VAL A 1 380 ? -15.364 11.466 -6.797 1.00 46.03 380 VAL A C 1
ATOM 2927 O O . VAL A 1 380 ? -15.492 11.719 -5.602 1.00 46.03 380 VAL A O 1
ATOM 2930 N N . LEU A 1 381 ? -15.648 12.374 -7.736 1.00 43.69 381 LEU A N 1
ATOM 2931 C CA . LEU A 1 381 ? -16.101 13.739 -7.424 1.00 43.69 381 LEU A CA 1
ATOM 2932 C C . LEU A 1 381 ? -17.438 13.758 -6.664 1.00 43.69 381 LEU A C 1
ATOM 2934 O O . LEU A 1 381 ? -17.638 14.595 -5.785 1.00 43.69 381 LEU A O 1
ATOM 2938 N N . ARG A 1 382 ? -18.341 12.809 -6.946 1.00 47.12 382 ARG A N 1
ATOM 2939 C CA . ARG A 1 382 ? -19.587 12.629 -6.180 1.00 47.12 382 ARG A CA 1
ATOM 2940 C C . ARG A 1 382 ? -19.375 12.010 -4.797 1.00 47.12 382 ARG A C 1
ATOM 2942 O O . ARG A 1 382 ? -20.178 12.265 -3.908 1.00 47.12 382 ARG A O 1
ATOM 2949 N N . GLY A 1 383 ? -18.324 11.213 -4.619 1.00 38.75 383 GLY A N 1
ATOM 2950 C CA . GLY A 1 383 ? -17.953 10.636 -3.325 1.00 38.75 383 GLY A CA 1
ATOM 2951 C C . GLY A 1 383 ? -17.289 11.631 -2.369 1.00 38.75 383 GLY A C 1
ATOM 2952 O O . GLY A 1 383 ? -17.378 11.439 -1.168 1.00 38.75 383 GLY A O 1
ATOM 2953 N N . VAL A 1 384 ? -16.656 12.689 -2.889 1.00 35.81 384 VAL A N 1
ATOM 2954 C CA . VAL A 1 384 ? -15.994 13.747 -2.092 1.00 35.81 384 VAL A CA 1
ATOM 2955 C C . VAL A 1 384 ? -16.943 14.908 -1.749 1.00 35.81 384 VAL A C 1
ATOM 2957 O O . VAL A 1 384 ? -16.653 15.707 -0.868 1.00 35.81 384 VAL A O 1
ATOM 2960 N N . THR A 1 385 ? -18.084 15.016 -2.437 1.00 36.44 385 THR A N 1
ATOM 2961 C CA . THR A 1 385 ? -19.096 16.071 -2.215 1.00 36.44 385 THR A CA 1
ATOM 2962 C C . THR A 1 385 ? -20.244 15.646 -1.289 1.00 36.44 385 THR A C 1
ATOM 2964 O O . THR A 1 385 ? -21.218 16.384 -1.143 1.00 36.44 385 THR A O 1
ATOM 2967 N N . ARG A 1 386 ? -20.132 14.477 -0.653 1.00 37.84 386 ARG A N 1
ATOM 2968 C CA . ARG A 1 386 ? -20.945 14.041 0.490 1.00 37.84 386 ARG A CA 1
ATOM 2969 C C . ARG A 1 386 ? -20.037 13.913 1.699 1.00 37.84 386 ARG A C 1
ATOM 2971 O O . ARG A 1 386 ? -20.537 14.195 2.806 1.00 37.84 386 ARG A O 1
#

pLDDT: mean 70.95, std 16.7, range [32.78, 98.06]

Foldseek 3Di:
DDPVVVVVVVVVVVVLVVLLVVLLVCCVPPVVVVVVVVPPPPPDPDPDDDDDDDDDPPDDDDPPPDPPPPPPDPVVVCVLVVVVCSVVVVLVVVVVVVVVCVVVVVDDCPPCVCCCVVPVVLVVVLCCVLPVVLLSVLCVVVVVVVVVDPDPDDDPPDCSSVVSCVVSVVSVVVLVPDDDDPVCVVVDDSSSSVRSCVVVVLVVVLVVLLVVLVVVCVCLDPVNVPPPPQLDVVNLVVLVVVLVVLVVVLVVLVVVVVVVVVVCPPDDPVVVVVCVVVCPCVSVVVNVVSVVVSVVSVVVSVVSVVSNVLVVLCPDPVSVVVLVVCCVVCVPDDRDDDDCPVVVCVVVVVVVVVPCPDDDPNPCVVVVSVVSVVVSVVSVVVVVVD

Sequence (386 aa):
MSASAVLEHAAILCIRGGFFLGCRRYLIHSLYADLQDLSLPVGAAAETSSKSPSIELETLPMPSGASAQPPRSTLHFDDLARRIRELLSPRRARCFFLLLCQGMSMFQPRVVRLVQWKILSLALLLVNIILTIPSSISLVPLCRRQRSRRRPPRAFCSPRLLLNLIPVVLYLSALSYIPLPGALAPTGFVAGVLARLLRAGTTILGLLSGFGAISSAWPYLPFVNRAKSLPTEQDLRAAEHSLDRIRADLATLNGELTRTSASSTDGSWISRVATSFRGGDSRAQEMKGLRALEAEMSRNFDDLTRRYQEHTYRRTFRGRVVASALHLLFPSNAGYNTTTSDLLTDLLAIPCLLFVPGGSVGRDDLGLVGVIILMSLRLVLRGVTR

Organism: NCBI:txid97359

Radius of gyration: 31.78 Å; chains: 1; bounding box: 81×52×87 Å